Protein AF-A0A953Q6U3-F1 (afdb_monomer_lite)

pLDDT: mean 92.97, std 14.76, range [31.39, 98.94]

Foldseek 3Di:
DPPPVPVPPPDDDDDDDDDDDDDPPPPPPPPPPPPDDFWDKFKFFPPPQQFDFLFGDPAQQSLVPDGDTFQAAEQQQQGKIKIKTADQDWFFKKKKAKAFLVRHGDPACQARWAKDAGVDPDGGHRMDMDTWDQYPNHTMGIIMTGHHNFHFDPPLPCLQALKGKMKIKMARPVPRHIDIGIHIYGHFAEEEEEAQLDALCQQVFLPPQVVRLSHLYDYFGQFAQCLVFFPDFPDDADPVLNVLSNRAGRSQFALVSCLVSRLVVLVVSQVVVCCQSHSRSTHYTYQAYEYEYAECRVLSVLCLLVDPCQLGSSSSRQGHHRAYEYEQYQLQAFLVLVQLRDPLCNLVQSVCSNVRRHRGQWTAGPVRDIGGTHSNQRDGLLQNPPHHPSSVVSQDDGPHFHQYFFEFEFADLQQQQQQAVDPLLVVLCVRSVRHQVSVQSHSVRQCVSRVATHLSTHHRCSSVVVDDQHHYQYNEHRGPVVVVNGGDDDHCSHPVSCNSVVVSVVSSDDSPDPSRDGHRD

Structure (mmCIF, N/CA/C/O backbone):
data_AF-A0A953Q6U3-F1
#
_entry.id   AF-A0A953Q6U3-F1
#
loop_
_atom_site.group_PDB
_atom_site.id
_atom_site.type_symbol
_atom_site.label_atom_id
_atom_site.label_alt_id
_atom_site.label_comp_id
_atom_site.label_asym_id
_atom_site.label_entity_id
_atom_site.label_seq_id
_atom_site.pdbx_PDB_ins_code
_atom_site.Cartn_x
_atom_site.Cartn_y
_atom_site.Cartn_z
_atom_site.occupancy
_atom_site.B_iso_or_equiv
_atom_site.auth_seq_id
_atom_site.auth_comp_id
_atom_site.auth_asym_id
_atom_site.auth_atom_id
_atom_site.pdbx_PDB_model_num
ATOM 1 N N . MET A 1 1 ? -24.769 -8.589 65.021 1.00 48.31 1 MET A N 1
ATOM 2 C CA . MET A 1 1 ? -25.881 -8.459 65.992 1.00 48.31 1 MET A CA 1
ATOM 3 C C . MET A 1 1 ? -25.812 -9.532 67.092 1.00 48.31 1 MET A C 1
ATOM 5 O O . MET A 1 1 ? -26.809 -10.159 67.401 1.00 48.31 1 MET A O 1
ATOM 9 N N . SER A 1 2 ? -24.632 -9.737 67.701 1.00 42.38 2 SER A N 1
ATOM 10 C CA . SER A 1 2 ? -24.431 -10.679 68.827 1.00 42.38 2 SER A CA 1
ATOM 11 C C . SER A 1 2 ? -23.456 -10.149 69.897 1.00 42.38 2 SER A C 1
ATOM 13 O O . SER A 1 2 ? -23.111 -10.864 70.829 1.00 42.38 2 SER A O 1
ATOM 15 N N . TYR A 1 3 ? -23.036 -8.882 69.792 1.00 36.53 3 TYR A N 1
ATOM 16 C CA . TYR A 1 3 ? -22.145 -8.219 70.759 1.00 36.53 3 TYR A CA 1
ATOM 17 C C . TYR A 1 3 ? -22.839 -7.115 71.576 1.00 36.53 3 TYR A C 1
ATOM 19 O O . TYR A 1 3 ? -22.278 -6.628 72.548 1.00 36.53 3 TYR A O 1
ATOM 27 N N . PHE A 1 4 ? -24.085 -6.759 71.241 1.00 34.22 4 PHE A N 1
ATOM 28 C CA . PHE A 1 4 ? -24.841 -5.698 71.926 1.00 34.22 4 PHE A CA 1
ATOM 29 C C . PHE A 1 4 ? -25.703 -6.217 73.097 1.00 34.22 4 PHE A C 1
ATOM 31 O O . PHE A 1 4 ? -26.167 -5.444 73.926 1.00 34.22 4 PHE A O 1
ATOM 38 N N . LEU A 1 5 ? -25.891 -7.539 73.201 1.00 39.75 5 LEU A N 1
ATOM 39 C CA . LEU A 1 5 ? -26.753 -8.177 74.208 1.00 39.75 5 LEU A CA 1
ATOM 40 C C . LEU A 1 5 ? -26.040 -8.509 75.533 1.00 39.75 5 LEU A C 1
ATOM 42 O O . LEU A 1 5 ? -26.712 -8.818 76.512 1.00 39.75 5 LEU A O 1
ATOM 46 N N . ASN A 1 6 ? -24.707 -8.396 75.602 1.00 36.75 6 ASN A N 1
ATOM 47 C CA . ASN A 1 6 ? -23.937 -8.703 76.819 1.00 36.75 6 ASN A CA 1
ATOM 48 C C . ASN A 1 6 ? -23.639 -7.490 77.714 1.00 36.75 6 ASN A C 1
ATOM 50 O O . ASN A 1 6 ? -23.183 -7.672 78.837 1.00 36.75 6 ASN A O 1
ATOM 54 N N . PHE A 1 7 ? -23.928 -6.264 77.269 1.00 35.59 7 PHE A N 1
ATOM 55 C CA . PHE A 1 7 ? -23.654 -5.058 78.062 1.00 35.59 7 PHE A CA 1
ATOM 56 C C . PHE A 1 7 ? -24.792 -4.687 79.035 1.00 35.59 7 PHE A C 1
ATOM 58 O O . PHE A 1 7 ? -24.593 -3.912 79.962 1.00 35.59 7 PHE A O 1
ATOM 65 N N . LEU A 1 8 ? -25.985 -5.278 78.883 1.00 32.41 8 LEU A N 1
ATOM 66 C CA . LEU A 1 8 ? -27.170 -4.947 79.692 1.00 32.41 8 LEU A CA 1
ATOM 67 C C . LEU A 1 8 ? -27.430 -5.895 80.878 1.00 32.41 8 LEU A C 1
ATOM 69 O O . LEU A 1 8 ? -28.491 -5.822 81.495 1.00 32.41 8 LEU A O 1
ATOM 73 N N . ARG A 1 9 ? -26.488 -6.781 81.231 1.00 37.00 9 ARG A N 1
ATOM 74 C CA . ARG A 1 9 ? -26.669 -7.755 82.328 1.00 37.00 9 ARG A CA 1
ATOM 75 C C . ARG A 1 9 ? -25.954 -7.425 83.641 1.00 37.00 9 ARG A C 1
ATOM 77 O O . ARG A 1 9 ? -26.026 -8.232 84.562 1.00 37.00 9 ARG A O 1
ATOM 84 N N . THR A 1 10 ? -25.352 -6.243 83.775 1.00 38.47 10 THR A N 1
ATOM 85 C CA . THR A 1 10 ? -24.485 -5.927 84.929 1.00 38.47 10 THR A CA 1
ATOM 86 C C . THR A 1 10 ? -24.860 -4.643 85.668 1.00 38.47 10 THR A C 1
ATOM 88 O O . THR A 1 10 ? -23.980 -3.911 86.098 1.00 38.47 10 THR A O 1
ATOM 91 N N . LEU A 1 11 ? -26.151 -4.349 85.847 1.00 34.88 11 LEU A N 1
ATOM 92 C CA . LEU A 1 11 ? -26.602 -3.296 86.770 1.00 34.88 11 LEU A CA 1
ATOM 93 C C . LEU A 1 11 ? -27.911 -3.715 87.453 1.00 34.88 11 LEU A C 1
ATOM 95 O O . LEU A 1 11 ? -29.008 -3.369 87.019 1.00 34.88 11 LEU A O 1
ATOM 99 N N . LYS A 1 12 ? -27.794 -4.506 88.524 1.00 35.28 12 LYS A N 1
ATOM 100 C CA . LYS A 1 12 ? -28.875 -4.739 89.489 1.00 35.28 12 LYS A CA 1
ATOM 101 C C . LYS A 1 12 ? -28.282 -4.970 90.883 1.00 35.28 12 LYS A C 1
ATOM 103 O O . LYS A 1 12 ? -28.131 -6.106 91.313 1.00 35.28 12 LYS A O 1
ATOM 108 N N . SER A 1 13 ? -27.947 -3.889 91.580 1.00 36.19 13 SER A N 1
ATOM 109 C CA . SER A 1 13 ? -28.055 -3.827 93.041 1.00 36.19 13 SER A CA 1
ATOM 110 C C . SER A 1 13 ? -28.092 -2.361 93.492 1.00 36.19 13 SER A C 1
ATOM 112 O O . SER A 1 13 ? -27.316 -1.530 93.034 1.00 36.19 13 SER A O 1
ATOM 114 N N . ASP A 1 14 ? -29.076 -2.114 94.351 1.00 36.72 14 ASP A N 1
ATOM 115 C CA . ASP A 1 14 ? -29.170 -1.091 95.390 1.00 36.72 14 ASP A CA 1
ATOM 116 C C . ASP A 1 14 ? -29.547 0.377 95.093 1.00 36.72 14 ASP A C 1
ATOM 118 O O . ASP A 1 14 ? -28.837 1.166 94.486 1.00 36.72 14 ASP A O 1
ATOM 122 N N . HIS A 1 15 ? -30.705 0.696 95.689 1.00 35.44 15 HIS A N 1
ATOM 123 C CA . HIS A 1 15 ? -31.163 1.944 96.302 1.00 35.44 15 HIS A CA 1
ATOM 124 C C . HIS A 1 15 ? -31.382 3.215 95.456 1.00 35.44 15 HIS A C 1
ATOM 126 O O . HIS A 1 15 ? -30.467 3.953 95.132 1.00 35.44 15 HIS A O 1
ATOM 132 N N . GLY A 1 16 ? -32.678 3.520 95.270 1.00 42.25 16 GLY A N 1
ATOM 133 C CA . GLY A 1 16 ? -33.319 4.811 95.572 1.00 42.25 16 GLY A CA 1
ATOM 134 C C . GLY A 1 16 ? -32.807 6.083 94.888 1.00 42.25 16 GLY A C 1
ATOM 135 O O . GLY A 1 16 ? -31.746 6.563 95.237 1.00 42.25 16 GLY A O 1
ATOM 136 N N . PHE A 1 17 ? -33.633 6.687 94.022 1.00 32.84 17 PHE A N 1
ATOM 137 C CA . PHE A 1 17 ? -34.033 8.115 93.996 1.00 32.84 17 PHE A CA 1
ATOM 138 C C . PHE A 1 17 ? -34.625 8.505 92.618 1.00 32.84 17 PHE A C 1
ATOM 140 O O . PHE A 1 17 ? -34.117 8.126 91.574 1.00 32.84 17 PHE A O 1
ATOM 147 N N . SER A 1 18 ? -35.715 9.281 92.672 1.00 35.78 18 SER A N 1
ATOM 148 C CA . SER A 1 18 ? -36.204 10.342 91.763 1.00 35.78 18 SER A CA 1
ATOM 149 C C . SER A 1 18 ? -36.066 10.265 90.219 1.00 35.78 18 SER A C 1
ATOM 151 O O . SER A 1 18 ? -34.980 10.224 89.659 1.00 35.78 18 SER A O 1
ATOM 153 N N . LYS A 1 19 ? -37.229 10.417 89.556 1.00 45.12 19 LYS A N 1
ATOM 154 C CA . LYS A 1 19 ? -37.531 10.951 88.202 1.00 45.12 19 LYS A CA 1
ATOM 155 C C . LYS A 1 19 ? -36.418 10.973 87.131 1.00 45.12 19 LYS A C 1
ATOM 157 O O . LYS A 1 19 ? -35.578 11.865 87.130 1.00 45.12 19 LYS A O 1
ATOM 162 N N . LEU A 1 20 ? -36.616 10.197 86.056 1.00 31.39 20 LEU A N 1
ATOM 163 C CA . LEU A 1 20 ? -36.199 10.588 84.701 1.00 31.39 20 LEU A CA 1
ATOM 164 C C . LEU A 1 20 ? -37.100 9.924 83.642 1.00 31.39 20 LEU A C 1
ATOM 166 O O . LEU A 1 20 ? -37.043 8.717 83.425 1.00 31.39 20 LEU A O 1
ATOM 170 N N . VAL A 1 21 ? -37.956 10.710 82.984 1.00 36.09 21 VAL A N 1
ATOM 171 C CA . VAL A 1 21 ? -38.692 10.265 81.790 1.00 36.09 21 VAL A CA 1
ATOM 172 C C . VAL A 1 21 ? -37.724 10.332 80.612 1.00 36.09 21 VAL A C 1
ATOM 174 O O . VAL A 1 21 ? -37.468 11.405 80.071 1.00 36.09 21 VAL A O 1
ATOM 177 N N . ILE A 1 22 ? -37.165 9.187 80.224 1.00 33.16 22 ILE A N 1
ATOM 178 C CA . ILE A 1 22 ? -36.354 9.056 79.011 1.00 33.16 22 ILE A CA 1
ATOM 179 C C . ILE A 1 22 ? -37.318 8.904 77.830 1.00 33.16 22 ILE A C 1
ATOM 181 O O . ILE A 1 22 ? -37.904 7.843 77.618 1.00 33.16 22 ILE A O 1
ATOM 185 N N . ARG A 1 23 ? -37.503 9.977 77.051 1.00 36.50 23 ARG A N 1
ATOM 186 C CA . ARG A 1 23 ? -38.059 9.868 75.696 1.00 36.50 23 ARG A CA 1
ATOM 187 C C . ARG A 1 23 ? -37.031 9.136 74.836 1.00 36.50 23 ARG A C 1
ATOM 189 O O . ARG A 1 23 ? -35.988 9.698 74.516 1.00 36.50 23 ARG A O 1
ATOM 196 N N . ILE A 1 24 ? -37.330 7.897 74.457 1.00 35.91 24 ILE A N 1
ATOM 197 C CA . ILE A 1 24 ? -36.584 7.189 73.415 1.00 35.91 24 ILE A CA 1
ATOM 198 C C . ILE A 1 24 ? -36.925 7.873 72.089 1.00 35.91 24 ILE A C 1
ATOM 200 O O . ILE A 1 24 ? -37.963 7.614 71.484 1.00 35.91 24 ILE A O 1
ATOM 204 N N . VAL A 1 25 ? -36.066 8.795 71.661 1.00 37.56 25 VAL A N 1
ATOM 205 C CA . VAL A 1 25 ? -36.024 9.236 70.268 1.00 37.56 25 VAL A CA 1
ATOM 206 C C . VAL A 1 25 ? -35.369 8.098 69.497 1.00 37.56 25 VAL A C 1
ATOM 208 O O . VAL A 1 25 ? -34.166 7.872 69.612 1.00 37.56 25 VAL A O 1
ATOM 211 N N . VAL A 1 26 ? -36.170 7.344 68.744 1.00 38.34 26 VAL A N 1
ATOM 212 C CA . VAL A 1 26 ? -35.651 6.434 67.721 1.00 38.34 26 VAL A CA 1
ATOM 213 C C . VAL A 1 26 ? -35.019 7.317 66.649 1.00 38.34 26 VAL A C 1
ATOM 215 O O . VAL A 1 26 ? -35.703 7.847 65.776 1.00 38.34 26 VAL A O 1
ATOM 218 N N . LEU A 1 27 ? -33.709 7.536 66.759 1.00 37.12 27 LEU A N 1
ATOM 219 C CA . LEU A 1 27 ? -32.895 8.081 65.681 1.00 37.12 27 LEU A CA 1
ATOM 220 C C . LEU A 1 27 ? -32.891 7.041 64.561 1.00 37.12 27 LEU A C 1
ATOM 222 O O . LEU A 1 27 ? -32.090 6.109 64.549 1.00 37.12 27 LEU A O 1
ATOM 226 N N . CYS A 1 28 ? -33.840 7.186 63.640 1.00 37.50 28 CYS A N 1
ATOM 227 C CA . CYS A 1 28 ? -33.786 6.551 62.339 1.00 37.50 28 CYS A CA 1
ATOM 228 C C . CYS A 1 28 ? -32.566 7.148 61.632 1.00 37.50 28 CYS A C 1
ATOM 230 O O . CYS A 1 28 ? -32.626 8.258 61.107 1.00 37.50 28 CYS A O 1
ATOM 232 N N . VAL A 1 29 ? -31.424 6.461 61.707 1.00 41.06 29 VAL A N 1
ATOM 233 C CA . VAL A 1 29 ? -30.265 6.793 60.879 1.00 41.06 29 VAL A CA 1
ATOM 234 C C . VAL A 1 29 ? -30.757 6.649 59.439 1.00 41.06 29 VAL A C 1
ATOM 236 O O . VAL A 1 29 ? -31.219 5.557 59.092 1.00 41.06 29 VAL A O 1
ATOM 239 N N . PRO A 1 30 ? -30.747 7.707 58.610 1.00 43.56 30 PRO A N 1
ATOM 240 C CA . PRO A 1 30 ? -31.075 7.537 57.209 1.00 43.56 30 PRO A CA 1
ATOM 241 C C . PRO A 1 30 ? -30.092 6.504 56.669 1.00 43.56 30 PRO A C 1
ATOM 243 O O . PRO A 1 30 ? -28.881 6.643 56.868 1.00 43.56 30 PRO A O 1
ATOM 246 N N . ALA A 1 31 ? -30.599 5.451 56.026 1.00 47.38 31 ALA A N 1
ATOM 247 C CA . ALA A 1 31 ? -29.772 4.688 55.113 1.00 47.38 31 ALA A CA 1
ATOM 248 C C . ALA A 1 31 ? -29.197 5.727 54.152 1.00 47.38 31 ALA A C 1
ATOM 250 O O . ALA A 1 31 ? -29.945 6.364 53.410 1.00 47.38 31 ALA A O 1
ATOM 251 N N . TRP A 1 32 ? -27.898 5.996 54.270 1.00 43.59 32 TRP A N 1
ATOM 252 C CA . TRP A 1 32 ? -27.205 6.850 53.330 1.00 43.59 32 TRP A CA 1
ATOM 253 C C . TRP A 1 32 ? -27.393 6.168 51.980 1.00 43.59 32 TRP A C 1
ATOM 255 O O . TRP A 1 32 ? -26.776 5.138 51.713 1.00 43.59 32 TRP A O 1
ATOM 265 N N . LEU A 1 33 ? -28.306 6.698 51.163 1.00 44.56 33 LEU A N 1
ATOM 266 C CA . LEU A 1 33 ? -28.288 6.482 49.730 1.00 44.56 33 LEU A CA 1
ATOM 267 C C . LEU A 1 33 ? -26.923 6.997 49.292 1.00 44.56 33 LEU A C 1
ATOM 269 O O . LEU A 1 33 ? -26.723 8.199 49.124 1.00 44.56 33 LEU A O 1
ATOM 273 N N . VAL A 1 34 ? -25.949 6.093 49.211 1.00 52.31 34 VAL A N 1
ATOM 274 C CA . VAL A 1 34 ? -24.715 6.368 48.493 1.00 52.31 34 VAL A CA 1
ATOM 275 C C . VAL A 1 34 ? -25.185 6.636 47.074 1.00 52.31 34 VAL A C 1
ATOM 277 O O . VAL A 1 34 ? -25.674 5.724 46.411 1.00 52.31 34 VAL A O 1
ATOM 280 N N . ALA A 1 35 ? -25.160 7.901 46.658 1.00 58.81 35 ALA A N 1
ATOM 281 C CA . ALA A 1 35 ? -25.527 8.275 45.305 1.00 58.81 35 ALA A CA 1
ATOM 282 C C . ALA A 1 35 ? -24.657 7.446 44.352 1.00 58.81 35 ALA A C 1
ATOM 284 O O . ALA A 1 35 ? -23.435 7.605 44.332 1.00 58.81 35 ALA A O 1
ATOM 285 N N . GLN A 1 36 ? -25.270 6.506 43.631 1.00 72.00 36 GLN A N 1
ATOM 286 C CA . GLN A 1 36 ? -24.552 5.721 42.638 1.00 72.00 36 GLN A CA 1
ATOM 287 C C . GLN A 1 36 ? -24.116 6.670 41.525 1.00 72.00 36 GLN A C 1
ATOM 289 O O . GLN A 1 36 ? -24.920 7.423 40.978 1.00 72.00 36 GLN A O 1
ATOM 294 N N . ALA A 1 37 ? -22.819 6.673 41.231 1.00 83.44 37 ALA A N 1
ATOM 295 C CA . ALA A 1 37 ? -22.290 7.436 40.115 1.00 83.44 37 ALA A CA 1
ATOM 296 C C . ALA A 1 37 ? -22.698 6.763 38.792 1.00 83.44 37 ALA A C 1
ATOM 298 O O . ALA A 1 37 ? -22.787 5.532 38.738 1.00 83.44 37 ALA A O 1
ATOM 299 N N . PRO A 1 38 ? -22.909 7.532 37.709 1.00 90.81 38 PRO A N 1
ATOM 300 C CA . PRO A 1 38 ? -23.088 6.959 36.383 1.00 90.81 38 PRO A CA 1
ATOM 301 C C . PRO A 1 38 ? -21.903 6.062 35.989 1.00 90.81 38 PRO A C 1
ATOM 303 O O . PRO A 1 38 ? -20.760 6.383 36.349 1.00 90.81 38 PRO A O 1
ATOM 306 N N . PRO A 1 39 ? -22.140 4.979 35.222 1.00 94.25 39 PRO A N 1
ATOM 307 C CA . PRO A 1 39 ? -21.077 4.079 34.774 1.00 94.25 39 PRO A CA 1
ATOM 308 C C . PRO A 1 39 ? -19.949 4.846 34.074 1.00 94.25 39 PRO A C 1
ATOM 310 O O . PRO A 1 39 ? -20.206 5.795 33.341 1.00 94.25 39 PRO A O 1
ATOM 313 N N . GLN A 1 40 ? -18.693 4.447 34.279 1.00 94.38 40 GLN A N 1
ATOM 314 C CA . GLN A 1 40 ? -17.533 5.080 33.640 1.00 94.38 40 GLN A CA 1
ATOM 315 C C . GLN A 1 40 ? -16.890 4.107 32.658 1.00 94.38 40 GLN A C 1
ATOM 317 O O . GLN A 1 40 ? -16.278 3.120 33.067 1.00 94.38 40 GLN A O 1
ATOM 322 N N . MET A 1 41 ? -17.021 4.382 31.363 1.00 97.44 41 MET A N 1
ATOM 323 C CA . MET A 1 41 ? -16.443 3.543 30.319 1.00 97.44 41 MET A CA 1
ATOM 324 C C . MET A 1 41 ? -15.033 4.008 29.947 1.00 97.44 41 MET A C 1
ATOM 326 O O . MET A 1 41 ? -14.725 5.195 29.923 1.00 97.44 41 MET A O 1
ATOM 330 N N . THR A 1 42 ? -14.151 3.055 29.662 1.00 98.38 42 THR A N 1
ATOM 331 C CA . THR A 1 42 ? -12.833 3.301 29.068 1.00 98.38 42 THR A CA 1
ATOM 332 C C . THR A 1 42 ? -12.716 2.538 27.754 1.00 98.38 42 THR A C 1
ATOM 334 O O . THR A 1 42 ? -13.020 1.346 27.727 1.00 98.38 42 THR A O 1
ATOM 337 N N . LEU A 1 43 ? -12.216 3.205 26.711 1.00 98.81 43 LEU A N 1
ATOM 338 C CA . LEU A 1 43 ? -11.871 2.590 25.428 1.00 98.81 43 LEU A CA 1
ATOM 339 C C . LEU A 1 43 ? -10.417 2.113 25.455 1.00 98.81 43 LEU A C 1
ATOM 341 O O . LEU A 1 43 ? -9.522 2.848 25.893 1.00 98.81 43 LEU A O 1
ATOM 345 N N . LEU A 1 44 ? -10.180 0.883 25.010 1.00 98.81 44 LEU A N 1
ATOM 346 C CA . LEU A 1 44 ? -8.859 0.269 25.001 1.00 98.81 44 LEU A CA 1
ATOM 347 C C . LEU A 1 44 ? -8.546 -0.317 23.628 1.00 98.81 44 LEU A C 1
ATOM 349 O O . LEU A 1 44 ? -9.332 -1.092 23.096 1.00 98.81 44 LEU A O 1
ATOM 353 N N . ASP A 1 45 ? -7.360 -0.017 23.114 1.00 98.62 45 ASP A N 1
ATOM 354 C CA . ASP A 1 45 ? -6.759 -0.751 22.007 1.00 98.62 45 ASP A CA 1
ATOM 355 C C . ASP A 1 45 ? -6.303 -2.130 22.514 1.00 98.62 45 ASP A C 1
ATOM 357 O O . ASP A 1 45 ? -5.464 -2.199 23.434 1.00 98.62 45 ASP A O 1
ATOM 361 N N . PRO A 1 46 ? -6.858 -3.226 21.964 1.00 98.00 46 PRO A N 1
ATOM 362 C CA . PRO A 1 46 ? -6.515 -4.568 22.387 1.00 98.00 46 PRO A CA 1
ATOM 363 C C . PRO A 1 46 ? -5.147 -5.021 21.885 1.00 98.00 46 PRO A C 1
ATOM 365 O O . PRO A 1 46 ? -4.561 -5.933 22.467 1.00 98.00 46 PRO A O 1
ATOM 368 N N . VAL A 1 47 ? -4.594 -4.399 20.844 1.00 97.44 47 VAL A N 1
ATOM 369 C CA . VAL A 1 47 ? -3.366 -4.877 20.216 1.00 97.44 47 VAL A CA 1
ATOM 370 C C . VAL A 1 47 ? -2.133 -4.236 20.866 1.00 97.44 47 VAL A C 1
ATOM 372 O O . VAL A 1 47 ? -2.023 -3.008 20.895 1.00 97.44 47 VAL A O 1
ATOM 375 N N . PRO A 1 48 ? -1.144 -5.022 21.342 1.00 96.69 48 PRO A N 1
ATOM 376 C CA . PRO A 1 48 ? -1.085 -6.493 21.336 1.00 96.69 48 PRO A CA 1
ATOM 377 C C . PRO A 1 48 ? -1.567 -7.149 22.646 1.00 96.69 48 PRO A C 1
ATOM 379 O O . PRO A 1 48 ? -1.580 -8.370 22.759 1.00 96.69 48 PRO A O 1
ATOM 382 N N . ALA A 1 49 ? -1.867 -6.356 23.678 1.00 97.38 49 ALA A N 1
ATOM 383 C CA . ALA A 1 49 ? -1.875 -6.816 25.068 1.00 97.38 49 ALA A CA 1
ATOM 384 C C . ALA A 1 49 ? -3.148 -7.553 25.527 1.00 97.38 49 ALA A C 1
ATOM 386 O O . ALA A 1 49 ? -3.134 -8.138 26.610 1.00 97.38 49 ALA A O 1
ATOM 387 N N . LEU A 1 50 ? -4.235 -7.492 24.756 1.00 97.88 50 LEU A N 1
ATOM 388 C CA . LEU A 1 50 ? -5.534 -8.103 25.057 1.00 97.88 50 LEU A CA 1
ATOM 389 C C . LEU A 1 50 ? -5.914 -9.184 24.041 1.00 97.88 50 LEU A C 1
ATOM 391 O O . LEU A 1 50 ? -7.097 -9.432 23.842 1.00 97.88 50 LEU A O 1
ATOM 395 N N . LEU A 1 51 ? -4.941 -9.826 23.395 1.00 97.31 51 LEU A N 1
ATOM 396 C CA . LEU A 1 51 ? -5.197 -10.846 22.378 1.00 97.31 51 LEU A CA 1
ATOM 397 C C . LEU A 1 51 ? -4.950 -12.269 22.897 1.00 97.31 51 LEU A C 1
ATOM 399 O O . LEU A 1 51 ? -4.066 -12.505 23.721 1.00 97.31 51 LEU A O 1
ATOM 403 N N . SER A 1 52 ? -5.712 -13.224 22.368 1.00 96.12 52 SER A N 1
ATOM 404 C CA . SER A 1 52 ? -5.473 -14.665 22.445 1.00 96.12 52 SER A CA 1
ATOM 405 C C . SER A 1 52 ? -5.573 -15.231 21.029 1.00 96.12 52 SER A C 1
ATOM 407 O O . SER A 1 52 ? -6.663 -15.385 20.481 1.00 96.12 52 SER A O 1
ATOM 409 N N . GLY A 1 53 ? -4.423 -15.468 20.391 1.00 94.75 53 GLY A N 1
ATOM 410 C CA . GLY A 1 53 ? -4.398 -15.680 18.943 1.00 94.75 53 GLY A CA 1
ATOM 411 C C . GLY A 1 53 ? -4.924 -14.439 18.196 1.00 94.75 53 GLY A C 1
ATOM 412 O O . GLY A 1 53 ? -4.658 -13.323 18.646 1.00 94.75 53 GLY A O 1
ATOM 413 N N . PRO A 1 54 ? -5.639 -14.600 17.069 1.00 94.69 54 PRO A N 1
ATOM 414 C CA . PRO A 1 54 ? -6.158 -13.495 16.260 1.00 94.69 54 PRO A CA 1
ATOM 415 C C . PRO A 1 54 ? -7.479 -12.913 16.793 1.00 94.69 54 PRO A C 1
ATOM 417 O O . PRO A 1 54 ? -8.265 -12.398 16.013 1.00 94.69 54 PRO A O 1
ATOM 420 N N . MET A 1 55 ? -7.765 -13.036 18.091 1.00 96.50 55 MET A N 1
ATOM 421 C CA . MET A 1 55 ? -9.007 -12.556 18.707 1.00 96.50 55 MET A CA 1
ATOM 422 C C . MET A 1 55 ? -8.714 -11.860 20.032 1.00 96.50 55 MET A C 1
ATOM 424 O O . MET A 1 55 ? -7.726 -12.178 20.701 1.00 96.50 55 MET A O 1
ATOM 428 N N . VAL A 1 56 ? -9.601 -10.961 20.462 1.00 97.81 56 VAL A N 1
ATOM 429 C CA . VAL A 1 56 ? -9.577 -10.433 21.833 1.00 97.81 56 VAL A CA 1
ATOM 430 C C . VAL A 1 56 ? -9.736 -11.578 22.838 1.00 97.81 56 VAL A C 1
ATOM 432 O O . VAL A 1 56 ? -10.600 -12.444 22.703 1.00 97.81 56 VAL A O 1
ATOM 435 N N . THR A 1 57 ? -8.884 -11.587 23.863 1.00 97.50 57 THR A N 1
ATOM 436 C CA . THR A 1 57 ? -8.890 -12.600 24.920 1.00 97.50 57 THR A CA 1
ATOM 437 C C . THR A 1 57 ? -10.193 -12.585 25.713 1.00 97.50 57 THR A C 1
ATOM 439 O O . THR A 1 57 ? -10.744 -11.529 26.014 1.00 97.50 57 THR A O 1
ATOM 442 N N . THR A 1 58 ? -10.649 -13.766 26.126 1.00 97.75 58 THR A N 1
ATOM 443 C CA . THR A 1 58 ? -11.798 -13.926 27.023 1.00 97.75 58 THR A CA 1
ATOM 444 C C . THR A 1 58 ? -11.399 -13.955 28.501 1.00 97.75 58 THR A C 1
ATOM 446 O O . THR A 1 58 ? -12.266 -14.131 29.353 1.00 97.75 58 THR A O 1
ATOM 449 N N . ASP A 1 59 ? -10.107 -13.811 28.835 1.00 98.25 59 ASP A N 1
ATOM 450 C CA . ASP A 1 59 ? -9.640 -13.794 30.226 1.00 98.25 59 ASP A CA 1
ATOM 451 C C . ASP A 1 59 ? -10.000 -12.456 30.911 1.00 98.25 59 ASP A C 1
ATOM 453 O O . ASP A 1 59 ? -9.393 -11.417 30.607 1.00 98.25 59 ASP A O 1
ATOM 457 N N . PRO A 1 60 ? -10.930 -12.458 31.886 1.00 97.88 60 PRO A N 1
ATOM 458 C CA . PRO A 1 60 ? -11.388 -11.237 32.540 1.00 97.88 60 PRO A CA 1
ATOM 459 C C . PRO A 1 60 ? -10.285 -10.527 33.337 1.00 97.88 60 PRO A C 1
ATOM 461 O O . PRO A 1 60 ? -10.336 -9.311 33.510 1.00 97.88 60 PRO A O 1
ATOM 464 N N . ASN A 1 61 ? -9.257 -11.239 33.809 1.00 98.31 61 ASN A N 1
ATOM 465 C CA . ASN A 1 61 ? -8.152 -10.629 34.548 1.00 98.31 61 ASN A CA 1
ATOM 466 C C . ASN A 1 61 ? -7.194 -9.874 33.626 1.00 98.31 61 ASN A C 1
ATOM 468 O O . ASN A 1 61 ? -6.664 -8.823 34.007 1.00 98.31 61 ASN A O 1
ATOM 472 N N . VAL A 1 62 ? -6.990 -10.380 32.409 1.00 98.12 62 VAL A N 1
ATOM 473 C CA . VAL A 1 62 ? -6.200 -9.690 31.385 1.00 98.12 62 VAL A CA 1
ATOM 474 C C . VAL A 1 62 ? -6.950 -8.442 30.913 1.00 98.12 62 VAL A C 1
ATOM 476 O O . VAL A 1 62 ? -6.388 -7.346 30.968 1.00 98.12 62 VAL A O 1
ATOM 479 N N . LEU A 1 63 ? -8.240 -8.572 30.580 1.00 98.31 63 LEU A N 1
ATOM 480 C CA . LEU A 1 63 ? -9.113 -7.451 30.190 1.00 98.31 63 LEU A CA 1
ATOM 481 C C . LEU A 1 63 ? -9.192 -6.353 31.266 1.00 98.31 63 LEU A C 1
ATOM 483 O O . LEU A 1 63 ? -9.179 -5.155 30.966 1.00 98.31 63 LEU A O 1
ATOM 487 N N . ALA A 1 64 ? -9.203 -6.737 32.544 1.00 98.19 64 ALA A N 1
ATOM 488 C CA . ALA A 1 64 ? -9.238 -5.789 33.652 1.00 98.19 64 ALA A CA 1
ATOM 489 C C . ALA A 1 64 ? -7.944 -4.977 33.827 1.00 98.19 64 ALA A C 1
ATOM 491 O O . ALA A 1 64 ? -7.985 -3.877 34.379 1.00 98.19 64 ALA A O 1
ATOM 492 N N . SER A 1 65 ? -6.790 -5.495 33.391 1.00 97.38 65 SER A N 1
ATOM 493 C CA . SER A 1 65 ? -5.476 -4.965 33.792 1.00 97.38 65 SER A CA 1
ATOM 494 C C . SER A 1 65 ? -4.579 -4.478 32.652 1.00 97.38 65 SER A C 1
ATOM 496 O O . SER A 1 65 ? -3.613 -3.758 32.917 1.00 97.38 65 SER A O 1
ATOM 498 N N . LYS A 1 66 ? -4.872 -4.846 31.403 1.00 98.06 66 LYS A N 1
ATOM 499 C CA . LYS A 1 66 ? -4.062 -4.525 30.218 1.00 98.06 66 LYS A CA 1
ATOM 500 C C . LYS A 1 66 ? -4.844 -3.639 29.231 1.00 98.06 66 LYS A C 1
ATOM 502 O O . LYS A 1 66 ? -5.888 -3.086 29.577 1.00 98.06 66 LYS A O 1
ATOM 507 N N . GLY A 1 67 ? -4.298 -3.471 28.025 1.00 96.88 67 GLY A N 1
ATOM 508 C CA . GLY A 1 67 ? -4.833 -2.596 26.978 1.00 96.88 67 GLY A CA 1
ATOM 509 C C . GLY A 1 67 ? -4.343 -1.154 27.097 1.00 96.88 67 GLY A C 1
ATOM 510 O O . GLY A 1 67 ? -4.129 -0.635 28.197 1.00 96.88 67 GLY A O 1
ATOM 511 N N . ARG A 1 68 ? -4.149 -0.500 25.951 1.00 97.81 68 ARG A N 1
ATOM 512 C CA . ARG A 1 68 ? -3.747 0.909 25.890 1.00 97.81 68 ARG A CA 1
ATOM 513 C C . ARG A 1 68 ? -4.993 1.777 25.778 1.00 97.81 68 ARG A C 1
ATOM 515 O O . ARG A 1 68 ? -5.824 1.528 24.917 1.00 97.81 68 ARG A O 1
ATOM 522 N N . ARG A 1 69 ? -5.125 2.796 26.631 1.00 98.38 69 ARG A N 1
ATOM 523 C CA . ARG A 1 69 ? -6.239 3.754 26.537 1.00 98.38 69 ARG A CA 1
ATOM 524 C C . ARG A 1 69 ? -6.156 4.531 25.227 1.00 98.38 69 ARG A C 1
ATOM 526 O O . ARG A 1 69 ? -5.080 5.011 24.874 1.00 98.38 69 ARG A O 1
ATOM 533 N N . VAL A 1 70 ? -7.292 4.658 24.556 1.00 98.75 70 VAL A N 1
ATOM 534 C CA . VAL A 1 70 ? -7.442 5.381 23.289 1.00 98.75 70 VAL A CA 1
ATOM 535 C C . VAL A 1 70 ? -8.699 6.243 23.317 1.00 98.75 70 VAL A C 1
ATOM 537 O O . VAL A 1 70 ? -9.522 6.117 24.222 1.00 98.75 70 VAL A O 1
ATOM 540 N N . GLN A 1 71 ? -8.814 7.140 22.345 1.00 98.62 71 GLN A N 1
ATOM 541 C CA . GLN A 1 71 ? -9.935 8.067 22.173 1.00 98.62 71 GLN A CA 1
ATOM 542 C C . GLN A 1 71 ? -10.756 7.756 20.914 1.00 98.62 71 GLN A C 1
ATOM 544 O O . GLN A 1 71 ? -11.730 8.441 20.632 1.00 98.62 71 GLN A O 1
ATOM 549 N N . GLY A 1 72 ? -10.374 6.727 20.157 1.00 98.31 72 GLY A N 1
ATOM 550 C CA . GLY A 1 72 ? -10.952 6.466 18.849 1.00 98.31 72 GLY A CA 1
ATOM 551 C C . GLY A 1 72 ? -10.356 5.257 18.140 1.00 98.31 72 GLY A C 1
ATOM 552 O O . GLY A 1 72 ? -9.535 4.527 18.711 1.00 98.31 72 GLY A O 1
ATOM 553 N N . ALA A 1 73 ? -10.765 5.079 16.890 1.00 98.62 73 ALA A N 1
ATOM 554 C CA . ALA A 1 73 ? -10.354 3.998 16.004 1.00 98.62 73 ALA A CA 1
ATOM 555 C C . ALA A 1 73 ? -10.167 4.500 14.561 1.00 98.62 73 ALA A C 1
ATOM 557 O O . ALA A 1 73 ? -10.840 5.439 14.141 1.00 98.62 73 ALA A O 1
ATOM 558 N N . GLY A 1 74 ? -9.282 3.862 13.795 1.00 98.31 74 GLY A N 1
ATOM 559 C CA . GLY A 1 74 ? -9.276 3.964 12.335 1.00 98.31 74 GLY A CA 1
ATOM 560 C C . GLY A 1 74 ? -10.427 3.153 11.735 1.00 98.31 74 GLY A C 1
ATOM 561 O O . GLY A 1 74 ? -10.686 2.036 12.182 1.00 98.31 74 GLY A O 1
ATOM 562 N N . ALA A 1 75 ? -11.125 3.710 10.747 1.00 97.88 75 ALA A N 1
ATOM 563 C CA . ALA A 1 75 ? -12.189 3.025 10.011 1.00 97.88 75 ALA A CA 1
ATOM 564 C C . ALA A 1 75 ? -11.609 2.167 8.881 1.00 97.88 75 ALA A C 1
ATOM 566 O O . ALA A 1 75 ? -11.632 2.556 7.718 1.00 97.88 75 ALA A O 1
ATOM 567 N N . ASP A 1 76 ? -11.035 1.031 9.265 1.00 97.31 76 ASP A N 1
ATOM 568 C CA . ASP A 1 76 ? -10.337 0.101 8.377 1.00 97.31 76 ASP A CA 1
ATOM 569 C C . ASP A 1 76 ? -10.954 -1.311 8.367 1.00 97.31 76 ASP A C 1
ATOM 571 O O . ASP A 1 76 ? -10.321 -2.270 7.931 1.00 97.31 76 ASP A O 1
ATOM 575 N N . GLY A 1 77 ? -12.156 -1.471 8.933 1.00 95.56 77 GLY A N 1
ATOM 576 C CA . GLY A 1 77 ? -12.897 -2.735 9.014 1.00 95.56 77 GLY A CA 1
ATOM 577 C C . GLY A 1 77 ? -12.284 -3.841 9.879 1.00 95.56 77 GLY A C 1
ATOM 578 O O . GLY A 1 77 ? -12.951 -4.843 10.138 1.00 95.56 77 GLY A O 1
ATOM 579 N N . ALA A 1 78 ? -11.049 -3.675 10.355 1.00 97.31 78 ALA A N 1
ATOM 580 C CA . ALA A 1 78 ? -10.321 -4.653 11.163 1.00 97.31 78 ALA A CA 1
ATOM 581 C C . ALA A 1 78 ? -10.087 -4.179 12.603 1.00 97.31 78 ALA A C 1
ATOM 583 O O . ALA A 1 78 ? -9.806 -4.982 13.493 1.00 97.31 78 ALA A O 1
ATOM 584 N N . THR A 1 79 ? -10.146 -2.871 12.843 1.00 98.31 79 THR A N 1
ATOM 585 C CA . THR A 1 79 ? -9.866 -2.289 14.151 1.00 98.31 79 THR A CA 1
ATOM 586 C C . THR A 1 79 ? -10.952 -2.619 15.168 1.00 98.31 79 THR A C 1
ATOM 588 O O . THR A 1 79 ? -12.138 -2.386 14.951 1.00 98.31 79 THR A O 1
ATOM 591 N N . GLU A 1 80 ? -10.525 -3.082 16.341 1.00 98.44 80 GLU A N 1
ATOM 592 C CA . GLU A 1 80 ? -11.394 -3.364 17.481 1.00 98.44 80 GLU A CA 1
ATOM 593 C C . GLU A 1 80 ? -11.020 -2.488 18.685 1.00 98.44 80 GLU A C 1
ATOM 595 O O . GLU A 1 80 ? -9.845 -2.199 18.927 1.00 98.44 80 GLU A O 1
ATOM 600 N N . LEU A 1 81 ? -12.018 -2.112 19.486 1.00 98.75 81 LEU A N 1
ATOM 601 C CA . LEU A 1 81 ? -11.867 -1.469 20.790 1.00 98.75 81 LEU A CA 1
ATOM 602 C C . LEU A 1 81 ? -12.497 -2.335 21.879 1.00 98.75 81 LEU A C 1
ATOM 604 O O . LEU A 1 81 ? -13.659 -2.721 21.782 1.00 98.75 81 LEU A O 1
ATOM 608 N N . VAL A 1 82 ? -11.774 -2.563 22.975 1.00 98.75 82 VAL A N 1
ATOM 609 C CA . VAL A 1 82 ? -12.360 -3.149 24.187 1.00 98.75 82 VAL A CA 1
ATOM 610 C C . VAL A 1 82 ? -12.986 -2.041 25.027 1.00 98.75 82 VAL A C 1
ATOM 612 O O . VAL A 1 82 ? -12.306 -1.113 25.475 1.00 98.75 82 VAL A O 1
ATOM 615 N N . LEU A 1 83 ? -14.287 -2.168 25.269 1.00 98.81 83 LEU A N 1
ATOM 616 C CA . LEU A 1 83 ? -15.076 -1.301 26.135 1.00 98.81 83 LEU A CA 1
ATOM 617 C C . LEU A 1 83 ? -15.038 -1.874 27.551 1.00 98.81 83 LEU A C 1
ATOM 619 O O . LEU A 1 83 ? -15.519 -2.982 27.778 1.00 98.81 83 LEU A O 1
ATOM 623 N N . ARG A 1 84 ? -14.464 -1.141 28.509 1.00 98.69 84 ARG A N 1
ATOM 624 C CA . ARG A 1 84 ? -14.347 -1.578 29.911 1.00 98.69 84 ARG A CA 1
ATOM 625 C C . ARG A 1 84 ? -15.144 -0.675 30.839 1.00 98.69 84 ARG A C 1
ATOM 627 O O . ARG A 1 84 ? -14.896 0.531 30.863 1.00 98.69 84 ARG A O 1
ATOM 634 N N . VAL A 1 85 ? -16.014 -1.268 31.656 1.00 98.38 85 VAL A N 1
ATOM 635 C CA . VAL A 1 85 ? -16.858 -0.558 32.629 1.00 98.38 85 VAL A CA 1
ATOM 636 C C . VAL A 1 85 ? -16.717 -1.206 34.012 1.00 98.38 85 VAL A C 1
ATOM 638 O O . VAL A 1 85 ? -17.057 -2.380 34.160 1.00 98.38 85 VAL A O 1
ATOM 641 N N . PRO A 1 86 ? -16.209 -0.495 35.036 1.00 97.50 86 PRO A N 1
ATOM 642 C CA . PRO A 1 86 ? -16.252 -0.970 36.417 1.00 97.50 86 PRO A CA 1
ATOM 643 C C . PRO A 1 86 ? -17.691 -1.136 36.919 1.00 97.50 86 PRO A C 1
ATOM 645 O O . PRO A 1 86 ? -18.547 -0.306 36.618 1.00 97.50 86 PRO A O 1
ATOM 648 N N . ALA A 1 87 ? -17.929 -2.176 37.714 1.00 96.25 87 ALA A N 1
ATOM 649 C CA . ALA A 1 87 ? -19.214 -2.498 38.334 1.00 96.25 87 ALA A CA 1
ATOM 650 C C . ALA A 1 87 ? -19.052 -2.656 39.855 1.00 96.25 87 ALA A C 1
ATOM 652 O O . ALA A 1 87 ? -17.938 -2.870 40.342 1.00 96.25 87 ALA A O 1
ATOM 653 N N . ASN A 1 88 ? -20.145 -2.570 40.621 1.00 93.69 88 ASN A N 1
ATOM 654 C CA . ASN A 1 88 ? -20.055 -2.752 42.080 1.00 93.69 88 ASN A CA 1
ATOM 655 C C . ASN A 1 88 ? -20.071 -4.238 42.466 1.00 93.69 88 ASN A C 1
ATOM 657 O O . ASN A 1 88 ? -19.449 -4.640 43.450 1.00 93.69 88 ASN A O 1
ATOM 661 N N . SER A 1 89 ? -20.758 -5.058 41.676 1.00 94.94 89 SER A N 1
ATOM 662 C CA . SER A 1 89 ? -20.927 -6.491 41.880 1.00 94.94 89 SER A CA 1
ATOM 663 C C . SER A 1 89 ? -20.954 -7.247 40.551 1.00 94.94 89 SER A C 1
ATOM 665 O O . SER A 1 89 ? -21.321 -6.711 39.505 1.00 94.94 89 SER A O 1
ATOM 667 N N . ALA A 1 90 ? -20.521 -8.508 40.576 1.00 96.88 90 ALA A N 1
ATOM 668 C CA . ALA A 1 90 ? -20.689 -9.389 39.427 1.00 96.88 90 ALA A CA 1
ATOM 669 C C . ALA A 1 90 ? -22.179 -9.716 39.238 1.00 96.88 90 ALA A C 1
ATOM 671 O O . ALA A 1 90 ? -22.895 -9.932 40.214 1.00 96.88 90 ALA A O 1
ATOM 672 N N . GLY A 1 91 ? -22.624 -9.775 37.985 1.00 96.94 91 GLY A N 1
ATOM 673 C CA . GLY A 1 91 ? -24.026 -9.951 37.608 1.00 96.94 91 GLY A CA 1
ATOM 674 C C . GLY A 1 91 ? -24.761 -8.653 37.263 1.00 96.94 91 GLY A C 1
ATOM 675 O O . GLY A 1 91 ? -25.784 -8.739 36.591 1.00 96.94 91 GLY A O 1
ATOM 676 N N . GLU A 1 92 ? -24.235 -7.478 37.640 1.00 96.69 92 GLU A N 1
ATOM 677 C CA . GLU A 1 92 ? -24.783 -6.183 37.196 1.00 96.69 92 GLU A CA 1
ATOM 678 C C . GLU A 1 92 ? -24.837 -6.113 35.671 1.00 96.69 92 GLU A C 1
ATOM 680 O O . GLU A 1 92 ? -23.878 -6.496 34.993 1.00 96.69 92 GLU A O 1
ATOM 685 N N . GLN A 1 93 ? -25.949 -5.623 35.127 1.00 97.94 93 GLN A N 1
ATOM 686 C CA . GLN A 1 93 ? -26.164 -5.591 33.682 1.00 97.94 93 GLN A CA 1
ATOM 687 C C . GLN A 1 93 ? -25.911 -4.205 33.095 1.00 97.94 93 GLN A C 1
ATOM 689 O O . GLN A 1 93 ? -26.422 -3.191 33.576 1.00 97.94 93 GLN A O 1
ATOM 694 N N . PHE A 1 94 ? -25.165 -4.172 31.993 1.00 98.44 94 PHE A N 1
ATOM 695 C CA . PHE A 1 94 ? -24.825 -2.955 31.265 1.00 98.44 94 PHE A CA 1
ATOM 696 C C . PHE A 1 94 ? -25.247 -3.085 29.810 1.00 98.44 94 PHE A C 1
ATOM 698 O O . PHE A 1 94 ? -24.863 -4.036 29.134 1.00 98.44 94 PHE A O 1
ATOM 705 N N . THR A 1 95 ? -26.018 -2.113 29.328 1.00 98.69 95 THR A N 1
ATOM 706 C CA . THR A 1 95 ? -26.416 -2.017 27.921 1.00 98.69 95 THR A CA 1
ATOM 707 C C . THR A 1 95 ? -25.570 -0.966 27.219 1.00 98.69 95 THR A C 1
ATOM 709 O O . THR A 1 95 ? -25.641 0.216 27.551 1.00 98.69 95 THR A O 1
ATOM 712 N N . PHE A 1 96 ? -24.772 -1.407 26.253 1.00 98.75 96 PHE A N 1
ATOM 713 C CA . PHE A 1 96 ? -23.976 -0.580 25.355 1.00 98.75 96 PHE A CA 1
ATOM 714 C C . PHE A 1 96 ? -24.801 -0.224 24.123 1.00 98.75 96 PHE A C 1
ATOM 716 O O . PHE A 1 96 ? -25.576 -1.048 23.644 1.00 98.75 96 PHE A O 1
ATOM 723 N N . THR A 1 97 ? -24.673 0.992 23.601 1.00 98.81 97 THR A N 1
ATOM 724 C CA . THR A 1 97 ? -25.362 1.431 22.378 1.00 98.81 97 THR A CA 1
ATOM 725 C C . THR A 1 97 ? -24.446 2.327 21.555 1.00 98.81 97 THR A C 1
ATOM 727 O O . THR A 1 97 ? -23.837 3.244 22.107 1.00 98.81 97 THR A O 1
ATOM 730 N N . VAL A 1 98 ? -24.365 2.065 20.251 1.00 98.75 98 VAL A N 1
ATOM 731 C CA . VAL A 1 98 ? -23.686 2.927 19.277 1.00 98.75 98 VAL A CA 1
ATOM 732 C C . VAL A 1 98 ? -24.670 3.996 18.823 1.00 98.75 98 VAL A C 1
ATOM 734 O O . VAL A 1 98 ? -25.747 3.683 18.311 1.00 98.75 98 VAL A O 1
ATOM 737 N N . ILE A 1 99 ? -24.309 5.253 19.045 1.00 98.50 99 ILE A N 1
ATOM 738 C CA . ILE A 1 99 ? -25.042 6.427 18.586 1.00 98.50 99 ILE A CA 1
ATOM 739 C C . ILE A 1 99 ? -24.209 7.080 17.479 1.00 98.50 99 ILE A C 1
ATOM 741 O O . ILE A 1 99 ? -23.030 7.367 17.694 1.00 98.50 99 ILE A O 1
ATOM 745 N N . ASN A 1 100 ? -24.809 7.291 16.313 1.00 96.69 100 ASN A N 1
ATOM 746 C CA . ASN A 1 100 ? -24.160 7.891 15.152 1.00 96.69 100 ASN A CA 1
ATOM 747 C C . ASN A 1 100 ? -23.951 9.409 15.316 1.00 96.69 100 ASN A C 1
ATOM 749 O O . ASN A 1 100 ? -24.330 10.011 16.328 1.00 96.69 100 ASN A O 1
ATOM 753 N N . ASP A 1 101 ? -23.355 10.040 14.308 1.00 93.06 101 ASP A N 1
ATOM 754 C CA . ASP A 1 101 ? -23.051 11.473 14.281 1.00 93.06 101 ASP A CA 1
ATOM 755 C C . ASP A 1 101 ? -24.297 12.373 14.165 1.00 93.06 101 ASP A C 1
ATOM 757 O O . ASP A 1 101 ? -24.219 13.566 14.454 1.00 93.06 101 ASP A O 1
ATOM 761 N N . GLN A 1 102 ? -25.474 11.815 13.852 1.00 93.88 102 GLN A N 1
ATOM 762 C CA . GLN A 1 102 ? -26.770 12.511 13.936 1.00 93.88 102 GLN A CA 1
ATOM 763 C C . GLN A 1 102 ? -27.476 12.326 15.294 1.00 93.88 102 GLN A C 1
ATOM 765 O O . GLN A 1 102 ? -28.633 12.725 15.467 1.00 93.88 102 GLN A O 1
ATOM 770 N N . GLY A 1 103 ? -26.809 11.714 16.277 1.00 95.94 103 GLY A N 1
ATOM 771 C CA . GLY A 1 103 ? -27.357 11.504 17.617 1.00 95.94 103 GLY A CA 1
ATOM 772 C C . GLY A 1 103 ? -28.440 10.422 17.691 1.00 95.94 103 GLY A C 1
ATOM 773 O O . GLY A 1 103 ? -29.171 10.362 18.682 1.00 95.94 103 GLY A O 1
ATOM 774 N N . GLN A 1 104 ? -28.562 9.574 16.667 1.00 97.38 104 GLN A N 1
ATOM 775 C CA . GLN A 1 104 ? -29.494 8.448 16.621 1.00 97.38 104 GLN A CA 1
ATOM 776 C C . GLN A 1 104 ? -28.774 7.139 16.924 1.00 97.38 104 GLN A C 1
ATOM 778 O O . GLN A 1 104 ? -27.575 7.011 16.696 1.00 97.38 104 GLN A O 1
ATOM 783 N N . GLN A 1 105 ? -29.497 6.137 17.426 1.00 98.12 105 GLN A N 1
ATOM 784 C CA . GLN A 1 105 ? -28.940 4.786 17.476 1.00 98.12 105 GLN A CA 1
ATOM 785 C C . GLN A 1 105 ? -28.579 4.343 16.057 1.00 98.12 105 GLN A C 1
ATOM 787 O O . GLN A 1 105 ? -29.416 4.441 15.160 1.00 98.12 105 GLN A O 1
ATOM 792 N N . SER A 1 106 ? -27.349 3.858 15.876 1.00 97.94 106 SER A N 1
ATOM 793 C CA . SER A 1 106 ? -26.880 3.432 14.561 1.00 97.94 106 SER A CA 1
ATOM 794 C C . SER A 1 106 ? -27.782 2.343 13.979 1.00 97.94 106 SER A C 1
ATOM 796 O O . SER A 1 106 ? -28.246 1.442 14.684 1.00 97.94 106 SER A O 1
ATOM 798 N N . ASN A 1 107 ? -28.013 2.431 12.675 1.00 96.38 107 ASN A N 1
ATOM 799 C CA . ASN A 1 107 ? -28.704 1.438 11.862 1.00 96.38 107 ASN A CA 1
ATOM 800 C C . ASN A 1 107 ? -27.753 0.725 10.880 1.00 96.38 107 ASN A C 1
ATOM 802 O O . ASN A 1 107 ? -28.209 -0.134 10.126 1.00 96.38 107 ASN A O 1
ATOM 806 N N . SER A 1 108 ? -26.456 1.054 10.893 1.00 96.50 108 SER A N 1
ATOM 807 C CA . SER A 1 108 ? -25.464 0.542 9.950 1.00 96.50 108 SER A CA 1
ATOM 808 C C . SER A 1 108 ? -24.120 0.325 10.640 1.00 96.50 108 SER A C 1
ATOM 810 O O . SER A 1 108 ? -23.341 1.253 10.838 1.00 96.50 108 SER A O 1
ATOM 812 N N . ALA A 1 109 ? -23.809 -0.932 10.964 1.00 96.62 109 ALA A N 1
ATOM 813 C CA . ALA A 1 109 ? -22.499 -1.282 11.515 1.00 96.62 109 ALA A CA 1
ATOM 814 C C . ALA A 1 109 ? -21.357 -1.065 10.507 1.00 96.62 109 ALA A C 1
ATOM 816 O O . ALA A 1 109 ? -20.219 -0.830 10.904 1.00 96.62 109 ALA A O 1
ATOM 817 N N . ALA A 1 110 ? -21.661 -1.122 9.206 1.00 95.88 110 ALA A N 1
ATOM 818 C CA . ALA A 1 110 ? -20.694 -0.814 8.162 1.00 95.88 110 ALA A CA 1
ATOM 819 C C . ALA A 1 110 ? -20.247 0.652 8.232 1.00 95.88 110 ALA A C 1
ATOM 821 O O . ALA A 1 110 ? -19.069 0.938 8.050 1.00 95.88 110 ALA A O 1
ATOM 822 N N . GLU A 1 111 ? -21.171 1.559 8.545 1.00 96.06 111 GLU A N 1
ATOM 823 C CA . GLU A 1 111 ? -20.904 2.992 8.583 1.00 96.06 111 GLU A CA 1
ATOM 824 C C . GLU A 1 111 ? -20.475 3.466 9.970 1.00 96.06 111 GLU A C 1
ATOM 826 O O . GLU A 1 111 ? -19.519 4.216 10.067 1.00 96.06 111 GLU A O 1
ATOM 831 N N . ASP A 1 112 ? -21.100 3.030 11.060 1.00 97.25 112 ASP A N 1
ATOM 832 C CA . ASP A 1 112 ? -20.827 3.578 12.402 1.00 97.25 112 ASP A CA 1
ATOM 833 C C . ASP A 1 112 ? -20.086 2.609 13.325 1.00 97.25 112 ASP A C 1
ATOM 835 O O . ASP A 1 112 ? -19.887 2.909 14.501 1.00 97.25 112 ASP A O 1
ATOM 839 N N . GLY A 1 113 ? -19.704 1.438 12.817 1.00 97.94 113 GLY A N 1
ATOM 840 C CA . GLY A 1 113 ? -19.182 0.350 13.628 1.00 97.94 113 GLY A CA 1
ATOM 841 C C . GLY A 1 113 ? -20.281 -0.379 14.401 1.00 97.94 113 GLY A C 1
ATOM 842 O O . GLY A 1 113 ? -21.441 0.036 14.476 1.00 97.94 113 GLY A O 1
ATOM 843 N N . GLY A 1 114 ? -19.922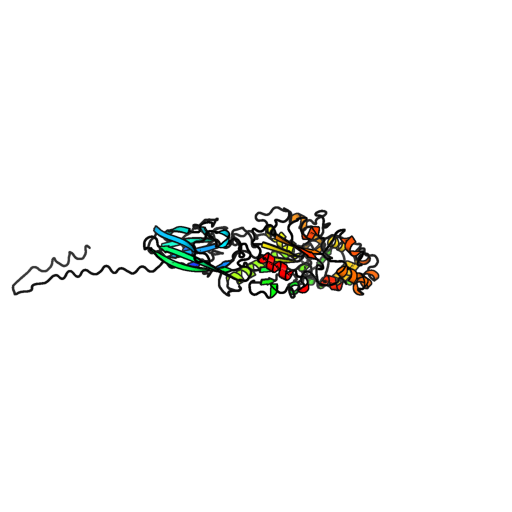 -1.516 14.984 1.00 98.25 114 GLY A N 1
ATOM 844 C CA . GLY A 1 114 ? -20.872 -2.389 15.666 1.00 98.25 114 GLY A CA 1
ATOM 845 C C . GLY A 1 114 ? -20.331 -2.961 16.964 1.00 98.25 114 GLY A C 1
ATOM 846 O O . GLY A 1 114 ? -19.143 -2.890 17.265 1.00 98.25 114 GLY A O 1
ATOM 847 N N . LEU A 1 115 ? -21.222 -3.545 17.756 1.00 98.75 115 LEU A N 1
ATOM 848 C CA . LEU A 1 115 ? -20.909 -4.153 19.043 1.00 98.75 115 LEU A CA 1
ATOM 849 C C . LEU A 1 115 ? -20.872 -5.676 18.940 1.00 98.75 115 LEU A C 1
ATOM 851 O O . LEU A 1 115 ? -21.626 -6.297 18.186 1.00 98.75 115 LEU A O 1
ATOM 855 N N . GLY A 1 116 ? -20.030 -6.277 19.773 1.00 98.12 116 GLY A N 1
ATOM 856 C CA . GLY A 1 116 ? -19.970 -7.712 20.008 1.00 98.12 116 GLY A CA 1
ATOM 857 C C . GLY A 1 116 ? -19.604 -8.018 21.456 1.00 98.12 116 GLY A C 1
ATOM 858 O O . GLY A 1 116 ? -18.999 -7.206 22.159 1.00 98.12 116 GLY A O 1
ATOM 859 N N . ALA A 1 117 ? -19.991 -9.202 21.924 1.00 97.00 117 ALA A N 1
ATOM 860 C CA . ALA A 1 117 ? -19.514 -9.702 23.207 1.00 97.00 117 ALA A CA 1
ATOM 861 C C . ALA A 1 117 ? -18.007 -10.007 23.130 1.00 97.00 117 ALA A C 1
ATOM 863 O O . ALA A 1 117 ? -17.460 -10.226 22.048 1.00 97.00 117 ALA A O 1
ATOM 864 N N . ILE A 1 118 ? -17.336 -10.057 24.282 1.00 96.12 118 ILE A N 1
ATOM 865 C CA . ILE A 1 118 ? -15.952 -10.541 24.349 1.00 96.12 118 ILE A CA 1
ATOM 866 C C . ILE A 1 118 ? -15.861 -11.943 23.726 1.00 96.12 118 ILE A C 1
ATOM 868 O O . ILE A 1 118 ? -16.656 -12.823 24.055 1.00 96.12 118 ILE A O 1
ATOM 872 N N . GLY A 1 119 ? -14.884 -12.142 22.838 1.00 89.62 119 GLY A N 1
ATOM 873 C CA . GLY A 1 119 ? -14.718 -13.380 22.071 1.00 89.62 119 GLY A CA 1
ATOM 874 C C . GLY A 1 119 ? -15.557 -13.455 20.790 1.00 89.62 119 GLY A C 1
ATOM 875 O O . GLY A 1 119 ? -15.533 -14.487 20.127 1.00 89.62 119 GLY A O 1
ATOM 876 N N . SER A 1 120 ? -16.287 -12.396 20.422 1.00 93.44 120 SER A N 1
ATOM 877 C CA . SER A 1 120 ? -16.896 -12.285 19.091 1.00 93.44 120 SER A CA 1
ATOM 878 C C . SER A 1 120 ? -15.839 -11.969 18.029 1.00 93.44 120 SER A C 1
ATOM 880 O O . SER A 1 120 ? -14.875 -11.266 18.314 1.00 93.44 120 SER A O 1
ATOM 882 N N . ALA A 1 121 ? -16.059 -12.455 16.806 1.00 89.94 121 ALA A N 1
ATOM 883 C CA . ALA A 1 121 ? -15.317 -12.061 15.601 1.00 89.94 121 ALA A CA 1
ATOM 884 C C . ALA A 1 121 ? -16.180 -11.232 14.626 1.00 89.94 121 ALA A C 1
ATOM 886 O O . ALA A 1 121 ? -15.739 -10.876 13.540 1.00 89.94 121 ALA A O 1
ATOM 887 N N . THR A 1 122 ? -17.442 -10.973 14.982 1.00 92.25 122 THR A N 1
ATOM 888 C CA . THR A 1 122 ? -18.405 -10.231 14.159 1.00 92.25 122 THR A CA 1
ATOM 889 C C . THR A 1 122 ? -19.080 -9.151 14.991 1.00 92.25 122 THR A C 1
ATOM 891 O O . THR A 1 122 ? -19.539 -9.424 16.107 1.00 92.25 122 THR A O 1
ATOM 894 N N . PHE A 1 123 ? -19.183 -7.945 14.437 1.00 96.19 123 PHE A N 1
ATOM 895 C CA . PHE A 1 123 ? -19.631 -6.752 15.155 1.00 96.19 123 PHE A CA 1
ATOM 896 C C . PHE A 1 123 ? -20.753 -6.060 14.379 1.00 96.19 123 PHE A C 1
ATOM 898 O O . PHE A 1 123 ? -20.520 -5.130 13.619 1.00 96.19 123 PHE A O 1
ATOM 905 N N . THR A 1 124 ? -21.982 -6.551 14.525 1.00 95.75 124 THR A N 1
ATOM 906 C CA . THR A 1 124 ? -23.139 -6.088 13.732 1.00 95.75 124 THR A CA 1
ATOM 907 C C . THR A 1 124 ? -24.229 -5.435 14.578 1.00 95.75 124 THR A C 1
ATOM 909 O O . THR A 1 124 ? -25.216 -4.943 14.037 1.00 95.75 124 THR A O 1
ATOM 912 N N . LEU A 1 125 ? -24.100 -5.460 15.907 1.00 98.06 125 LEU A N 1
ATOM 913 C CA . LEU A 1 125 ? -25.142 -4.987 16.814 1.00 98.06 125 LEU A CA 1
ATOM 914 C C . LEU A 1 125 ? -24.993 -3.489 17.088 1.00 98.06 125 LEU A C 1
ATOM 916 O O . LEU A 1 125 ? -23.936 -3.039 17.514 1.00 98.06 125 LEU A O 1
ATOM 920 N N . SER A 1 126 ? -26.073 -2.723 16.961 1.00 97.94 126 SER A N 1
ATOM 921 C CA . SER A 1 126 ? -26.111 -1.324 17.414 1.00 97.94 126 SER A CA 1
ATOM 922 C C . SER A 1 126 ? -26.294 -1.197 18.933 1.00 97.94 126 SER A C 1
ATOM 924 O O . SER A 1 126 ? -26.063 -0.133 19.504 1.00 97.94 126 SER A O 1
ATOM 926 N N . GLN A 1 127 ? -26.750 -2.264 19.599 1.00 98.44 127 GLN A N 1
ATOM 927 C CA . GLN A 1 127 ? -26.971 -2.329 21.042 1.00 98.44 127 GLN A CA 1
ATOM 928 C C . GLN A 1 127 ? -26.660 -3.732 21.576 1.00 98.44 127 GLN A C 1
ATOM 930 O O . GLN A 1 127 ? -27.003 -4.730 20.945 1.00 98.44 127 GLN A O 1
ATOM 935 N N . LEU A 1 128 ? -26.026 -3.811 22.747 1.00 98.50 128 LEU A N 1
ATOM 936 C CA . LEU A 1 128 ? -25.632 -5.069 23.380 1.00 98.50 128 LEU A CA 1
ATOM 937 C C . LEU A 1 128 ? -25.722 -4.966 24.905 1.00 98.50 128 LEU A C 1
ATOM 939 O O . LEU A 1 128 ? -25.138 -4.058 25.494 1.00 98.50 128 LEU A O 1
ATOM 943 N N . THR A 1 129 ? -26.380 -5.929 25.551 1.00 98.44 129 THR A N 1
ATOM 944 C CA . THR A 1 129 ? -26.396 -6.057 27.016 1.00 98.44 129 THR A CA 1
ATOM 945 C C . THR A 1 129 ? -25.445 -7.161 27.468 1.00 98.44 129 THR A C 1
ATOM 947 O O . THR A 1 129 ? -25.494 -8.276 26.953 1.00 98.44 129 THR A O 1
ATOM 950 N N . VAL A 1 130 ? -24.588 -6.863 28.446 1.00 98.25 130 VAL A N 1
ATOM 951 C CA . VAL A 1 130 ? -23.649 -7.820 29.054 1.00 98.25 130 VAL A CA 1
ATOM 952 C C . VAL A 1 130 ? -23.701 -7.737 30.578 1.00 98.25 130 VAL A C 1
ATOM 954 O O . VAL A 1 130 ? -24.040 -6.697 31.143 1.00 98.25 130 VAL A O 1
ATOM 957 N N . ALA A 1 131 ? -23.332 -8.830 31.243 1.00 98.00 131 ALA A N 1
ATOM 958 C CA . ALA A 1 131 ? -23.217 -8.887 32.695 1.00 98.00 131 ALA A CA 1
ATOM 959 C C . ALA A 1 131 ? -21.772 -8.636 33.152 1.00 98.00 131 ALA A C 1
ATOM 961 O O . ALA A 1 131 ? -20.816 -9.097 32.523 1.00 98.00 131 ALA A O 1
ATOM 962 N N . ALA A 1 132 ? -21.609 -7.943 34.276 1.00 98.12 132 ALA A N 1
ATOM 963 C CA . ALA A 1 132 ? -20.323 -7.794 34.933 1.00 98.12 132 ALA A CA 1
ATOM 964 C C . ALA A 1 132 ? -19.825 -9.132 35.494 1.00 98.12 132 ALA A C 1
ATOM 966 O O . ALA A 1 132 ? -20.586 -9.926 36.046 1.00 98.12 132 ALA A O 1
ATOM 967 N N . VAL A 1 133 ? -18.518 -9.356 35.413 1.00 98.44 133 VAL A N 1
ATOM 968 C CA . VAL A 1 133 ? -17.833 -10.542 35.932 1.00 98.44 133 VAL A CA 1
ATOM 969 C C . VAL A 1 133 ? -16.798 -10.142 36.977 1.00 98.44 133 VAL A C 1
ATOM 971 O O . VAL A 1 133 ? -16.306 -9.013 36.989 1.00 98.44 133 VAL A O 1
ATOM 974 N N . ASN A 1 134 ? -16.446 -11.070 37.867 1.00 98.31 134 ASN A N 1
ATOM 975 C CA . ASN A 1 134 ? -15.367 -10.842 38.825 1.00 98.31 134 ASN A CA 1
ATOM 976 C C . ASN A 1 134 ? -14.013 -10.781 38.112 1.00 98.31 134 ASN A C 1
ATOM 978 O O . ASN A 1 134 ? -13.697 -11.632 37.281 1.00 98.31 134 ASN A O 1
ATOM 982 N N . THR A 1 135 ? -13.190 -9.805 38.493 1.00 98.38 135 THR A N 1
ATOM 983 C CA . THR A 1 135 ? -11.818 -9.658 37.997 1.00 98.38 135 THR A CA 1
ATOM 984 C C . THR A 1 135 ? -10.858 -9.368 39.149 1.00 98.38 135 THR A C 1
ATOM 986 O O . THR A 1 135 ? -11.262 -8.947 40.235 1.00 98.38 135 THR A O 1
ATOM 989 N N . SER A 1 136 ? -9.560 -9.502 38.890 1.00 97.25 136 SER A N 1
ATOM 990 C CA . SER A 1 136 ? -8.481 -9.111 39.807 1.00 97.25 136 SER A CA 1
ATOM 991 C C . SER A 1 136 ? -8.466 -7.624 40.203 1.00 97.25 136 SER A C 1
ATOM 993 O O . SER A 1 136 ? -7.735 -7.246 41.119 1.00 97.25 136 SER A O 1
ATOM 995 N N . LYS A 1 137 ? -9.243 -6.764 39.530 1.00 97.50 137 LYS A N 1
ATOM 996 C CA . LYS A 1 137 ? -9.359 -5.322 39.806 1.00 97.50 137 LYS A CA 1
ATOM 997 C C . LYS A 1 137 ? -10.762 -4.908 40.271 1.00 97.50 137 LYS A C 1
ATOM 999 O O . LYS A 1 137 ? -11.076 -3.723 40.251 1.00 97.50 137 LYS A O 1
ATOM 1004 N N . GLY A 1 138 ? -11.573 -5.872 40.709 1.00 97.69 138 GLY A N 1
ATOM 1005 C CA . GLY A 1 138 ? -12.981 -5.680 41.065 1.00 97.69 138 GLY A CA 1
ATOM 1006 C C . GLY A 1 138 ? -13.931 -6.094 39.934 1.00 97.69 138 GLY A C 1
ATOM 1007 O O . GLY A 1 138 ? -13.466 -6.413 38.837 1.00 97.69 138 GLY A O 1
ATOM 1008 N N . PRO A 1 139 ? -15.249 -6.153 40.180 1.00 98.12 139 PRO A N 1
ATOM 1009 C CA . PRO A 1 139 ? -16.222 -6.511 39.153 1.00 98.12 139 PRO A CA 1
ATOM 1010 C C . PRO A 1 139 ? -16.195 -5.538 37.968 1.00 98.12 139 PRO A C 1
ATOM 1012 O O . PRO A 1 139 ? -16.092 -4.325 38.152 1.00 98.12 139 PRO A O 1
ATOM 1015 N N . MET A 1 140 ? -16.254 -6.062 36.744 1.00 98.56 140 MET A N 1
ATOM 1016 C CA . MET A 1 140 ? -16.243 -5.260 35.515 1.00 98.56 140 MET A CA 1
ATOM 1017 C C . MET A 1 140 ? -17.094 -5.909 34.428 1.00 98.56 140 MET A C 1
ATOM 1019 O O . MET A 1 140 ? -17.155 -7.133 34.335 1.00 98.56 140 MET A O 1
ATOM 1023 N N . ALA A 1 141 ? -17.699 -5.088 33.577 1.00 98.38 141 ALA A N 1
ATOM 1024 C CA . ALA A 1 141 ? -18.337 -5.504 32.337 1.00 98.38 141 ALA A CA 1
ATOM 1025 C C . ALA A 1 141 ? -17.458 -5.138 31.134 1.00 98.38 141 ALA A C 1
ATOM 1027 O O . ALA A 1 141 ? -16.754 -4.119 31.147 1.00 98.38 141 ALA A O 1
ATOM 1028 N N . PHE A 1 142 ? -17.518 -5.975 30.097 1.00 98.69 142 PHE A N 1
ATOM 1029 C CA . PHE A 1 142 ? -16.715 -5.824 28.892 1.00 98.69 142 PHE A CA 1
ATOM 1030 C C . PHE A 1 142 ? -17.540 -6.066 27.629 1.00 98.69 142 PHE A C 1
ATOM 1032 O O . PHE A 1 142 ? -18.353 -6.988 27.580 1.00 98.69 142 PHE A O 1
ATOM 1039 N N . ALA A 1 143 ? -17.272 -5.275 26.597 1.00 98.62 143 ALA A N 1
ATOM 1040 C CA . ALA A 1 143 ? -17.780 -5.467 25.244 1.00 98.62 143 ALA A CA 1
ATOM 1041 C C . ALA A 1 143 ? -16.686 -5.108 24.230 1.00 98.62 143 ALA A C 1
ATOM 1043 O O . ALA A 1 143 ? -15.663 -4.524 24.596 1.00 98.62 143 ALA A O 1
ATOM 1044 N N . ILE A 1 144 ? -16.900 -5.458 22.967 1.00 98.69 144 ILE A N 1
ATOM 1045 C CA . ILE A 1 144 ? -16.045 -5.060 21.849 1.00 98.69 144 ILE A CA 1
ATOM 1046 C C . ILE A 1 144 ? -16.846 -4.125 20.951 1.00 98.69 144 ILE A C 1
ATOM 1048 O O . ILE A 1 144 ? -18.009 -4.399 20.654 1.00 98.69 144 ILE A O 1
ATOM 1052 N N . TYR A 1 145 ? -16.219 -3.034 20.531 1.00 98.75 145 TYR A N 1
ATOM 1053 C CA . TYR A 1 145 ? -16.666 -2.214 19.415 1.00 98.75 145 TYR A CA 1
ATOM 1054 C C . TYR A 1 145 ? -15.753 -2.490 18.217 1.00 98.75 145 TYR A C 1
ATOM 1056 O O . TYR A 1 145 ? -14.545 -2.274 18.314 1.00 98.75 145 TYR A O 1
ATOM 1064 N N . GLY A 1 146 ? -16.315 -2.994 17.122 1.00 98.44 146 GLY A N 1
ATOM 1065 C CA . GLY A 1 146 ? -15.634 -3.108 15.834 1.00 98.44 146 GLY A CA 1
ATOM 1066 C C . GLY A 1 146 ? -15.813 -1.817 15.044 1.00 98.44 146 GLY A C 1
ATOM 1067 O O . GLY A 1 146 ? -16.933 -1.312 14.951 1.00 98.44 146 GLY A O 1
ATOM 1068 N N . ALA A 1 147 ? -14.718 -1.276 14.516 1.00 98.06 147 ALA A N 1
ATOM 1069 C CA . ALA A 1 147 ? -14.724 -0.051 13.728 1.00 98.06 147 ALA A CA 1
ATOM 1070 C C . ALA A 1 147 ? -15.520 -0.214 12.412 1.00 98.06 147 ALA A C 1
ATOM 1072 O O . ALA A 1 147 ? -15.713 -1.343 11.953 1.00 98.06 147 ALA A O 1
ATOM 1073 N N . PRO A 1 148 ? -15.974 0.898 11.798 1.00 97.75 148 PRO A N 1
ATOM 1074 C CA . PRO A 1 148 ? -16.611 0.881 10.481 1.00 97.75 148 PRO A CA 1
ATOM 1075 C C . PRO A 1 148 ? -15.757 0.174 9.425 1.00 97.75 148 PRO A C 1
ATOM 1077 O O . PRO A 1 148 ? -14.527 0.164 9.528 1.00 97.75 148 PRO A O 1
ATOM 1080 N N . VAL A 1 149 ? -16.408 -0.371 8.391 1.00 96.44 149 VAL A N 1
ATOM 1081 C CA . VAL A 1 149 ? -15.715 -1.113 7.319 1.00 96.44 149 VAL A CA 1
ATOM 1082 C C . VAL A 1 149 ? -14.841 -0.227 6.443 1.00 96.44 149 VAL A C 1
ATOM 1084 O O . VAL A 1 149 ? -13.924 -0.746 5.833 1.00 96.44 149 VAL A O 1
ATOM 1087 N N . ASP A 1 150 ? -15.146 1.067 6.362 1.00 97.00 150 ASP A N 1
ATOM 1088 C CA . ASP A 1 150 ? -14.373 2.094 5.665 1.00 97.00 150 ASP A CA 1
ATOM 1089 C C . ASP A 1 150 ? -14.725 3.463 6.277 1.00 97.00 150 ASP A C 1
ATOM 1091 O O . ASP A 1 150 ? -15.754 3.616 6.951 1.00 97.00 150 ASP A O 1
ATOM 1095 N N . PHE A 1 151 ? -13.883 4.472 6.064 1.00 97.69 151 PHE A N 1
ATOM 1096 C CA . PHE A 1 151 ? -14.169 5.830 6.514 1.00 97.69 151 PHE A CA 1
ATOM 1097 C C . PHE A 1 151 ? -15.274 6.506 5.690 1.00 97.69 151 PHE A C 1
ATOM 1099 O O . PHE A 1 151 ? -16.238 6.963 6.317 1.00 97.69 151 PHE A O 1
ATOM 1106 N N . PRO A 1 152 ? -15.175 6.584 4.341 1.00 96.00 152 PRO A N 1
ATOM 1107 C CA . PRO A 1 152 ? -16.168 7.253 3.517 1.00 96.00 152 PRO A CA 1
ATOM 1108 C C . PRO A 1 152 ? -17.474 6.467 3.479 1.00 96.00 152 PRO A C 1
ATOM 1110 O O . PRO A 1 152 ? -17.509 5.299 3.081 1.00 96.00 152 PRO A O 1
ATOM 1113 N N . ARG A 1 153 ? -18.566 7.136 3.844 1.00 94.06 153 ARG A N 1
ATOM 1114 C CA . ARG A 1 153 ? -19.923 6.632 3.629 1.00 94.06 153 ARG A CA 1
ATOM 1115 C C . ARG A 1 153 ? -20.393 6.883 2.189 1.00 94.06 153 ARG A C 1
ATOM 1117 O O . ARG A 1 153 ? -19.819 7.727 1.489 1.00 94.06 153 ARG A O 1
ATOM 1124 N N . PRO A 1 154 ? -21.434 6.162 1.725 1.00 90.50 154 PRO A N 1
ATOM 1125 C CA . PRO A 1 154 ? -22.042 6.398 0.418 1.00 90.50 154 PRO A CA 1
ATOM 1126 C C . PRO A 1 154 ? -22.411 7.868 0.181 1.00 90.50 154 PRO A C 1
ATOM 1128 O O . PRO A 1 154 ? -22.605 8.637 1.120 1.00 90.50 154 PRO A O 1
ATOM 1131 N N . GLU A 1 155 ? -22.538 8.251 -1.091 1.00 86.38 155 GLU A N 1
ATOM 1132 C CA . GLU A 1 155 ? -22.919 9.613 -1.510 1.00 86.38 155 GLU A CA 1
ATOM 1133 C C . GLU A 1 155 ? -21.913 10.709 -1.109 1.00 86.38 155 GLU A C 1
ATOM 1135 O O . GLU A 1 155 ? -22.264 11.885 -1.044 1.00 86.38 155 GLU A O 1
ATOM 1140 N N . ALA A 1 156 ? -20.649 10.334 -0.874 1.00 83.38 156 ALA A N 1
ATOM 1141 C CA . ALA A 1 156 ? -19.547 11.256 -0.584 1.00 83.38 156 ALA A CA 1
ATOM 1142 C C . ALA A 1 156 ? -19.779 12.151 0.654 1.00 83.38 156 ALA A C 1
ATOM 1144 O O . ALA A 1 156 ? -19.196 13.231 0.757 1.00 83.38 156 ALA A O 1
ATOM 1145 N N . GLN A 1 157 ? -20.590 11.690 1.615 1.00 86.56 157 GLN A N 1
ATOM 1146 C CA . GLN A 1 157 ? -20.949 12.444 2.826 1.00 86.56 157 GLN A CA 1
ATOM 1147 C C . GLN A 1 157 ? -19.728 12.912 3.627 1.00 86.56 157 GLN A C 1
ATOM 1149 O O . GLN A 1 157 ? -19.737 14.001 4.195 1.00 86.56 157 GLN A O 1
ATOM 1154 N N . ASP A 1 158 ? -18.673 12.096 3.646 1.00 92.62 158 ASP A N 1
ATOM 1155 C CA . ASP A 1 158 ? -17.468 12.348 4.436 1.00 92.62 158 ASP A CA 1
ATOM 1156 C C . ASP A 1 158 ? -16.294 12.858 3.596 1.00 92.62 158 ASP A C 1
ATOM 1158 O O . ASP A 1 158 ? -15.165 12.899 4.088 1.00 92.62 158 ASP A O 1
ATOM 1162 N N . ALA A 1 159 ? -16.521 13.223 2.328 1.00 91.25 159 ALA A N 1
ATOM 1163 C CA . ALA A 1 159 ? -15.437 13.534 1.404 1.00 91.25 159 ALA A CA 1
ATOM 1164 C C . ALA A 1 159 ? -14.499 14.603 1.973 1.00 91.25 159 ALA A C 1
ATOM 1166 O O . ALA A 1 159 ? -13.289 14.414 1.944 1.00 91.25 159 ALA A O 1
ATOM 1167 N N . ASP A 1 160 ? -15.035 15.662 2.581 1.00 93.12 160 ASP A N 1
ATOM 1168 C CA . ASP A 1 160 ? -14.276 16.848 3.001 1.00 93.12 160 ASP A CA 1
ATOM 1169 C C . ASP A 1 160 ? -13.794 16.844 4.460 1.00 93.12 160 ASP A C 1
ATOM 1171 O O . ASP A 1 160 ? -13.139 17.794 4.888 1.00 93.12 160 ASP A O 1
ATOM 1175 N N . VAL A 1 161 ? -14.058 15.780 5.224 1.00 94.94 161 VAL A N 1
ATOM 1176 C CA . VAL A 1 161 ? -13.675 15.689 6.646 1.00 94.94 161 VAL A CA 1
ATOM 1177 C C . VAL A 1 161 ? -12.520 14.711 6.877 1.00 94.94 161 VAL A C 1
ATOM 1179 O O . VAL A 1 161 ? -12.334 13.756 6.119 1.00 94.94 161 VAL A O 1
ATOM 1182 N N . ALA A 1 162 ? -11.707 14.966 7.905 1.00 94.44 162 ALA A N 1
ATOM 1183 C CA . ALA A 1 162 ? -10.596 14.099 8.322 1.00 94.44 162 ALA A CA 1
ATOM 1184 C C . ALA A 1 162 ? -11.048 13.010 9.310 1.00 94.44 162 ALA A C 1
ATOM 1186 O O . ALA A 1 162 ? -10.492 11.907 9.339 1.00 94.44 162 ALA A O 1
ATOM 1187 N N . ASP A 1 163 ? -12.079 13.333 10.086 1.00 96.62 163 ASP A N 1
ATOM 1188 C CA . ASP A 1 163 ? -12.612 12.545 11.180 1.00 96.62 163 ASP A CA 1
ATOM 1189 C C . ASP A 1 163 ? -14.145 12.647 11.245 1.00 96.62 163 ASP A C 1
ATOM 1191 O O . ASP A 1 163 ? -14.767 13.521 10.636 1.00 96.62 163 ASP A O 1
ATOM 1195 N N . ARG A 1 164 ? -14.757 11.730 11.995 1.00 95.75 164 ARG A N 1
ATOM 1196 C CA . ARG A 1 164 ? -16.151 11.838 12.442 1.00 95.75 164 ARG A CA 1
ATOM 1197 C C . ARG A 1 164 ? -16.329 11.207 13.813 1.00 95.75 164 ARG A C 1
ATOM 1199 O O . ARG A 1 164 ? -15.468 10.474 14.295 1.00 95.75 164 ARG A O 1
ATOM 1206 N N . LEU A 1 165 ? -17.454 11.485 14.461 1.00 96.19 165 LEU A N 1
ATOM 1207 C CA . LEU A 1 165 ? -17.707 11.049 15.832 1.00 96.19 165 LEU A CA 1
ATOM 1208 C C . LEU A 1 165 ? -18.789 9.978 15.890 1.00 96.19 165 LEU A C 1
ATOM 1210 O O . LEU A 1 165 ? -19.860 10.133 15.315 1.00 96.19 165 LEU A O 1
ATOM 1214 N N . VAL A 1 166 ? -18.549 8.949 16.698 1.00 97.81 166 VAL A N 1
ATOM 1215 C CA . VAL A 1 166 ? -19.617 8.096 17.229 1.00 97.81 166 VAL A CA 1
ATOM 1216 C C . VAL A 1 166 ? -19.663 8.243 18.741 1.00 97.81 166 VAL A C 1
ATOM 1218 O O . VAL A 1 166 ? -18.646 8.436 19.412 1.00 97.81 166 VAL A O 1
ATOM 1221 N N . THR A 1 167 ? -20.859 8.161 19.309 1.00 98.44 167 THR A N 1
ATOM 1222 C CA . THR A 1 167 ? -21.045 8.170 20.757 1.00 98.44 167 THR A CA 1
ATOM 1223 C C . THR A 1 167 ? -21.372 6.770 21.249 1.00 98.44 167 THR A C 1
ATOM 1225 O O . THR A 1 167 ? -22.406 6.192 20.927 1.00 98.44 167 THR A O 1
ATOM 1228 N N . LEU A 1 168 ? -20.501 6.229 22.094 1.00 98.56 168 LEU A N 1
ATOM 1229 C CA . LEU A 1 168 ? -20.719 4.962 22.771 1.00 98.56 168 LEU A CA 1
ATOM 1230 C C . LEU A 1 168 ? -21.411 5.236 24.105 1.00 98.56 168 LEU A C 1
ATOM 1232 O O . LEU A 1 168 ? -20.811 5.754 25.053 1.00 98.56 168 LEU A O 1
ATOM 1236 N N . LYS A 1 169 ? -22.701 4.916 24.171 1.00 98.50 169 LYS A N 1
ATOM 1237 C CA . LYS A 1 169 ? -23.521 5.062 25.375 1.00 98.50 169 LYS A CA 1
ATOM 1238 C C . LYS A 1 169 ? -23.487 3.772 26.185 1.00 98.50 169 LYS A C 1
ATOM 1240 O O . LYS A 1 169 ? -23.607 2.689 25.622 1.00 98.50 169 LYS A O 1
ATOM 1245 N N . VAL A 1 170 ? -23.402 3.890 27.508 1.00 98.44 170 VAL A N 1
ATOM 1246 C CA . VAL A 1 170 ? -23.604 2.769 28.433 1.00 98.44 170 VAL A CA 1
ATOM 1247 C C . VAL A 1 170 ? -24.700 3.104 29.442 1.00 98.44 170 VAL A C 1
ATOM 1249 O O . VAL A 1 170 ? -24.699 4.177 30.043 1.00 98.44 170 VAL A O 1
ATOM 1252 N N . LEU A 1 171 ? -25.643 2.182 29.620 1.00 98.25 171 LEU A N 1
ATOM 1253 C CA . LEU A 1 171 ? -26.724 2.226 30.604 1.00 98.25 171 LEU A CA 1
ATOM 1254 C C . LEU A 1 171 ? -26.515 1.105 31.627 1.00 98.25 171 LEU A C 1
ATOM 1256 O O . LEU A 1 171 ? -26.513 -0.066 31.252 1.00 98.25 171 LEU A O 1
ATOM 1260 N N . ALA A 1 172 ? -26.381 1.453 32.906 1.00 97.38 172 ALA A N 1
ATOM 1261 C CA . ALA A 1 172 ? -26.467 0.493 34.002 1.00 97.38 172 ALA A CA 1
ATOM 1262 C C . ALA A 1 172 ? -27.946 0.143 34.221 1.00 97.38 172 ALA A C 1
ATOM 1264 O O . ALA A 1 172 ? -28.719 0.969 34.709 1.00 97.38 172 ALA A O 1
ATOM 1265 N N . VAL A 1 173 ? -28.352 -1.061 33.816 1.00 95.56 173 VAL A N 1
ATOM 1266 C CA . VAL A 1 173 ? -29.766 -1.473 33.755 1.00 95.56 173 VAL A CA 1
ATOM 1267 C C . VAL A 1 173 ? -30.410 -1.444 35.139 1.00 95.56 173 VAL A C 1
ATOM 1269 O O . VAL A 1 173 ? -31.540 -0.989 35.284 1.00 95.56 173 VAL A O 1
ATOM 1272 N N . ASP A 1 174 ? -29.659 -1.849 36.160 1.00 89.62 174 ASP A N 1
ATOM 1273 C CA . ASP A 1 174 ? -30.160 -1.985 37.529 1.00 89.62 174 ASP A CA 1
ATOM 1274 C C . ASP A 1 174 ? -30.466 -0.632 38.196 1.00 89.62 174 ASP A C 1
ATOM 1276 O O . ASP A 1 174 ? -31.302 -0.551 39.094 1.00 89.62 174 ASP A O 1
ATOM 1280 N N . THR A 1 175 ? -29.798 0.441 37.760 1.00 91.38 175 THR A N 1
ATOM 1281 C CA . THR A 1 175 ? -29.904 1.781 38.369 1.00 91.38 175 THR A CA 1
ATOM 1282 C C . THR A 1 175 ? -30.593 2.798 37.463 1.00 91.38 175 THR A C 1
ATOM 1284 O O . THR A 1 175 ? -31.009 3.857 37.928 1.00 91.38 175 THR A O 1
ATOM 1287 N N . GLY A 1 176 ? -30.689 2.511 36.162 1.00 93.81 176 GLY A N 1
ATOM 1288 C CA . GLY A 1 176 ? -31.171 3.444 35.146 1.00 93.81 176 GLY A CA 1
ATOM 1289 C C . GLY A 1 176 ? -30.188 4.574 34.812 1.00 93.81 176 GLY A C 1
ATOM 1290 O O . GLY A 1 176 ? -30.506 5.432 33.989 1.00 93.81 176 GLY A O 1
ATOM 1291 N N . LEU A 1 177 ? -28.998 4.600 35.421 1.00 95.19 177 LEU A N 1
ATOM 1292 C CA . LEU A 1 177 ? -27.993 5.629 35.163 1.00 95.19 177 LEU A CA 1
ATOM 1293 C C . LEU A 1 177 ? -27.235 5.336 33.870 1.00 95.19 177 LEU A C 1
ATOM 1295 O O . LEU A 1 177 ? -26.800 4.209 33.627 1.00 95.19 177 LEU A O 1
ATOM 1299 N N . SER A 1 178 ? -27.004 6.372 33.067 1.00 96.69 178 SER A N 1
ATOM 1300 C CA . SER A 1 178 ? -26.242 6.256 31.825 1.00 96.69 178 SER A CA 1
ATOM 1301 C C . SER A 1 178 ? -25.121 7.273 31.723 1.00 96.69 178 SER A C 1
ATOM 1303 O O . SER A 1 178 ? -25.214 8.372 32.269 1.00 96.69 178 SER A O 1
ATOM 1305 N N . SER A 1 179 ? -24.100 6.927 30.953 1.00 97.31 179 SER A N 1
ATOM 1306 C CA . SER A 1 179 ? -23.053 7.843 30.517 1.00 97.31 179 SER A CA 1
ATOM 1307 C C . SER A 1 179 ? -22.747 7.635 29.038 1.00 97.31 179 SER A C 1
ATOM 1309 O O . SER A 1 179 ? -23.282 6.736 28.380 1.00 97.31 179 SER A O 1
ATOM 1311 N N . SER A 1 180 ? -21.920 8.512 28.486 1.00 97.31 180 SER A N 1
ATOM 1312 C CA . SER A 1 180 ? -21.520 8.467 27.088 1.00 97.31 180 SER A CA 1
ATOM 1313 C C . SER A 1 180 ? -20.041 8.786 26.966 1.00 97.31 180 SER A C 1
ATOM 1315 O O . SER A 1 180 ? -19.511 9.626 27.693 1.00 97.31 180 SER A O 1
ATOM 1317 N N . THR A 1 181 ? -19.374 8.095 26.053 1.00 98.00 181 THR A N 1
ATOM 1318 C CA . THR A 1 181 ? -17.985 8.349 25.681 1.00 98.00 181 THR A CA 1
ATOM 1319 C C . THR A 1 181 ? -17.948 8.541 24.178 1.00 98.00 181 THR A C 1
ATOM 1321 O O . THR A 1 181 ? -18.437 7.692 23.435 1.00 98.00 181 THR A O 1
ATOM 1324 N N . MET A 1 182 ? -17.398 9.666 23.736 1.00 97.69 182 MET A N 1
ATOM 1325 C CA . MET A 1 182 ? -17.158 9.899 22.316 1.00 97.69 182 MET A CA 1
ATOM 1326 C C . MET A 1 182 ? -15.964 9.059 21.868 1.00 97.69 182 MET A C 1
ATOM 1328 O O . MET A 1 182 ? -14.970 8.962 22.590 1.00 97.69 182 MET A O 1
ATOM 1332 N N . ALA A 1 183 ? -16.086 8.450 20.695 1.00 98.19 183 ALA A N 1
ATOM 1333 C CA . ALA A 1 183 ? -14.991 7.807 19.997 1.00 98.19 183 ALA A CA 1
ATOM 1334 C C . ALA A 1 183 ? -14.804 8.509 18.651 1.00 98.19 183 ALA A C 1
ATOM 1336 O O . ALA A 1 183 ? -15.736 8.571 17.846 1.00 98.19 183 ALA A O 1
ATOM 1337 N N . THR A 1 184 ? -13.606 9.038 18.419 1.00 98.38 184 THR A N 1
ATOM 1338 C CA . THR A 1 184 ? -13.240 9.606 17.122 1.00 98.38 184 THR A CA 1
ATOM 1339 C C . THR A 1 184 ? -12.972 8.481 16.132 1.00 98.38 184 THR A C 1
ATOM 1341 O O . THR A 1 184 ? -12.224 7.545 16.418 1.00 98.38 184 THR A O 1
ATOM 1344 N N . ILE A 1 185 ? -13.583 8.572 14.964 1.00 98.56 185 ILE A N 1
ATOM 1345 C CA . ILE A 1 185 ? -13.349 7.694 13.830 1.00 98.56 185 ILE A CA 1
ATOM 1346 C C . ILE A 1 185 ? -12.443 8.448 12.868 1.00 98.56 185 ILE A C 1
ATOM 1348 O O . ILE A 1 185 ? -12.825 9.505 12.379 1.00 98.56 185 ILE A O 1
ATOM 1352 N N . LEU A 1 186 ? -11.245 7.922 12.627 1.00 98.50 186 LEU A N 1
ATOM 1353 C CA . LEU A 1 186 ? -10.276 8.503 11.697 1.00 98.50 186 LEU A CA 1
ATOM 1354 C C . LEU A 1 186 ? -10.254 7.727 10.384 1.00 98.50 186 LEU A C 1
ATOM 1356 O O . LEU A 1 186 ? -10.495 6.516 10.360 1.00 98.50 186 LEU A O 1
ATOM 1360 N N . ARG A 1 187 ? -9.868 8.409 9.303 1.00 98.06 187 ARG A N 1
ATOM 1361 C CA . ARG A 1 187 ? -9.426 7.745 8.071 1.00 98.06 187 ARG A CA 1
ATOM 1362 C C . ARG A 1 187 ? -8.294 6.755 8.375 1.00 98.06 187 ARG A C 1
ATOM 1364 O O . ARG A 1 187 ? -7.460 7.052 9.241 1.00 98.06 187 ARG A O 1
ATOM 1371 N N . PRO A 1 188 ? -8.220 5.607 7.678 1.00 98.12 188 PRO A N 1
ATOM 1372 C CA . PRO A 1 188 ? -7.045 4.753 7.746 1.00 98.12 188 PRO A CA 1
ATOM 1373 C C . PRO A 1 188 ? -5.757 5.552 7.470 1.00 98.12 188 PRO A C 1
ATOM 1375 O O . PRO A 1 188 ? -5.773 6.509 6.687 1.00 98.12 188 PRO A O 1
ATOM 1378 N N . PRO A 1 189 ? -4.623 5.181 8.090 1.00 98.31 189 PRO A N 1
ATOM 1379 C CA . PRO A 1 189 ? -3.324 5.684 7.666 1.00 98.31 189 PRO A CA 1
ATOM 1380 C C . PRO A 1 189 ? -3.139 5.450 6.158 1.00 98.31 189 PRO A C 1
ATOM 1382 O O . PRO A 1 189 ? -3.581 4.428 5.637 1.00 98.31 189 PRO A O 1
ATOM 1385 N N . LEU A 1 190 ? -2.452 6.362 5.470 1.00 98.75 190 LEU A N 1
ATOM 1386 C CA . LEU A 1 190 ? -2.208 6.300 4.029 1.00 98.75 190 LEU A CA 1
ATOM 1387 C C . LEU A 1 190 ? -0.714 6.120 3.745 1.00 98.75 190 LEU A C 1
ATOM 1389 O O . LEU A 1 190 ? 0.122 6.875 4.243 1.00 98.75 190 LEU A O 1
ATOM 1393 N N . ALA A 1 191 ? -0.358 5.139 2.922 1.00 98.81 191 ALA A N 1
ATOM 1394 C CA . ALA A 1 191 ? 1.017 4.891 2.511 1.00 98.81 191 ALA A CA 1
ATOM 1395 C C . ALA A 1 191 ? 1.206 5.039 1.002 1.00 98.81 191 ALA A C 1
ATOM 1397 O O . ALA A 1 191 ? 0.474 4.450 0.212 1.00 98.81 191 ALA A O 1
ATOM 1398 N N . LEU A 1 192 ? 2.247 5.777 0.615 1.00 98.94 192 LEU A N 1
ATOM 1399 C CA . LEU A 1 192 ? 2.666 5.943 -0.773 1.00 98.94 192 LEU A CA 1
ATOM 1400 C C . LEU A 1 192 ? 3.871 5.043 -1.070 1.00 98.94 192 LEU A C 1
ATOM 1402 O O . LEU A 1 192 ? 4.893 5.129 -0.382 1.00 98.94 192 LEU A O 1
ATOM 1406 N N . ILE A 1 193 ? 3.776 4.188 -2.089 1.00 98.94 193 ILE A N 1
ATOM 1407 C CA . ILE A 1 193 ? 4.828 3.223 -2.451 1.00 98.94 193 ILE A CA 1
ATOM 1408 C C . ILE A 1 193 ? 5.319 3.515 -3.870 1.00 98.94 193 ILE A C 1
ATOM 1410 O O . ILE A 1 193 ? 4.598 3.306 -4.844 1.00 98.94 193 ILE A O 1
ATOM 1414 N N . HIS A 1 194 ? 6.555 4.012 -3.983 1.00 98.81 194 HIS A N 1
ATOM 1415 C CA . HIS A 1 194 ? 7.173 4.350 -5.271 1.00 98.81 194 HIS A CA 1
ATOM 1416 C C . HIS A 1 194 ? 7.476 3.108 -6.130 1.00 98.81 194 HIS A C 1
ATOM 1418 O O . HIS A 1 194 ? 7.417 1.979 -5.641 1.00 98.81 194 HIS A O 1
ATOM 1424 N N . GLY A 1 195 ? 7.847 3.328 -7.394 1.00 98.56 195 GLY A N 1
ATOM 1425 C CA . GLY A 1 195 ? 8.169 2.289 -8.378 1.00 98.56 195 GLY A CA 1
ATOM 1426 C C . GLY A 1 195 ? 9.649 1.898 -8.472 1.00 98.56 195 GLY A C 1
ATOM 1427 O O . GLY A 1 195 ? 10.488 2.339 -7.677 1.00 98.56 195 GLY A O 1
ATOM 1428 N N . LEU A 1 196 ? 9.956 1.083 -9.487 1.00 98.56 196 LEU A N 1
ATOM 1429 C CA . LEU A 1 196 ? 11.308 0.649 -9.856 1.00 98.56 196 LEU A CA 1
ATOM 1430 C C . LEU A 1 196 ? 12.219 1.866 -10.074 1.00 98.56 196 LEU A C 1
ATOM 1432 O O . LEU A 1 196 ? 11.808 2.835 -10.703 1.00 98.56 196 LEU A O 1
ATOM 1436 N N . TRP A 1 197 ? 13.440 1.818 -9.532 1.00 98.25 197 TRP A N 1
ATOM 1437 C CA . TRP A 1 197 ? 14.445 2.901 -9.598 1.00 98.25 197 TRP A CA 1
ATOM 1438 C C . TRP A 1 197 ? 14.036 4.250 -8.970 1.00 98.25 197 TRP A C 1
ATOM 1440 O O . TRP A 1 197 ? 14.858 5.160 -8.895 1.00 98.25 197 TRP A O 1
ATOM 1450 N N . GLY A 1 198 ? 12.805 4.375 -8.470 1.00 97.56 198 GLY A N 1
ATOM 1451 C CA . GLY A 1 198 ? 12.304 5.563 -7.786 1.00 97.56 198 GLY A CA 1
ATOM 1452 C C . GLY A 1 198 ? 12.710 5.640 -6.315 1.00 97.56 198 GLY A C 1
ATOM 1453 O O . GLY A 1 198 ? 13.428 4.794 -5.784 1.00 97.56 198 GLY A O 1
ATOM 1454 N N . SER A 1 199 ? 12.217 6.659 -5.626 1.00 98.19 199 SER A N 1
ATOM 1455 C CA . SER A 1 199 ? 12.431 6.854 -4.189 1.00 98.19 199 SER A CA 1
ATOM 1456 C C . SER A 1 199 ? 11.198 7.533 -3.579 1.00 98.19 199 SER A C 1
ATOM 1458 O O . SER A 1 199 ? 10.272 7.882 -4.316 1.00 98.19 199 SER A O 1
ATOM 1460 N N . PRO A 1 200 ? 11.141 7.786 -2.259 1.00 98.56 200 PRO A N 1
ATOM 1461 C CA . PRO A 1 200 ? 10.080 8.613 -1.679 1.00 98.56 200 PRO A CA 1
ATOM 1462 C C . PRO A 1 200 ? 9.916 9.990 -2.345 1.00 98.56 200 PRO A C 1
ATOM 1464 O O . PRO A 1 200 ? 8.820 10.554 -2.306 1.00 98.56 200 PRO A O 1
ATOM 1467 N N . GLY A 1 201 ? 10.978 10.518 -2.967 1.00 97.94 201 GLY A N 1
ATOM 1468 C CA . GLY A 1 201 ? 10.948 11.780 -3.710 1.00 97.94 201 GLY A CA 1
ATOM 1469 C C . GLY A 1 201 ? 10.102 11.729 -4.986 1.00 97.94 201 GLY A C 1
ATOM 1470 O O . GLY A 1 201 ? 9.652 12.765 -5.459 1.00 97.94 201 GLY A O 1
ATOM 1471 N N . SER A 1 202 ? 9.779 10.538 -5.510 1.00 97.12 202 SER A N 1
ATOM 1472 C CA . SER A 1 202 ? 8.859 10.390 -6.652 1.00 97.12 202 SER A CA 1
ATOM 1473 C C . SER A 1 202 ? 7.467 10.977 -6.385 1.00 97.12 202 SER A C 1
ATOM 1475 O O . SER A 1 202 ? 6.742 11.269 -7.325 1.00 97.12 202 SER A O 1
ATOM 1477 N N . TRP A 1 203 ? 7.101 11.168 -5.115 1.00 98.31 203 TRP A N 1
ATOM 1478 C CA . TRP A 1 203 ? 5.820 11.737 -4.701 1.00 98.31 203 TRP A CA 1
ATOM 1479 C C . TRP A 1 203 ? 5.881 13.240 -4.394 1.00 98.31 203 TRP A C 1
ATOM 1481 O O . TRP A 1 203 ? 4.870 13.794 -3.977 1.00 98.31 203 TRP A O 1
ATOM 1491 N N . ASP A 1 204 ? 7.031 13.912 -4.545 1.00 97.12 204 ASP A N 1
ATOM 1492 C CA . ASP A 1 204 ? 7.229 15.309 -4.107 1.00 97.12 204 ASP A CA 1
ATOM 1493 C C . ASP A 1 204 ? 6.261 16.306 -4.753 1.00 97.12 204 ASP A C 1
ATOM 1495 O O . ASP A 1 204 ? 5.889 17.291 -4.117 1.00 97.12 204 ASP A O 1
ATOM 1499 N N . ASN A 1 205 ? 5.800 16.018 -5.971 1.00 95.06 205 ASN A N 1
ATOM 1500 C CA . ASN A 1 205 ? 4.872 16.867 -6.714 1.00 95.06 205 ASN A CA 1
ATOM 1501 C C . ASN A 1 205 ? 3.443 16.311 -6.766 1.00 95.06 205 ASN A C 1
ATOM 1503 O O . ASN A 1 205 ? 2.613 16.876 -7.472 1.00 95.06 205 ASN A O 1
ATOM 1507 N N . PHE A 1 206 ? 3.122 15.256 -6.008 1.00 97.88 206 PHE A N 1
ATOM 1508 C CA . PHE A 1 206 ? 1.823 14.571 -6.070 1.00 97.88 206 PHE A CA 1
ATOM 1509 C C . PHE A 1 206 ? 0.724 15.319 -5.288 1.00 97.88 206 PHE A C 1
ATOM 1511 O O . PHE A 1 206 ? 0.076 14.794 -4.377 1.00 97.88 206 PHE A O 1
ATOM 1518 N N . THR A 1 207 ? 0.574 16.609 -5.587 1.00 96.88 207 THR A N 1
ATOM 1519 C CA . THR A 1 207 ? -0.381 17.529 -4.965 1.00 96.88 207 THR A CA 1
ATOM 1520 C C . THR A 1 207 ? -1.709 17.526 -5.735 1.00 96.88 207 THR A C 1
ATOM 1522 O O . THR A 1 207 ? -1.705 17.364 -6.953 1.00 96.88 207 THR A O 1
ATOM 1525 N N . PRO A 1 208 ? -2.861 17.684 -5.052 1.00 96.75 208 PRO A N 1
ATOM 1526 C CA . PRO A 1 208 ? -2.983 18.122 -3.661 1.00 96.75 208 PRO A CA 1
ATOM 1527 C C . PRO A 1 208 ? -2.855 17.020 -2.597 1.00 96.75 208 PRO A C 1
ATOM 1529 O O . PRO A 1 208 ? -2.773 17.370 -1.423 1.00 96.75 208 PRO A O 1
ATOM 1532 N N . LEU A 1 209 ? -2.765 15.731 -2.960 1.00 97.88 209 LEU A N 1
ATOM 1533 C CA . LEU A 1 209 ? -2.822 14.625 -1.990 1.00 97.88 209 LEU A CA 1
ATOM 1534 C C . LEU A 1 209 ? -1.760 14.718 -0.890 1.00 97.88 209 LEU A C 1
ATOM 1536 O O . LEU A 1 209 ? -2.094 14.668 0.286 1.00 97.88 209 LEU A O 1
ATOM 1540 N N . ILE A 1 210 ? -0.480 14.874 -1.243 1.00 97.62 210 ILE A N 1
ATOM 1541 C CA . ILE A 1 210 ? 0.608 14.877 -0.241 1.00 97.62 210 ILE A CA 1
ATOM 1542 C C . ILE A 1 210 ? 0.568 16.070 0.728 1.00 97.62 210 ILE A C 1
ATOM 1544 O O . ILE A 1 210 ? 1.309 16.091 1.708 1.00 97.62 210 ILE A O 1
ATOM 1548 N N . THR A 1 211 ? -0.256 17.074 0.428 1.00 96.88 211 THR A N 1
ATOM 1549 C CA . THR A 1 211 ? -0.471 18.280 1.237 1.00 96.88 211 THR A CA 1
ATOM 1550 C C . THR A 1 211 ? -1.855 18.312 1.878 1.00 96.88 211 THR A C 1
ATOM 1552 O O . THR A 1 211 ? -2.203 19.291 2.533 1.00 96.88 211 THR A O 1
ATOM 1555 N N . ASP A 1 212 ? -2.661 17.276 1.665 1.00 97.44 212 ASP A N 1
ATOM 1556 C CA . ASP A 1 212 ? -4.035 17.217 2.126 1.00 97.44 212 ASP A CA 1
ATOM 1557 C C . ASP A 1 212 ? -4.081 16.862 3.621 1.00 97.44 212 ASP A C 1
ATOM 1559 O O . ASP A 1 212 ? -3.659 15.767 4.007 1.00 97.44 212 ASP A O 1
ATOM 1563 N N . PRO A 1 213 ? -4.590 17.760 4.485 1.00 96.56 213 PRO A N 1
ATOM 1564 C CA . PRO A 1 213 ? -4.565 17.558 5.930 1.00 96.56 213 PRO A CA 1
ATOM 1565 C C . PRO A 1 213 ? -5.497 16.435 6.400 1.00 96.56 213 PRO A C 1
ATOM 1567 O O . PRO A 1 213 ? -5.379 16.004 7.545 1.00 96.56 213 PRO A O 1
ATOM 1570 N N . ARG A 1 214 ? -6.410 15.946 5.547 1.00 96.94 214 ARG A N 1
ATOM 1571 C CA . ARG A 1 214 ? -7.322 14.846 5.894 1.00 96.94 214 ARG A CA 1
ATOM 1572 C C . ARG A 1 214 ? -6.590 13.518 6.063 1.00 96.94 214 ARG A C 1
ATOM 1574 O O . ARG A 1 214 ? -7.082 12.643 6.769 1.00 96.94 214 ARG A O 1
ATOM 1581 N N . PHE A 1 215 ? -5.438 13.341 5.420 1.00 97.50 215 PHE A N 1
ATOM 1582 C CA . PHE A 1 215 ? -4.755 12.052 5.361 1.00 97.50 215 PHE A CA 1
ATOM 1583 C C . PHE A 1 215 ? -3.487 12.047 6.219 1.00 97.50 215 PHE A C 1
ATOM 1585 O O . PHE A 1 215 ? -2.595 12.880 6.069 1.00 97.50 215 PHE A O 1
ATOM 1592 N N . GLY A 1 216 ? -3.362 11.048 7.096 1.00 97.19 216 GLY A N 1
ATOM 1593 C CA . GLY A 1 216 ? -2.086 10.736 7.737 1.00 97.19 216 GLY A CA 1
ATOM 1594 C C . GLY A 1 216 ? -1.204 9.964 6.760 1.00 97.19 216 GLY A C 1
ATOM 1595 O O . GLY A 1 216 ? -1.428 8.770 6.580 1.00 97.19 216 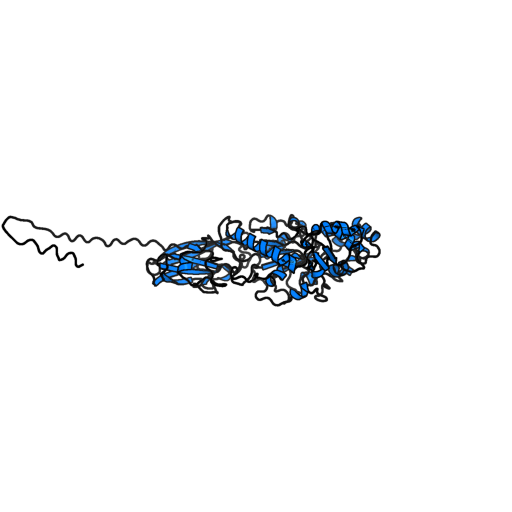GLY A O 1
ATOM 1596 N N . ILE A 1 217 ? -0.223 10.627 6.138 1.00 98.31 217 ILE A N 1
ATOM 1597 C CA . ILE A 1 217 ? 0.561 10.062 5.025 1.00 98.31 217 ILE A CA 1
ATOM 1598 C C . ILE A 1 217 ? 1.966 9.627 5.460 1.00 98.31 217 ILE A C 1
ATOM 1600 O O . ILE A 1 217 ? 2.685 10.364 6.133 1.00 98.31 217 ILE A O 1
ATOM 1604 N N . THR A 1 218 ? 2.400 8.460 4.982 1.00 98.44 218 THR A N 1
ATOM 1605 C CA . THR A 1 218 ? 3.810 8.053 4.937 1.00 98.44 218 THR A CA 1
ATOM 1606 C C . THR A 1 218 ? 4.249 7.727 3.511 1.00 98.44 218 THR A C 1
ATOM 1608 O O . THR A 1 218 ? 3.431 7.393 2.655 1.00 98.44 218 THR A O 1
ATOM 1611 N N . ARG A 1 219 ? 5.556 7.785 3.250 1.00 98.75 219 ARG A N 1
ATOM 1612 C CA . ARG A 1 219 ? 6.157 7.363 1.979 1.00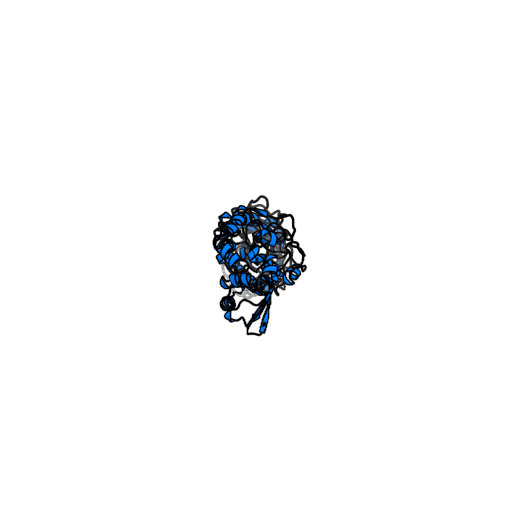 98.75 219 ARG A CA 1
ATOM 1613 C C . ARG A 1 219 ? 7.140 6.238 2.258 1.00 98.75 219 ARG A C 1
ATOM 1615 O O . ARG A 1 219 ? 8.092 6.433 3.011 1.00 98.75 219 ARG A O 1
ATOM 1622 N N . ALA A 1 220 ? 6.902 5.070 1.675 1.00 98.56 220 ALA A N 1
ATOM 1623 C CA . ALA A 1 220 ? 7.784 3.925 1.845 1.00 98.56 220 ALA A CA 1
ATOM 1624 C C . ALA A 1 220 ? 9.086 4.121 1.060 1.00 98.56 220 ALA A C 1
ATOM 1626 O O . ALA A 1 220 ? 9.051 4.533 -0.098 1.00 98.56 220 ALA A O 1
ATOM 1627 N N . ASP A 1 221 ? 10.218 3.771 1.670 1.00 98.75 221 ASP A N 1
ATOM 1628 C CA . ASP A 1 221 ? 11.536 3.823 1.041 1.00 98.75 221 ASP A CA 1
ATOM 1629 C C . ASP A 1 221 ? 12.159 2.432 0.958 1.00 98.75 221 ASP A C 1
ATOM 1631 O O . ASP A 1 221 ? 12.437 1.783 1.970 1.00 98.75 221 ASP A O 1
ATOM 1635 N N . TYR A 1 222 ? 12.417 1.970 -0.258 1.00 98.56 222 TYR A N 1
ATOM 1636 C CA . TYR A 1 222 ? 13.202 0.763 -0.497 1.00 98.56 222 TYR A CA 1
ATOM 1637 C C . TYR A 1 222 ? 14.365 1.020 -1.470 1.00 98.56 222 TYR A C 1
ATOM 1639 O O . TYR A 1 222 ? 14.856 0.104 -2.120 1.00 98.56 222 TYR A O 1
ATOM 1647 N N . SER A 1 223 ? 14.860 2.262 -1.533 1.00 98.56 223 SER A N 1
ATOM 1648 C CA . SER A 1 223 ? 15.939 2.738 -2.417 1.00 98.56 223 SER A CA 1
ATOM 1649 C C . SER A 1 223 ? 17.346 2.695 -1.790 1.00 98.56 223 SER A C 1
ATOM 1651 O O . SER A 1 223 ? 18.281 3.339 -2.266 1.00 98.56 223 SER A O 1
ATOM 1653 N N . ALA A 1 224 ? 17.549 1.901 -0.733 1.00 98.19 224 ALA A N 1
ATOM 1654 C CA . ALA A 1 224 ? 18.841 1.806 -0.048 1.00 98.19 224 ALA A CA 1
ATOM 1655 C C . ALA A 1 224 ? 19.982 1.378 -0.995 1.00 98.19 224 ALA A C 1
ATOM 1657 O O . ALA A 1 224 ? 19.817 0.469 -1.807 1.00 98.19 224 ALA A O 1
ATOM 1658 N N . LEU A 1 225 ? 21.164 1.991 -0.864 1.00 98.38 225 LEU A N 1
ATOM 1659 C CA . LEU A 1 225 ? 22.343 1.655 -1.671 1.00 98.38 225 LEU A CA 1
ATOM 1660 C C . LEU A 1 225 ? 22.809 0.210 -1.408 1.00 98.38 225 LEU A C 1
ATOM 1662 O O . LEU A 1 225 ? 23.162 -0.141 -0.282 1.00 98.38 225 LEU A O 1
ATOM 1666 N N . ILE A 1 226 ? 22.886 -0.605 -2.462 1.00 98.31 226 ILE A N 1
ATOM 1667 C CA . ILE A 1 226 ? 23.319 -2.013 -2.400 1.00 98.31 226 ILE A CA 1
ATOM 1668 C C . ILE A 1 226 ? 24.549 -2.319 -3.256 1.00 98.31 226 ILE A C 1
ATOM 1670 O O . ILE A 1 226 ? 25.207 -3.333 -3.029 1.00 98.31 226 ILE A O 1
ATOM 1674 N N . GLY A 1 227 ? 24.887 -1.460 -4.221 1.00 97.88 227 GLY A N 1
ATOM 1675 C CA . GLY A 1 227 ? 25.967 -1.676 -5.185 1.00 97.88 227 GLY A CA 1
ATOM 1676 C C . GLY A 1 227 ? 27.299 -2.158 -4.586 1.00 97.88 227 GLY A C 1
ATOM 1677 O O . GLY A 1 227 ? 27.867 -3.125 -5.100 1.00 97.88 227 GLY A O 1
ATOM 1678 N N . PRO A 1 228 ? 27.789 -1.604 -3.455 1.00 98.12 228 PRO A N 1
ATOM 1679 C CA . PRO A 1 228 ? 29.028 -2.068 -2.823 1.00 98.12 228 PRO A CA 1
ATOM 1680 C C . PRO A 1 228 ? 28.977 -3.511 -2.294 1.00 98.12 228 PRO A C 1
ATOM 1682 O O . PRO A 1 228 ? 30.027 -4.114 -2.050 1.00 98.12 228 PRO A O 1
ATOM 1685 N N . GLN A 1 229 ? 27.781 -4.069 -2.095 1.00 98.00 229 GLN A N 1
ATOM 1686 C CA . GLN A 1 229 ? 27.553 -5.428 -1.599 1.00 98.00 229 GLN A CA 1
ATOM 1687 C C . GLN A 1 229 ? 27.382 -6.451 -2.728 1.00 98.00 229 GLN A C 1
ATOM 1689 O O . GLN A 1 229 ? 27.422 -7.654 -2.462 1.00 98.00 229 GLN A O 1
ATOM 1694 N N . ILE A 1 230 ? 27.214 -6.004 -3.974 1.00 98.44 230 ILE A N 1
ATOM 1695 C CA . ILE A 1 230 ? 27.025 -6.880 -5.131 1.00 98.44 230 ILE A CA 1
ATOM 1696 C C . ILE A 1 230 ? 28.353 -7.567 -5.482 1.00 98.44 230 ILE A C 1
ATOM 1698 O O . ILE A 1 230 ? 29.392 -6.920 -5.617 1.00 98.44 230 ILE A O 1
ATOM 1702 N N . GLN A 1 231 ? 28.318 -8.894 -5.614 1.00 98.06 231 GLN A N 1
ATOM 1703 C CA . GLN A 1 231 ? 29.437 -9.715 -6.085 1.00 98.06 231 GLN A CA 1
ATOM 1704 C C . GLN A 1 231 ? 29.313 -10.012 -7.579 1.00 98.06 231 GLN A C 1
ATOM 1706 O O . GLN A 1 231 ? 30.292 -9.908 -8.312 1.00 98.06 231 GLN A O 1
ATOM 1711 N N . SER A 1 232 ? 28.117 -10.387 -8.032 1.00 98.19 232 SER A N 1
ATOM 1712 C CA . SER A 1 232 ? 27.822 -10.613 -9.447 1.00 98.19 232 SER A CA 1
ATOM 1713 C C . SER A 1 232 ? 26.357 -10.308 -9.757 1.00 98.19 232 SER A C 1
ATOM 1715 O O . SER A 1 232 ? 25.531 -10.179 -8.854 1.00 98.19 232 SER A O 1
ATOM 1717 N N . TYR A 1 233 ? 26.035 -10.151 -11.035 1.00 98.38 233 TYR A N 1
ATOM 1718 C CA . TYR A 1 233 ? 24.701 -9.792 -11.506 1.00 98.38 233 TYR A CA 1
ATOM 1719 C C . TYR A 1 233 ? 24.444 -10.388 -12.889 1.00 98.38 233 TYR A C 1
ATOM 1721 O O . TYR A 1 233 ? 25.374 -10.769 -13.605 1.00 98.38 233 TYR A O 1
ATOM 1729 N N . ARG A 1 234 ? 23.168 -10.466 -13.269 1.00 98.12 234 ARG A N 1
ATOM 1730 C CA . ARG A 1 234 ? 22.724 -10.855 -14.611 1.00 98.12 234 ARG A CA 1
ATOM 1731 C C . ARG A 1 234 ? 21.616 -9.923 -15.102 1.00 98.12 234 ARG A C 1
ATOM 1733 O O . ARG A 1 234 ? 20.768 -9.565 -14.281 1.00 98.12 234 ARG A O 1
ATOM 1740 N N . PRO A 1 235 ? 21.546 -9.625 -16.412 1.00 97.62 235 PRO A N 1
ATOM 1741 C CA . PRO A 1 235 ? 22.537 -9.933 -17.458 1.00 97.62 235 PRO A CA 1
ATOM 1742 C C . PRO A 1 235 ? 23.840 -9.125 -17.291 1.00 97.62 235 PRO A C 1
ATOM 1744 O O . PRO A 1 235 ? 23.951 -8.295 -16.391 1.00 97.62 235 PRO A O 1
ATOM 1747 N N . SER A 1 236 ? 24.847 -9.386 -18.130 1.00 94.88 236 SER A N 1
ATOM 1748 C CA . SER A 1 236 ? 26.089 -8.605 -18.132 1.00 94.88 236 SER A CA 1
ATOM 1749 C C . SER A 1 236 ? 25.887 -7.211 -18.742 1.00 94.88 236 SER A C 1
ATOM 1751 O O . SER A 1 236 ? 25.010 -6.982 -19.586 1.00 94.88 236 SER A O 1
ATOM 1753 N N . TYR A 1 237 ? 26.741 -6.280 -18.321 1.00 97.06 237 TYR A N 1
ATOM 1754 C CA . TYR A 1 237 ? 26.784 -4.900 -18.800 1.00 97.06 237 TYR A CA 1
ATOM 1755 C C . TYR A 1 237 ? 28.014 -4.665 -19.682 1.00 97.06 237 TYR A C 1
ATOM 1757 O O . TYR A 1 237 ? 29.022 -5.357 -19.500 1.00 97.06 237 TYR A O 1
ATOM 1765 N N . PRO A 1 238 ? 27.973 -3.679 -20.598 1.00 96.50 238 PRO A N 1
ATOM 1766 C CA . PRO A 1 238 ? 29.171 -3.205 -21.279 1.00 96.50 238 PRO A CA 1
ATOM 1767 C C . PRO A 1 238 ? 30.239 -2.775 -20.272 1.00 96.50 238 PRO A C 1
ATOM 1769 O O . PRO A 1 238 ? 29.912 -2.212 -19.226 1.00 96.50 238 PRO A O 1
ATOM 1772 N N . GLY A 1 239 ? 31.518 -2.975 -20.607 1.00 96.94 239 GLY A N 1
ATOM 1773 C CA . GLY A 1 239 ? 32.640 -2.666 -19.710 1.00 96.94 239 GLY A CA 1
ATOM 1774 C C . GLY A 1 239 ? 32.585 -1.247 -19.129 1.00 96.94 239 GLY A C 1
ATOM 1775 O O . GLY A 1 239 ? 32.805 -1.067 -17.932 1.00 96.94 239 GLY A O 1
ATOM 1776 N N . TRP A 1 240 ? 32.187 -0.264 -19.944 1.00 96.94 240 TRP A N 1
ATOM 1777 C CA . TRP A 1 240 ? 32.063 1.144 -19.550 1.00 96.94 240 TRP A CA 1
ATOM 1778 C C . TRP A 1 240 ? 30.934 1.419 -18.544 1.00 96.94 240 TRP A C 1
ATOM 1780 O O . TRP A 1 240 ? 31.036 2.362 -17.767 1.00 96.94 240 TRP A O 1
ATOM 1790 N N . ALA A 1 241 ? 29.891 0.586 -18.506 1.00 97.50 241 ALA A N 1
ATOM 1791 C CA . ALA A 1 241 ? 28.767 0.734 -17.581 1.00 97.50 241 ALA A CA 1
ATOM 1792 C C . ALA A 1 241 ? 28.998 -0.005 -16.254 1.00 97.50 241 ALA A C 1
ATOM 1794 O O . ALA A 1 241 ? 28.396 0.331 -15.241 1.00 97.50 241 ALA A O 1
ATOM 1795 N N . THR A 1 242 ? 29.893 -0.999 -16.213 1.00 97.00 242 THR A N 1
ATOM 1796 C CA . THR A 1 242 ? 30.076 -1.844 -15.015 1.00 97.00 242 THR A CA 1
ATOM 1797 C C . THR A 1 242 ? 30.422 -1.057 -13.744 1.00 97.00 242 THR A C 1
ATOM 1799 O O . THR A 1 242 ? 30.062 -1.477 -12.642 1.00 97.00 242 THR A O 1
ATOM 1802 N N . GLY A 1 243 ? 31.085 0.098 -13.879 1.00 97.12 243 GLY A N 1
ATOM 1803 C CA . GLY A 1 243 ? 31.416 0.983 -12.763 1.00 97.12 243 GLY A CA 1
ATOM 1804 C C . GLY A 1 243 ? 30.195 1.598 -12.072 1.00 97.12 243 GLY A C 1
ATOM 1805 O O . GLY A 1 243 ? 30.237 1.782 -10.854 1.00 97.12 243 GLY A O 1
ATOM 1806 N N . SER A 1 244 ? 29.105 1.859 -12.805 1.00 97.44 244 SER A N 1
ATOM 1807 C CA . SER A 1 244 ? 27.899 2.489 -12.249 1.00 97.44 244 SER A CA 1
ATOM 1808 C C . SER A 1 244 ? 27.103 1.550 -11.343 1.00 97.44 244 SER A C 1
ATOM 1810 O O . SER A 1 244 ? 26.401 2.014 -10.449 1.00 97.44 244 SER A O 1
ATOM 1812 N N . ILE A 1 245 ? 27.288 0.229 -11.472 1.00 98.00 245 ILE A N 1
ATOM 1813 C CA . ILE A 1 245 ? 26.633 -0.777 -10.619 1.00 98.00 245 ILE A CA 1
ATOM 1814 C C . ILE A 1 245 ? 26.992 -0.599 -9.136 1.00 98.00 245 ILE A C 1
ATOM 1816 O O . ILE A 1 245 ? 26.216 -0.975 -8.259 1.00 98.00 245 ILE A O 1
ATOM 1820 N N . LYS A 1 246 ? 28.122 0.051 -8.824 1.00 97.19 246 LYS A N 1
ATOM 1821 C CA . LYS A 1 246 ? 28.481 0.431 -7.447 1.00 97.19 246 LYS A CA 1
ATOM 1822 C C . LYS A 1 246 ? 27.467 1.379 -6.797 1.00 97.19 246 LYS A C 1
ATOM 1824 O O . LYS A 1 246 ? 27.421 1.425 -5.573 1.00 97.19 246 LYS A O 1
ATOM 1829 N N . ASN A 1 247 ? 26.653 2.069 -7.594 1.00 97.94 247 ASN A N 1
ATOM 1830 C CA . ASN A 1 247 ? 25.601 2.980 -7.148 1.00 97.94 247 ASN A CA 1
ATOM 1831 C C . ASN A 1 247 ? 24.201 2.342 -7.185 1.00 97.94 247 ASN A C 1
ATOM 1833 O O . ASN A 1 247 ? 23.223 3.023 -6.899 1.00 97.94 247 ASN A O 1
ATOM 1837 N N . ALA A 1 248 ? 24.084 1.052 -7.530 1.00 98.38 248 ALA A N 1
ATOM 1838 C CA . ALA A 1 248 ? 22.793 0.375 -7.597 1.00 98.38 248 ALA A CA 1
ATOM 1839 C C . ALA A 1 248 ? 22.072 0.396 -6.240 1.00 98.38 248 ALA A C 1
ATOM 1841 O O . ALA A 1 248 ? 22.688 0.190 -5.188 1.00 98.38 248 ALA A O 1
ATOM 1842 N N . GLN A 1 249 ? 20.758 0.594 -6.284 1.00 98.62 249 GLN A N 1
ATOM 1843 C CA . GLN A 1 249 ? 19.875 0.694 -5.125 1.00 98.62 249 GLN A CA 1
ATOM 1844 C C . GLN A 1 249 ? 18.930 -0.517 -5.033 1.00 98.62 249 GLN A C 1
ATOM 1846 O O . GLN A 1 249 ? 18.693 -1.227 -6.011 1.00 98.62 249 GLN A O 1
ATOM 1851 N N . ALA A 1 250 ? 18.399 -0.784 -3.838 1.00 98.69 250 ALA A N 1
ATOM 1852 C CA . ALA A 1 250 ? 17.508 -1.913 -3.555 1.00 98.69 250 ALA A CA 1
ATOM 1853 C C . ALA A 1 250 ? 16.176 -1.849 -4.326 1.00 98.69 250 ALA A C 1
ATOM 1855 O O . ALA A 1 250 ? 15.600 -2.886 -4.654 1.00 98.69 250 ALA A O 1
ATOM 1856 N N . ASN A 1 251 ? 15.759 -0.653 -4.740 1.00 98.56 251 ASN A N 1
ATOM 1857 C CA . ASN A 1 251 ? 14.645 -0.409 -5.659 1.00 98.56 251 ASN A CA 1
ATOM 1858 C C . ASN A 1 251 ? 14.871 -0.969 -7.076 1.00 98.56 251 ASN A C 1
ATOM 1860 O O . ASN A 1 251 ? 13.985 -0.859 -7.911 1.00 98.56 251 ASN A O 1
ATOM 1864 N N . SER A 1 252 ? 16.044 -1.549 -7.353 1.00 98.69 252 SER A N 1
ATOM 1865 C CA . SER A 1 252 ? 16.363 -2.297 -8.576 1.00 98.69 252 SER A CA 1
ATOM 1866 C C . SER A 1 252 ? 16.183 -3.814 -8.401 1.00 98.69 252 SER A C 1
ATOM 1868 O O . SER A 1 252 ? 16.460 -4.585 -9.324 1.00 98.69 252 SER A O 1
ATOM 1870 N N . LEU A 1 253 ? 15.779 -4.274 -7.210 1.00 98.81 253 LEU A N 1
ATOM 1871 C CA . LEU A 1 253 ? 15.578 -5.685 -6.867 1.00 98.81 253 LEU A CA 1
ATOM 1872 C C . LEU A 1 253 ? 14.099 -6.086 -6.884 1.00 98.81 253 LEU A C 1
ATOM 1874 O O . LEU A 1 253 ? 13.206 -5.243 -6.906 1.00 98.81 253 LEU A O 1
ATOM 1878 N N . GLY A 1 254 ? 13.865 -7.397 -6.912 1.00 98.44 254 GLY A N 1
ATOM 1879 C CA . GLY A 1 254 ? 12.548 -8.001 -7.094 1.00 98.44 254 GLY A CA 1
ATOM 1880 C C . GLY A 1 254 ? 11.569 -7.817 -5.930 1.00 98.44 254 GLY A C 1
ATOM 1881 O O . GLY A 1 254 ? 11.934 -7.401 -4.824 1.00 98.44 254 GLY A O 1
ATOM 1882 N N . PHE A 1 255 ? 10.313 -8.202 -6.161 1.00 98.62 255 PHE A N 1
ATOM 1883 C CA . PHE A 1 255 ? 9.193 -7.956 -5.243 1.00 98.62 255 PHE A CA 1
ATOM 1884 C C . PHE A 1 255 ? 9.420 -8.640 -3.893 1.00 98.62 255 PHE A C 1
ATOM 1886 O O . PHE A 1 255 ? 9.261 -8.030 -2.840 1.00 98.62 255 PHE A O 1
ATOM 1893 N N . ALA A 1 256 ? 9.878 -9.896 -3.919 1.00 97.69 256 ALA A N 1
ATOM 1894 C CA . ALA A 1 256 ? 10.123 -10.695 -2.718 1.00 97.69 256 ALA A CA 1
ATOM 1895 C C . ALA A 1 256 ? 11.248 -10.133 -1.829 1.00 97.69 256 ALA A C 1
ATOM 1897 O O . ALA A 1 256 ? 11.260 -10.383 -0.625 1.00 97.69 256 ALA A O 1
ATOM 1898 N N . TYR A 1 257 ? 12.188 -9.380 -2.410 1.00 98.31 257 TYR A N 1
ATOM 1899 C CA . TYR A 1 257 ? 13.247 -8.709 -1.657 1.00 98.31 257 TYR A CA 1
ATOM 1900 C C . TYR A 1 257 ? 12.719 -7.444 -0.967 1.00 98.31 257 TYR A C 1
ATOM 1902 O O . TYR A 1 257 ? 13.024 -7.201 0.200 1.00 98.31 257 TYR A O 1
ATOM 1910 N N . ASN A 1 258 ? 11.902 -6.658 -1.674 1.00 98.69 258 ASN A N 1
ATOM 1911 C CA . ASN A 1 258 ? 11.447 -5.347 -1.211 1.00 98.69 258 ASN A CA 1
ATOM 1912 C C . ASN A 1 258 ? 10.190 -5.400 -0.326 1.00 98.69 258 ASN A C 1
ATOM 1914 O O . ASN A 1 258 ? 10.082 -4.621 0.622 1.00 98.69 258 ASN A O 1
ATOM 1918 N N . ALA A 1 259 ? 9.273 -6.343 -0.551 1.00 98.56 259 ALA A N 1
ATOM 1919 C CA . ALA A 1 259 ? 8.018 -6.444 0.198 1.00 98.56 259 ALA A CA 1
ATOM 1920 C C . ALA A 1 259 ? 8.195 -6.520 1.732 1.00 98.56 259 ALA A C 1
ATOM 1922 O O . ALA A 1 259 ? 7.532 -5.754 2.436 1.00 98.56 259 ALA A O 1
ATOM 1923 N N . PRO A 1 260 ? 9.117 -7.332 2.296 1.00 98.31 260 PRO A N 1
ATOM 1924 C CA . PRO A 1 260 ? 9.349 -7.346 3.744 1.00 98.31 260 PRO A CA 1
ATOM 1925 C C . PRO A 1 260 ? 9.883 -6.016 4.299 1.00 98.31 260 PRO A C 1
ATOM 1927 O O . PRO A 1 260 ? 9.584 -5.655 5.439 1.00 98.31 260 PRO A O 1
ATOM 1930 N N . VAL A 1 261 ? 10.676 -5.284 3.506 1.00 98.12 261 VAL A N 1
ATOM 1931 C CA . VAL A 1 261 ? 11.240 -3.981 3.893 1.00 98.12 261 VAL A CA 1
ATOM 1932 C C . VAL A 1 261 ? 10.139 -2.928 3.977 1.00 98.12 261 VAL A C 1
ATOM 1934 O O . VAL A 1 261 ? 10.089 -2.177 4.954 1.00 98.12 261 VAL A O 1
ATOM 1937 N N . VAL A 1 262 ? 9.235 -2.904 2.996 1.00 98.56 262 VAL A N 1
ATOM 1938 C CA . VAL A 1 262 ? 8.096 -1.979 2.983 1.00 98.56 262 VAL A CA 1
ATOM 1939 C C . VAL A 1 262 ? 7.107 -2.322 4.099 1.00 98.56 262 VAL A C 1
ATOM 1941 O O . VAL A 1 262 ? 6.766 -1.447 4.890 1.00 98.56 262 VAL A O 1
ATOM 1944 N N . LEU A 1 263 ? 6.732 -3.595 4.270 1.00 97.00 263 LEU A N 1
ATOM 1945 C CA . LEU A 1 263 ? 5.821 -4.017 5.346 1.00 97.00 263 LEU A CA 1
ATOM 1946 C C . LEU A 1 263 ? 6.303 -3.615 6.742 1.00 97.00 263 LEU A C 1
ATOM 1948 O O . LEU A 1 263 ? 5.505 -3.200 7.582 1.00 97.00 263 LEU A O 1
ATOM 1952 N N . LYS A 1 264 ? 7.613 -3.692 7.002 1.00 97.69 264 LYS A N 1
ATOM 1953 C CA . LYS A 1 264 ? 8.184 -3.243 8.278 1.00 97.69 264 LYS A CA 1
ATOM 1954 C C . LYS A 1 264 ? 7.967 -1.741 8.510 1.00 97.69 264 LYS A C 1
ATOM 1956 O O . LYS A 1 264 ? 7.715 -1.329 9.646 1.00 97.69 264 LYS A O 1
ATOM 1961 N N . GLN A 1 265 ? 8.072 -0.927 7.460 1.00 98.44 265 GLN A N 1
ATOM 1962 C CA . GLN A 1 265 ? 7.816 0.514 7.535 1.00 98.44 265 GLN A CA 1
ATOM 1963 C C . GLN A 1 265 ? 6.337 0.797 7.788 1.00 98.44 265 GLN A C 1
ATOM 1965 O O . GLN A 1 265 ? 6.034 1.579 8.683 1.00 98.44 265 GLN A O 1
ATOM 1970 N N . LEU A 1 266 ? 5.430 0.091 7.107 1.00 97.62 266 LEU A N 1
ATOM 1971 C CA . LEU A 1 266 ? 3.985 0.219 7.329 1.00 97.62 266 LEU A CA 1
ATOM 1972 C C . LEU A 1 266 ? 3.596 -0.152 8.764 1.00 97.62 266 LEU A C 1
ATOM 1974 O O . LEU A 1 266 ? 2.909 0.612 9.434 1.00 97.62 266 LEU A O 1
ATOM 1978 N N . ALA A 1 267 ? 4.120 -1.260 9.294 1.00 96.75 267 ALA A N 1
ATOM 1979 C CA . ALA A 1 267 ? 3.891 -1.639 10.689 1.00 96.75 267 ALA A CA 1
ATOM 1980 C C . ALA A 1 267 ? 4.436 -0.589 11.678 1.00 96.75 267 ALA A C 1
ATOM 1982 O O . ALA A 1 267 ? 3.846 -0.346 12.732 1.00 96.75 267 ALA A O 1
ATOM 1983 N N . THR A 1 268 ? 5.561 0.056 11.354 1.00 97.94 268 THR A N 1
ATOM 1984 C CA . THR A 1 268 ? 6.102 1.162 12.162 1.00 97.94 268 THR A CA 1
ATOM 1985 C C . THR A 1 268 ? 5.189 2.383 12.099 1.00 97.94 268 THR A C 1
ATOM 1987 O O . THR A 1 268 ? 4.875 2.963 13.138 1.00 97.94 268 THR A O 1
ATOM 1990 N N . PHE A 1 269 ? 4.719 2.733 10.903 1.00 98.38 269 PHE A N 1
ATOM 1991 C CA . PHE A 1 269 ? 3.834 3.865 10.680 1.00 98.38 269 PHE A CA 1
ATOM 1992 C C . PHE A 1 269 ? 2.486 3.694 11.386 1.00 98.38 269 PHE A C 1
ATOM 1994 O O . PHE A 1 269 ? 2.065 4.593 12.107 1.00 98.38 269 PHE A O 1
ATOM 2001 N N . ILE A 1 270 ? 1.867 2.513 11.306 1.00 98.25 270 ILE A N 1
ATOM 2002 C CA . ILE A 1 270 ? 0.633 2.199 12.043 1.00 98.25 270 ILE A CA 1
ATOM 2003 C C . ILE A 1 270 ? 0.841 2.400 13.551 1.00 98.25 270 ILE A C 1
ATOM 2005 O O . ILE A 1 270 ? 0.004 3.002 14.216 1.00 98.25 270 ILE A O 1
ATOM 2009 N N . ASN A 1 271 ? 1.978 1.981 14.118 1.00 98.00 271 ASN A N 1
ATOM 2010 C CA . ASN A 1 271 ? 2.256 2.208 15.542 1.00 98.00 271 ASN A CA 1
ATOM 2011 C C . ASN A 1 271 ? 2.416 3.698 15.907 1.00 98.00 271 ASN A C 1
ATOM 2013 O O . ASN A 1 271 ? 2.002 4.111 16.995 1.00 98.00 271 ASN A O 1
ATOM 2017 N N . GLN A 1 272 ? 2.994 4.510 15.018 1.00 98.38 272 GLN A N 1
ATOM 2018 C CA . GLN A 1 272 ? 3.082 5.964 15.193 1.00 98.38 272 GLN A CA 1
ATOM 2019 C C . GLN A 1 272 ? 1.694 6.610 15.106 1.00 98.38 272 GLN A C 1
ATOM 2021 O O . GLN A 1 272 ? 1.307 7.360 16.004 1.00 98.38 272 GLN A O 1
ATOM 2026 N N . PHE A 1 273 ? 0.906 6.234 14.098 1.00 98.44 273 PHE A N 1
ATOM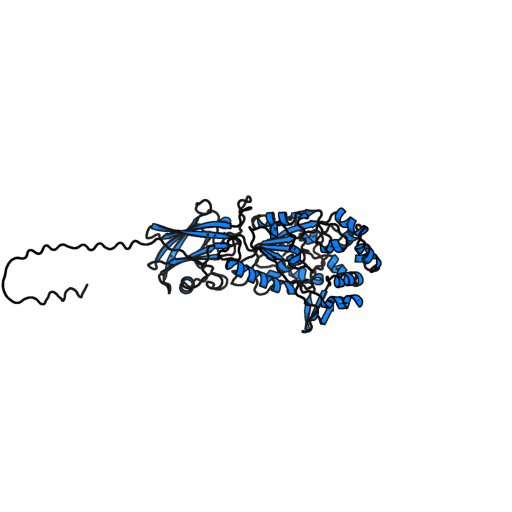 2027 C CA . PHE A 1 273 ? -0.475 6.672 13.916 1.00 98.44 273 PHE A CA 1
ATOM 2028 C C . PHE A 1 273 ? -1.327 6.376 15.153 1.00 98.44 273 PHE A C 1
ATOM 2030 O O . PHE A 1 273 ? -1.945 7.275 15.719 1.00 98.44 273 PHE A O 1
ATOM 2037 N N . LYS A 1 274 ? -1.253 5.145 15.671 1.00 98.44 274 LYS A N 1
ATOM 2038 C CA . LYS A 1 274 ? -1.902 4.717 16.921 1.00 98.44 274 LYS A CA 1
ATOM 2039 C C . LYS A 1 274 ? -1.534 5.586 18.126 1.00 98.44 274 LYS A C 1
ATOM 2041 O O . LYS A 1 274 ? -2.329 5.721 19.059 1.00 98.44 274 LYS A O 1
ATOM 2046 N N . SER A 1 275 ? -0.330 6.150 18.134 1.00 97.50 275 SER A N 1
ATOM 2047 C CA . SER A 1 275 ? 0.214 6.936 19.245 1.00 97.50 275 SER A CA 1
ATOM 2048 C C . SER A 1 275 ? -0.103 8.433 19.161 1.00 97.50 275 SER A C 1
ATOM 2050 O O . SER A 1 275 ? 0.224 9.151 20.102 1.00 97.50 275 SER A O 1
ATOM 2052 N N . GLY A 1 276 ? -0.744 8.896 18.083 1.00 96.62 276 GLY A N 1
ATOM 2053 C CA . GLY A 1 276 ? -1.090 10.306 17.878 1.00 96.62 276 GLY A CA 1
ATOM 2054 C C . GLY A 1 276 ? -0.393 10.972 16.693 1.00 96.62 276 GLY A C 1
ATOM 2055 O O . GLY A 1 276 ? -0.569 12.165 16.493 1.00 96.62 276 GLY A O 1
ATOM 2056 N N . THR A 1 277 ? 0.385 10.248 15.881 1.00 96.38 277 THR A N 1
ATOM 2057 C CA . THR A 1 277 ? 0.871 10.765 14.585 1.00 96.38 277 THR A CA 1
ATOM 2058 C C . THR A 1 277 ? -0.210 10.585 13.516 1.00 96.38 277 THR A C 1
ATOM 2060 O O . THR A 1 277 ? -0.056 9.821 12.567 1.00 96.38 277 THR A O 1
ATOM 2063 N N . ASN A 1 278 ? -1.346 11.236 13.730 1.00 97.50 278 ASN A N 1
ATOM 2064 C CA . ASN A 1 278 ? -2.521 11.237 12.864 1.00 97.50 278 ASN A CA 1
ATOM 2065 C C . ASN A 1 278 ? -3.089 12.668 12.784 1.00 97.50 278 ASN A C 1
ATOM 2067 O O . ASN A 1 278 ? -2.658 13.504 13.583 1.00 97.50 278 ASN A O 1
ATOM 2071 N N . PRO A 1 279 ? -4.004 12.966 11.840 1.00 96.69 279 PRO A N 1
ATOM 2072 C CA . PRO A 1 279 ? -4.529 14.321 11.630 1.00 96.69 279 PRO A CA 1
ATOM 2073 C C . PRO A 1 279 ? -5.045 15.022 12.897 1.00 96.69 279 PRO A C 1
ATOM 2075 O O . PRO A 1 279 ? -4.847 16.226 13.051 1.00 96.69 279 PRO A O 1
ATOM 2078 N N . ASP A 1 280 ? -5.594 14.260 13.843 1.00 96.94 280 ASP A N 1
ATOM 2079 C CA . ASP A 1 280 ? -6.203 14.792 15.067 1.00 96.94 280 ASP A CA 1
ATOM 2080 C C . ASP A 1 280 ? -5.241 14.851 16.263 1.00 96.94 280 ASP A C 1
ATOM 2082 O O . ASP A 1 280 ? -5.567 15.408 17.312 1.00 96.94 280 ASP A O 1
ATOM 2086 N N . GLY A 1 281 ? -4.044 14.269 16.153 1.00 97.62 281 GLY A N 1
ATOM 2087 C CA . GLY A 1 281 ? -3.061 14.277 17.237 1.00 97.62 281 GLY A CA 1
ATOM 2088 C C . GLY A 1 281 ? -3.450 13.432 18.460 1.00 97.62 281 GLY A C 1
ATOM 2089 O O . GLY A 1 281 ? -2.912 13.650 19.549 1.00 97.62 281 GLY A O 1
ATOM 2090 N N . ILE A 1 282 ? -4.381 12.480 18.320 1.00 98.06 282 ILE A N 1
ATOM 2091 C CA . ILE A 1 282 ? -4.952 11.710 19.442 1.00 98.06 282 ILE A CA 1
ATOM 2092 C C . ILE A 1 282 ? -4.563 10.224 19.410 1.00 98.06 282 ILE A C 1
ATOM 2094 O O . ILE A 1 282 ? -4.388 9.638 18.345 1.00 98.06 282 ILE A O 1
ATOM 2098 N N . PRO A 1 283 ? -4.453 9.541 20.563 1.00 98.50 283 PRO A N 1
ATOM 2099 C CA . PRO A 1 283 ? -4.236 8.099 20.581 1.00 98.50 283 PRO A CA 1
ATOM 2100 C C . PRO A 1 283 ? -5.481 7.344 20.091 1.00 98.50 283 PRO A C 1
ATOM 2102 O O . PRO A 1 283 ? -6.546 7.440 20.701 1.00 98.50 283 PRO A O 1
ATOM 2105 N N . VAL A 1 284 ? -5.321 6.515 19.060 1.00 98.75 284 VAL A N 1
ATOM 2106 C CA . VAL A 1 284 ? -6.383 5.671 18.476 1.00 98.75 284 VAL A CA 1
ATOM 2107 C C . VAL A 1 284 ? -5.946 4.213 18.372 1.00 98.75 284 VAL A C 1
ATOM 2109 O O . VAL A 1 284 ? -4.750 3.915 18.428 1.00 98.75 284 VAL A O 1
ATOM 2112 N N . ALA A 1 285 ? -6.890 3.285 18.231 1.00 98.69 285 ALA A N 1
ATOM 2113 C CA . ALA A 1 285 ? -6.598 1.963 17.676 1.00 98.69 285 ALA A CA 1
ATOM 2114 C C . ALA A 1 285 ? -6.607 2.033 16.137 1.00 98.69 285 ALA A C 1
ATOM 2116 O O . ALA A 1 285 ? -7.326 2.842 15.566 1.00 98.69 285 ALA A O 1
ATOM 2117 N N . ALA A 1 286 ? -5.785 1.225 15.476 1.00 98.38 286 ALA A N 1
ATOM 2118 C CA . ALA A 1 286 ? -5.734 1.089 14.019 1.00 98.38 286 ALA A CA 1
ATOM 2119 C C . ALA A 1 286 ? -5.014 -0.225 13.689 1.00 98.38 286 ALA A C 1
ATOM 2121 O O . ALA A 1 286 ? -4.139 -0.639 14.469 1.00 98.38 286 ALA A O 1
ATOM 2122 N N . ILE A 1 287 ? -5.349 -0.866 12.570 1.00 98.00 287 ILE A N 1
ATOM 2123 C CA . ILE A 1 287 ? -4.782 -2.162 12.175 1.00 98.00 287 ILE A CA 1
ATOM 2124 C C . ILE A 1 287 ? -4.251 -2.149 10.748 1.00 98.00 287 ILE A C 1
ATOM 2126 O O . ILE A 1 287 ? -3.173 -2.700 10.508 1.00 98.00 287 ILE A O 1
ATOM 2130 N N . GLN A 1 288 ? -4.982 -1.540 9.823 1.00 98.06 288 GLN A N 1
ATOM 2131 C CA . GLN A 1 288 ? -4.675 -1.578 8.402 1.00 98.06 288 GLN A CA 1
ATOM 2132 C C . GLN A 1 288 ? -4.362 -0.187 7.845 1.00 98.06 288 GLN A C 1
ATOM 2134 O O . GLN A 1 288 ? -4.553 0.830 8.507 1.00 98.06 288 GLN A O 1
ATOM 2139 N N . VAL A 1 289 ? -3.794 -0.166 6.643 1.00 98.38 289 VAL A N 1
ATOM 2140 C CA . VAL A 1 289 ? -3.354 1.024 5.913 1.00 98.38 289 VAL A CA 1
ATOM 2141 C C . VAL A 1 289 ? -3.992 1.033 4.521 1.00 98.38 289 VAL A C 1
ATOM 2143 O O . VAL A 1 289 ? -4.114 -0.021 3.885 1.00 98.38 289 VAL A O 1
ATOM 2146 N N . ASP A 1 290 ? -4.365 2.216 4.047 1.00 98.88 290 ASP A N 1
ATOM 2147 C CA . ASP A 1 290 ? -4.691 2.462 2.644 1.00 98.88 290 ASP A CA 1
ATOM 2148 C C . ASP A 1 290 ? -3.394 2.669 1.866 1.00 98.88 290 ASP A C 1
ATOM 2150 O O . ASP A 1 290 ? -2.472 3.342 2.332 1.00 98.88 290 ASP A O 1
ATOM 2154 N N . ILE A 1 291 ? -3.290 2.094 0.673 1.00 98.94 291 ILE A N 1
ATOM 2155 C CA . ILE A 1 291 ? -2.067 2.163 -0.129 1.00 98.94 291 ILE A CA 1
ATOM 2156 C C . ILE A 1 291 ? -2.347 2.870 -1.443 1.00 98.94 291 ILE A C 1
ATOM 2158 O O . ILE A 1 291 ? -3.254 2.485 -2.166 1.00 98.94 291 ILE A O 1
ATOM 2162 N N . VAL A 1 292 ? -1.504 3.837 -1.796 1.00 98.94 292 VAL A N 1
ATOM 2163 C CA . VAL A 1 292 ? -1.376 4.341 -3.166 1.00 98.94 292 VAL A CA 1
ATOM 2164 C C . VAL A 1 292 ? -0.000 3.933 -3.662 1.00 98.94 292 VAL A C 1
ATOM 2166 O O . VAL A 1 292 ? 1.023 4.195 -3.027 1.00 98.94 292 VAL A O 1
ATOM 2169 N N . SER A 1 293 ? 0.038 3.243 -4.787 1.00 98.81 293 SER A N 1
ATOM 2170 C CA . SER A 1 293 ? 1.261 2.643 -5.295 1.00 98.81 293 SER A CA 1
ATOM 2171 C C . SER A 1 293 ? 1.415 2.910 -6.779 1.00 98.81 293 SER A C 1
ATOM 2173 O O . SER A 1 293 ? 0.439 2.898 -7.520 1.00 98.81 293 SER A O 1
ATOM 2175 N N . HIS A 1 294 ? 2.646 3.179 -7.194 1.00 98.81 294 HIS A N 1
ATOM 2176 C CA . HIS A 1 294 ? 2.972 3.476 -8.581 1.00 98.81 294 HIS A CA 1
ATOM 2177 C C . HIS A 1 294 ? 3.891 2.397 -9.146 1.00 98.81 294 HIS A C 1
ATOM 2179 O O . HIS A 1 294 ? 4.859 1.998 -8.480 1.00 98.81 294 HIS A O 1
ATOM 2185 N N . SER A 1 295 ? 3.627 1.960 -10.380 1.00 98.75 295 SER A N 1
ATOM 2186 C CA . SER A 1 295 ? 4.488 1.024 -11.103 1.00 98.75 295 SER A CA 1
ATOM 2187 C C . SER A 1 295 ? 4.746 -0.250 -10.281 1.00 98.75 295 SER A C 1
ATOM 2189 O O . SER A 1 295 ? 3.843 -0.800 -9.652 1.00 98.75 295 SER A O 1
ATOM 2191 N N . MET A 1 296 ? 6.002 -0.698 -10.193 1.00 98.88 296 MET A N 1
ATOM 2192 C CA . MET A 1 296 ? 6.435 -1.837 -9.374 1.00 98.88 296 MET A CA 1
ATOM 2193 C C . MET A 1 296 ? 5.989 -1.772 -7.897 1.00 98.88 296 MET A C 1
ATOM 2195 O O . MET A 1 296 ? 5.915 -2.808 -7.233 1.00 98.88 296 MET A O 1
ATOM 2199 N N . GLY A 1 297 ? 5.683 -0.587 -7.357 1.00 98.88 297 GLY A N 1
ATOM 2200 C CA . GLY A 1 297 ? 5.144 -0.439 -6.005 1.00 98.88 297 GLY A CA 1
ATOM 2201 C C . GLY A 1 297 ? 3.822 -1.188 -5.802 1.00 98.88 297 GLY A C 1
ATOM 2202 O O . GLY A 1 297 ? 3.584 -1.735 -4.719 1.00 98.88 297 GLY A O 1
ATOM 2203 N N . GLY A 1 298 ? 2.986 -1.275 -6.842 1.00 98.69 298 GLY A N 1
ATOM 2204 C CA . GLY A 1 298 ? 1.739 -2.038 -6.801 1.00 98.69 298 GLY A CA 1
ATOM 2205 C C . GLY A 1 298 ? 1.982 -3.546 -6.759 1.00 98.69 298 GLY A C 1
ATOM 2206 O O . GLY A 1 298 ? 1.370 -4.251 -5.957 1.00 98.69 298 GLY A O 1
ATOM 2207 N N . ASP A 1 299 ? 2.959 -4.057 -7.511 1.00 98.81 299 ASP A N 1
ATOM 2208 C CA . ASP A 1 299 ? 3.332 -5.477 -7.456 1.00 98.81 299 ASP A CA 1
ATOM 2209 C C . ASP A 1 299 ? 4.028 -5.859 -6.143 1.00 98.81 299 ASP A C 1
ATOM 2211 O O . ASP A 1 299 ? 3.807 -6.949 -5.610 1.00 98.81 299 ASP A O 1
ATOM 2215 N N . ILE A 1 300 ? 4.808 -4.944 -5.556 1.00 98.81 300 ILE A N 1
ATOM 2216 C CA . ILE A 1 300 ? 5.326 -5.101 -4.191 1.00 98.81 300 ILE A CA 1
ATOM 2217 C C . ILE A 1 300 ? 4.171 -5.223 -3.189 1.00 98.81 300 ILE A C 1
ATOM 2219 O O . ILE A 1 300 ? 4.216 -6.097 -2.322 1.00 98.81 300 ILE A O 1
ATOM 2223 N N . THR A 1 301 ? 3.130 -4.399 -3.327 1.00 98.44 301 THR A N 1
ATOM 2224 C CA . THR A 1 301 ? 1.937 -4.452 -2.466 1.00 98.44 301 THR A CA 1
ATOM 2225 C C . THR A 1 301 ? 1.210 -5.789 -2.602 1.00 98.44 301 THR A C 1
ATOM 2227 O O . THR A 1 301 ? 0.889 -6.431 -1.602 1.00 98.44 301 THR A O 1
ATOM 2230 N N . ARG A 1 302 ? 1.044 -6.282 -3.834 1.00 97.75 302 ARG A N 1
ATOM 2231 C CA . ARG A 1 302 ? 0.481 -7.616 -4.113 1.00 97.75 302 ARG A CA 1
ATOM 2232 C C . ARG A 1 302 ? 1.315 -8.756 -3.530 1.00 97.75 302 ARG A C 1
ATOM 2234 O O . ARG A 1 302 ? 0.772 -9.818 -3.247 1.00 97.75 302 ARG A O 1
ATOM 2241 N N . ALA A 1 303 ? 2.617 -8.557 -3.328 1.00 97.69 303 ALA A N 1
ATOM 2242 C CA . ALA A 1 303 ? 3.480 -9.548 -2.694 1.00 97.69 303 ALA A CA 1
ATOM 2243 C C . ALA A 1 303 ? 3.335 -9.594 -1.161 1.00 97.69 303 ALA A C 1
ATOM 2245 O O . ALA A 1 303 ? 3.817 -10.547 -0.547 1.00 97.69 303 ALA A O 1
ATOM 2246 N N . PHE A 1 304 ? 2.681 -8.614 -0.520 1.00 97.75 304 PHE A N 1
ATOM 2247 C CA . PHE A 1 304 ? 2.562 -8.563 0.942 1.00 97.75 304 PHE A CA 1
ATOM 2248 C C . PHE A 1 304 ? 1.916 -9.807 1.565 1.00 97.75 304 PHE A C 1
ATOM 2250 O O . PHE A 1 304 ? 2.517 -10.348 2.495 1.00 97.75 304 PHE A O 1
ATOM 2257 N N . PRO A 1 305 ? 0.786 -10.334 1.054 1.00 96.50 305 PRO A N 1
ATOM 2258 C CA . PRO A 1 305 ? 0.183 -11.573 1.553 1.00 96.50 305 PRO A CA 1
ATOM 2259 C C . PRO A 1 305 ? 1.102 -12.799 1.533 1.00 96.50 305 PRO A C 1
ATOM 2261 O O . PRO A 1 305 ? 0.890 -13.743 2.292 1.00 96.50 305 PRO A O 1
ATOM 2264 N N . LEU A 1 306 ? 2.134 -12.789 0.683 1.00 95.44 306 LEU A N 1
ATOM 2265 C CA . LEU A 1 306 ? 3.112 -13.871 0.556 1.00 95.44 306 LEU A CA 1
ATOM 2266 C C . LEU A 1 306 ? 4.263 -13.742 1.566 1.00 95.44 306 LEU A C 1
ATOM 2268 O O . LEU A 1 306 ? 5.057 -14.671 1.738 1.00 95.44 306 LEU A O 1
ATOM 2272 N N . VAL A 1 307 ? 4.385 -12.595 2.239 1.00 95.88 307 VAL A N 1
ATOM 2273 C CA . VAL A 1 307 ? 5.408 -12.367 3.257 1.00 95.88 307 VAL A CA 1
ATOM 2274 C C . VAL A 1 307 ? 4.998 -13.043 4.563 1.00 95.88 307 VAL A C 1
ATOM 2276 O O . VAL A 1 307 ? 3.883 -12.895 5.069 1.00 95.88 307 VAL A O 1
ATOM 2279 N N . LYS A 1 308 ? 5.943 -13.772 5.166 1.00 93.19 308 LYS A N 1
ATOM 2280 C CA . LYS A 1 308 ? 5.747 -14.392 6.479 1.00 93.19 308 LYS A CA 1
ATOM 2281 C C . LYS A 1 308 ? 5.335 -13.337 7.513 1.00 93.19 308 LYS A C 1
ATOM 2283 O O . LYS A 1 308 ? 5.976 -12.297 7.624 1.00 93.19 308 LYS A O 1
ATOM 2288 N N . ASN A 1 309 ? 4.334 -13.667 8.328 1.00 87.44 309 ASN A N 1
ATOM 2289 C CA . ASN A 1 309 ? 3.739 -12.794 9.347 1.00 87.44 309 ASN A CA 1
ATOM 2290 C C . ASN A 1 309 ? 2.916 -11.617 8.796 1.00 87.44 309 ASN A C 1
ATOM 2292 O O . ASN A 1 309 ? 2.616 -10.709 9.563 1.00 87.44 309 ASN A O 1
ATOM 2296 N N . PHE A 1 310 ? 2.517 -11.618 7.519 1.00 95.19 310 PHE A N 1
ATOM 2297 C CA . PHE A 1 310 ? 1.497 -10.675 7.051 1.00 95.19 310 PHE A CA 1
ATOM 2298 C C . PHE A 1 310 ? 0.170 -10.894 7.801 1.00 95.19 310 PHE A C 1
ATOM 2300 O O . PHE A 1 310 ? -0.339 -9.987 8.458 1.00 95.19 310 PHE A O 1
ATOM 2307 N N . TYR A 1 311 ? -0.321 -12.136 7.819 1.00 95.44 311 TYR A N 1
ATOM 2308 C CA . TYR A 1 311 ? -1.483 -12.567 8.604 1.00 95.44 311 TYR A CA 1
ATOM 2309 C C . TYR A 1 311 ? -1.089 -12.874 10.060 1.00 95.44 311 TYR A C 1
ATOM 2311 O O . TYR A 1 311 ? -1.048 -14.025 10.495 1.00 95.44 311 TYR A O 1
ATOM 2319 N N . HIS A 1 312 ? -0.705 -11.839 10.807 1.00 94.44 312 HIS A N 1
ATOM 2320 C CA . HIS A 1 312 ? -0.288 -11.953 12.204 1.00 94.44 312 HIS A CA 1
ATOM 2321 C C . HIS A 1 312 ? -1.494 -11.875 13.161 1.00 94.44 312 HIS A C 1
ATOM 2323 O O . HIS A 1 312 ? -2.450 -11.156 12.885 1.00 94.44 312 HIS A O 1
ATOM 2329 N N . PRO A 1 313 ? -1.447 -12.495 14.354 1.00 95.62 313 PRO A N 1
ATOM 2330 C CA . PRO A 1 313 ? -2.452 -12.271 15.400 1.00 95.62 313 PRO A CA 1
ATOM 2331 C C . PRO A 1 313 ? -2.729 -10.795 15.725 1.00 95.62 313 PRO A C 1
ATOM 2333 O O . PRO A 1 313 ? -3.846 -10.426 16.056 1.00 95.62 313 PRO A O 1
ATOM 2336 N N . TYR A 1 314 ? -1.718 -9.934 15.587 1.00 95.56 314 TYR A N 1
ATOM 2337 C CA . TYR A 1 314 ? -1.828 -8.487 15.842 1.00 95.56 314 TYR A CA 1
ATOM 2338 C C . TYR A 1 314 ? -2.563 -7.722 14.737 1.00 95.56 314 TYR A C 1
ATOM 2340 O O . TYR A 1 314 ? -2.829 -6.540 14.907 1.00 95.56 314 TYR A O 1
ATOM 2348 N N . THR A 1 315 ? -2.871 -8.390 13.629 1.00 95.56 315 THR A N 1
ATOM 2349 C CA . THR A 1 315 ? -3.757 -7.898 12.573 1.00 95.56 315 THR A CA 1
ATOM 2350 C C . THR A 1 315 ? -5.061 -8.685 12.530 1.00 95.56 315 THR A C 1
ATOM 2352 O O . THR A 1 315 ? -5.710 -8.725 11.492 1.00 95.56 315 THR A O 1
ATOM 2355 N N . PHE A 1 316 ? -5.409 -9.388 13.617 1.00 96.44 316 PHE A N 1
ATOM 2356 C CA . PHE A 1 316 ? -6.547 -10.315 13.664 1.00 96.44 316 PHE A CA 1
ATOM 2357 C C . PHE A 1 316 ? -6.494 -11.379 12.552 1.00 96.44 316 PHE A C 1
ATOM 2359 O O . PHE A 1 316 ? -7.511 -11.890 12.101 1.00 96.44 316 PHE A O 1
ATOM 2366 N N . ALA A 1 317 ? -5.278 -11.719 12.101 1.00 96.19 317 ALA A N 1
ATOM 2367 C CA . ALA A 1 317 ? -5.011 -12.558 10.933 1.00 96.19 317 ALA A CA 1
ATOM 2368 C C . ALA A 1 317 ? -5.606 -12.046 9.601 1.00 96.19 317 ALA A C 1
ATOM 2370 O O . ALA A 1 317 ? -5.639 -12.804 8.637 1.00 96.19 317 ALA A O 1
ATOM 2371 N N . LEU A 1 318 ? -5.985 -10.766 9.512 1.00 95.44 318 LEU A N 1
ATOM 2372 C CA . LEU A 1 318 ? -6.520 -10.131 8.299 1.00 95.44 318 LEU A CA 1
ATOM 2373 C C . LEU A 1 318 ? -5.429 -9.496 7.422 1.00 95.44 318 LEU A C 1
ATOM 2375 O O . LEU A 1 318 ? -5.614 -9.327 6.221 1.00 95.44 318 LEU A O 1
ATOM 2379 N N . GLY A 1 319 ? -4.261 -9.192 7.997 1.00 95.81 319 GLY A N 1
ATOM 2380 C CA . GLY A 1 319 ? -3.186 -8.480 7.299 1.00 95.81 319 GLY A CA 1
ATOM 2381 C C . GLY A 1 319 ? -3.219 -6.969 7.525 1.00 95.81 319 GLY A C 1
ATOM 2382 O O . GLY A 1 319 ? -4.064 -6.464 8.255 1.00 95.81 319 GLY A O 1
ATOM 2383 N N . PHE A 1 320 ? -2.267 -6.251 6.926 1.00 94.25 320 PHE A N 1
ATOM 2384 C CA . PHE A 1 320 ? -2.060 -4.813 7.163 1.00 94.25 320 PHE A CA 1
ATOM 2385 C C . PHE A 1 320 ? -2.708 -3.896 6.119 1.00 94.25 320 PHE A C 1
ATOM 2387 O O . PHE A 1 320 ? -2.556 -2.687 6.224 1.00 94.25 320 PHE A O 1
ATOM 2394 N N . VAL A 1 321 ? -3.368 -4.429 5.093 1.00 97.69 321 VAL A N 1
ATOM 2395 C CA . VAL A 1 321 ? -3.857 -3.635 3.955 1.00 97.69 321 VAL A CA 1
ATOM 2396 C C . VAL A 1 321 ? -5.372 -3.591 3.979 1.00 97.69 321 VAL A C 1
ATOM 2398 O O . VAL A 1 321 ? -5.996 -4.648 4.013 1.00 97.69 321 VAL A O 1
ATOM 2401 N N . HIS A 1 322 ? -5.916 -2.379 3.939 1.00 98.12 322 HIS A N 1
ATOM 2402 C CA . HIS A 1 322 ? -7.349 -2.130 3.895 1.00 98.12 322 HIS A CA 1
ATOM 2403 C C . HIS A 1 322 ? -7.831 -2.056 2.440 1.00 98.12 322 HIS A C 1
ATOM 2405 O O . HIS A 1 322 ? -8.533 -2.954 1.975 1.00 98.12 322 HIS A O 1
ATOM 2411 N N . LYS A 1 323 ? -7.350 -1.061 1.681 1.00 97.25 323 LYS A N 1
ATOM 2412 C CA . LYS A 1 323 ? -7.555 -0.954 0.227 1.00 97.25 323 LYS A CA 1
ATOM 2413 C C . LYS A 1 323 ? -6.328 -0.412 -0.500 1.00 97.25 323 LYS A C 1
ATOM 2415 O O . LYS A 1 323 ? -5.444 0.197 0.106 1.00 97.25 323 LYS A O 1
ATOM 2420 N N . VAL A 1 324 ? -6.255 -0.672 -1.803 1.00 98.75 324 VAL A N 1
ATOM 2421 C CA . VAL A 1 324 ? -5.107 -0.337 -2.655 1.00 98.75 324 VAL A CA 1
ATOM 2422 C C . VAL A 1 324 ? -5.562 0.486 -3.854 1.00 98.75 324 VAL A C 1
ATOM 2424 O O . VAL A 1 324 ? -6.562 0.175 -4.486 1.00 98.75 324 VAL A O 1
ATOM 2427 N N . LEU A 1 325 ? -4.810 1.523 -4.195 1.00 98.88 325 LEU A N 1
ATOM 2428 C CA . LEU A 1 325 ? -4.906 2.271 -5.439 1.00 98.88 325 LEU A CA 1
ATOM 2429 C C . LEU A 1 325 ? -3.593 2.060 -6.198 1.00 98.88 325 LEU A C 1
ATOM 2431 O O . LEU A 1 325 ? -2.506 2.309 -5.662 1.00 98.88 325 LEU A O 1
ATOM 2435 N N . THR A 1 326 ? -3.677 1.581 -7.432 1.00 98.88 326 THR A N 1
ATOM 2436 C CA . THR A 1 326 ? -2.513 1.346 -8.294 1.00 98.88 326 THR A CA 1
ATOM 2437 C C . THR A 1 326 ? -2.511 2.326 -9.452 1.00 98.88 326 THR A C 1
ATOM 2439 O O . THR A 1 326 ? -3.532 2.508 -10.101 1.00 98.88 326 THR A O 1
ATOM 2442 N N . ILE A 1 327 ? -1.361 2.938 -9.713 1.00 98.88 327 ILE A N 1
ATOM 2443 C CA . ILE A 1 327 ? -1.118 3.859 -10.829 1.00 98.88 327 ILE A CA 1
ATOM 2444 C C . ILE A 1 327 ? -0.075 3.196 -11.731 1.00 98.88 327 ILE A C 1
ATOM 2446 O O . ILE A 1 327 ? 0.979 2.796 -11.217 1.00 98.88 327 ILE A O 1
ATOM 2450 N N . GLY A 1 328 ? -0.392 2.982 -13.010 1.00 98.50 328 GLY A N 1
ATOM 2451 C CA . GLY A 1 328 ? 0.545 2.424 -13.994 1.00 98.50 328 GLY A CA 1
ATOM 2452 C C . GLY A 1 328 ? 1.180 1.091 -13.567 1.00 98.50 328 GLY A C 1
ATOM 2453 O O . GLY A 1 328 ? 2.347 0.824 -13.837 1.00 98.50 328 GLY A O 1
ATOM 2454 N N . THR A 1 329 ? 0.501 0.260 -12.765 1.00 98.75 329 THR A N 1
ATOM 2455 C CA . THR A 1 329 ? 1.134 -0.948 -12.198 1.00 98.75 329 THR A CA 1
ATOM 2456 C C . THR A 1 329 ? 1.156 -2.080 -13.225 1.00 98.75 329 THR A C 1
ATOM 2458 O O . THR A 1 329 ? 0.093 -2.506 -13.659 1.00 98.75 329 THR A O 1
ATOM 2461 N N . PRO A 1 330 ? 2.318 -2.660 -13.570 1.00 98.44 330 PRO A N 1
ATOM 2462 C CA . PRO A 1 330 ? 2.421 -3.727 -14.565 1.00 98.44 330 PRO A CA 1
ATOM 2463 C C . PRO A 1 330 ? 1.955 -5.083 -14.010 1.00 98.44 330 PRO A C 1
ATOM 2465 O O . PRO A 1 330 ? 2.748 -6.015 -13.850 1.00 98.44 330 PRO A O 1
ATOM 2468 N N . HIS A 1 331 ? 0.651 -5.237 -13.759 1.00 98.38 331 HIS A N 1
ATOM 2469 C CA . HIS A 1 331 ? 0.087 -6.442 -13.146 1.00 98.38 331 HIS A CA 1
ATOM 2470 C C . HIS A 1 331 ? 0.336 -7.721 -13.949 1.00 98.38 331 HIS A C 1
ATOM 2472 O O . HIS A 1 331 ? 0.377 -8.809 -13.358 1.00 98.38 331 HIS A O 1
ATOM 2478 N N . TRP A 1 332 ? 0.517 -7.590 -15.266 1.00 97.81 332 TRP A N 1
ATOM 2479 C CA . TRP A 1 332 ? 0.905 -8.644 -16.207 1.00 97.81 332 TRP A CA 1
ATOM 2480 C C . TRP A 1 332 ? 2.291 -8.413 -16.824 1.00 97.81 332 TRP A C 1
ATOM 2482 O O . TRP A 1 332 ? 2.629 -8.981 -17.863 1.00 97.81 332 TRP A O 1
ATOM 2492 N N . GLY A 1 333 ? 3.120 -7.608 -16.162 1.00 98.19 333 GLY A N 1
ATOM 2493 C CA . GLY A 1 333 ? 4.462 -7.262 -16.599 1.00 98.19 333 GLY A CA 1
ATOM 2494 C C . GLY A 1 333 ? 4.489 -6.271 -17.758 1.00 98.19 333 GLY A C 1
ATOM 2495 O O . GLY A 1 333 ? 3.467 -5.731 -18.179 1.00 98.19 333 GLY A O 1
ATOM 2496 N N . SER A 1 334 ? 5.687 -6.023 -18.272 1.00 98.38 334 SER A N 1
ATOM 2497 C CA . SER A 1 334 ? 5.910 -5.149 -19.419 1.00 98.38 334 SER A CA 1
ATOM 2498 C C . SER A 1 334 ? 6.844 -5.811 -20.440 1.00 98.38 334 SER A C 1
ATOM 2500 O O . SER A 1 334 ? 7.910 -6.316 -20.053 1.00 98.38 334 SER A O 1
ATOM 2502 N N . PRO A 1 335 ? 6.513 -5.763 -21.746 1.00 98.25 335 PRO A N 1
ATOM 2503 C CA . PRO A 1 335 ? 7.427 -6.136 -22.823 1.00 98.25 335 PRO A CA 1
ATOM 2504 C C . PRO A 1 335 ? 8.770 -5.406 -22.749 1.00 98.25 335 PRO A C 1
ATOM 2506 O O . PRO A 1 335 ? 9.815 -6.001 -23.025 1.00 98.25 335 PRO A O 1
ATOM 2509 N N . LEU A 1 336 ? 8.778 -4.150 -22.285 1.00 98.25 336 LEU A N 1
ATOM 2510 C CA . LEU A 1 336 ? 10.005 -3.378 -22.094 1.00 98.25 336 LEU A CA 1
ATOM 2511 C C . LEU A 1 336 ? 10.970 -4.092 -21.139 1.00 98.25 336 LEU A C 1
ATOM 2513 O O . LEU A 1 336 ? 12.171 -4.136 -21.398 1.00 98.25 336 LEU A O 1
ATOM 2517 N N . ALA A 1 337 ? 10.465 -4.727 -20.078 1.00 98.25 337 ALA A N 1
ATOM 2518 C CA . ALA A 1 337 ? 11.296 -5.486 -19.148 1.00 98.25 337 ALA A CA 1
ATOM 2519 C C . ALA A 1 337 ? 11.944 -6.719 -19.806 1.00 98.25 337 ALA A C 1
ATOM 2521 O O . ALA A 1 337 ? 13.078 -7.074 -19.476 1.00 98.25 337 ALA A O 1
ATOM 2522 N N . ILE A 1 338 ? 11.263 -7.356 -20.766 1.00 97.69 338 ILE A N 1
ATOM 2523 C CA . ILE A 1 338 ? 11.834 -8.448 -21.567 1.00 97.69 338 ILE A CA 1
ATOM 2524 C C . ILE A 1 338 ? 12.965 -7.902 -22.440 1.00 97.69 338 ILE A C 1
ATOM 2526 O O . ILE A 1 338 ? 14.086 -8.409 -22.368 1.00 97.69 338 ILE A O 1
ATOM 2530 N N . HIS A 1 339 ? 12.698 -6.839 -23.204 1.00 97.94 339 HIS A N 1
ATOM 2531 C CA . HIS A 1 339 ? 13.681 -6.238 -24.103 1.00 97.94 339 HIS A CA 1
ATOM 2532 C C . HIS A 1 339 ? 14.911 -5.710 -23.358 1.00 97.94 339 HIS A C 1
ATOM 2534 O O . HIS A 1 339 ? 16.035 -5.966 -23.786 1.00 97.94 339 HIS A O 1
ATOM 2540 N N . LEU A 1 340 ? 14.732 -5.052 -22.209 1.00 98.00 340 LEU A N 1
ATOM 2541 C CA . LEU A 1 340 ? 15.830 -4.533 -21.389 1.00 98.00 340 LEU A CA 1
ATOM 2542 C C . LEU A 1 340 ? 16.795 -5.617 -20.907 1.00 98.00 340 LEU A C 1
ATOM 2544 O O . LEU A 1 340 ? 17.959 -5.318 -20.641 1.00 98.00 340 LEU A O 1
ATOM 2548 N N . LEU A 1 341 ? 16.343 -6.865 -20.776 1.00 97.81 341 LEU A N 1
ATOM 2549 C CA . LEU A 1 341 ? 17.165 -7.988 -20.323 1.00 97.81 341 LEU A CA 1
ATOM 2550 C C . LEU A 1 341 ? 17.758 -8.805 -21.478 1.00 97.81 341 LEU A C 1
ATOM 2552 O O . LEU A 1 341 ? 18.614 -9.658 -21.227 1.00 97.81 341 LEU A O 1
ATOM 2556 N N . ASP A 1 342 ? 17.348 -8.521 -22.715 1.00 96.50 342 ASP A N 1
ATOM 2557 C CA . ASP A 1 342 ? 17.853 -9.161 -23.926 1.00 96.50 342 ASP A CA 1
ATOM 2558 C C . ASP A 1 342 ? 19.312 -8.751 -24.219 1.00 96.50 342 ASP A C 1
ATOM 2560 O O . ASP A 1 342 ? 19.774 -7.661 -23.850 1.00 96.50 342 ASP A O 1
ATOM 2564 N N . SER A 1 343 ? 20.076 -9.632 -24.865 1.00 94.56 343 SER A N 1
ATOM 2565 C CA . SER A 1 343 ? 21.401 -9.306 -25.397 1.00 94.56 343 SER A CA 1
ATOM 2566 C C . SER A 1 343 ? 21.345 -8.220 -26.468 1.00 94.56 343 SER A C 1
ATOM 2568 O O . SER A 1 343 ? 22.271 -7.413 -26.528 1.00 94.56 343 SER A O 1
ATOM 2570 N N . ASP A 1 344 ? 20.245 -8.135 -27.217 1.00 94.94 344 ASP A N 1
ATOM 2571 C CA . ASP A 1 344 ? 20.040 -7.166 -28.300 1.00 94.94 344 ASP A CA 1
ATOM 2572 C C . ASP A 1 344 ? 19.803 -5.734 -27.793 1.00 94.94 344 ASP A C 1
ATOM 2574 O O . ASP A 1 344 ? 19.547 -4.829 -28.578 1.00 94.94 344 ASP A O 1
ATOM 2578 N N . ASN A 1 345 ? 19.861 -5.510 -26.477 1.00 97.69 345 ASN A N 1
ATOM 2579 C CA . ASN A 1 345 ? 19.709 -4.194 -25.851 1.00 97.69 345 ASN A CA 1
ATOM 2580 C C . ASN A 1 345 ? 20.815 -3.899 -24.828 1.00 97.69 345 ASN A C 1
ATOM 2582 O O . ASN A 1 345 ? 20.608 -3.184 -23.841 1.00 97.69 345 ASN A O 1
ATOM 2586 N N . GLN A 1 346 ? 21.996 -4.503 -25.003 1.00 97.12 346 GLN A N 1
ATOM 2587 C CA . GLN A 1 346 ? 23.095 -4.361 -24.051 1.00 97.12 346 GLN A CA 1
ATOM 2588 C C . GLN A 1 346 ? 23.602 -2.911 -23.937 1.00 97.12 346 GLN A C 1
ATOM 2590 O O . GLN A 1 346 ? 23.963 -2.489 -22.833 1.00 97.12 346 GLN A O 1
ATOM 2595 N N . CYS A 1 347 ? 23.632 -2.147 -25.034 1.00 98.12 347 CYS A N 1
ATOM 2596 C CA . CYS A 1 347 ? 24.079 -0.755 -25.029 1.00 98.12 347 CYS A CA 1
ATOM 2597 C C . CYS A 1 347 ? 23.062 0.152 -24.325 1.00 98.12 347 CYS A C 1
ATOM 2599 O O . CYS A 1 347 ? 23.443 0.864 -23.394 1.00 98.12 347 CYS A O 1
ATOM 2601 N N . VAL A 1 348 ? 21.773 0.061 -24.674 1.00 98.00 348 VAL A N 1
ATOM 2602 C CA . VAL A 1 348 ? 20.676 0.813 -24.035 1.00 98.00 348 VAL A CA 1
ATOM 2603 C C . VAL A 1 348 ? 20.621 0.510 -22.541 1.00 98.00 348 VAL A C 1
ATOM 2605 O O . VAL A 1 348 ? 20.593 1.429 -21.722 1.00 98.00 348 VAL A O 1
ATOM 2608 N N . ARG A 1 349 ? 20.714 -0.769 -22.158 1.00 97.62 349 ARG A N 1
ATOM 2609 C CA . ARG A 1 349 ? 20.803 -1.171 -20.748 1.00 97.62 349 ARG A CA 1
ATOM 2610 C C . ARG A 1 349 ? 22.017 -0.545 -20.050 1.00 97.62 349 ARG A C 1
ATOM 2612 O O . ARG A 1 349 ? 21.916 -0.142 -18.892 1.00 97.62 349 ARG A O 1
ATOM 2619 N N . GLY A 1 350 ? 23.158 -0.448 -20.734 1.00 98.00 350 GLY A N 1
ATOM 2620 C CA . GLY A 1 350 ? 24.338 0.260 -20.237 1.00 98.00 350 GLY A CA 1
ATOM 2621 C C . GLY A 1 350 ? 24.082 1.748 -19.993 1.00 98.00 350 GLY A C 1
ATOM 2622 O O . GLY A 1 350 ? 24.475 2.259 -18.944 1.00 98.00 350 GLY A O 1
ATOM 2623 N N . VAL A 1 351 ? 23.392 2.423 -20.920 1.00 97.69 351 VAL A N 1
ATOM 2624 C CA . VAL A 1 351 ? 23.057 3.853 -20.811 1.00 97.69 351 VAL A CA 1
ATOM 2625 C C . VAL A 1 351 ? 22.172 4.075 -19.589 1.00 97.69 351 VAL A C 1
ATOM 2627 O O . VAL A 1 351 ? 22.506 4.893 -18.733 1.00 97.69 351 VAL A O 1
ATOM 2630 N N . LEU A 1 352 ? 21.111 3.278 -19.445 1.00 97.19 352 LEU A N 1
ATOM 2631 C CA . LEU A 1 352 ? 20.210 3.352 -18.294 1.00 97.19 352 LEU A CA 1
ATOM 2632 C C . LEU A 1 352 ? 20.937 3.098 -16.970 1.00 97.19 352 LEU A C 1
ATOM 2634 O O . LEU A 1 352 ? 20.735 3.838 -16.009 1.00 97.19 352 LEU A O 1
ATOM 2638 N N . ALA A 1 353 ? 21.839 2.115 -16.906 1.00 97.94 353 ALA A N 1
ATOM 2639 C CA . ALA A 1 353 ? 22.604 1.860 -15.687 1.00 97.94 353 ALA A CA 1
ATOM 2640 C C . ALA A 1 353 ? 23.567 2.990 -15.318 1.00 97.94 353 ALA A C 1
ATOM 2642 O O . ALA A 1 353 ? 23.798 3.208 -14.128 1.00 97.94 353 ALA A O 1
ATOM 2643 N N . VAL A 1 354 ? 24.154 3.702 -16.283 1.00 97.06 354 VAL A N 1
ATOM 2644 C CA . VAL A 1 354 ? 24.968 4.895 -15.987 1.00 97.06 354 VAL A CA 1
ATOM 2645 C C . VAL A 1 354 ? 24.096 6.026 -15.442 1.00 97.06 354 VAL A C 1
ATOM 2647 O O . VAL A 1 354 ? 24.534 6.742 -14.544 1.00 97.06 354 VAL A O 1
ATOM 2650 N N . SER A 1 355 ? 22.844 6.108 -15.887 1.00 95.12 355 SER A N 1
ATOM 2651 C CA . SER A 1 355 ? 21.828 7.030 -15.366 1.00 95.12 355 SER A CA 1
ATOM 2652 C C . SER A 1 355 ? 21.166 6.566 -14.057 1.00 95.12 355 SER A C 1
ATOM 2654 O O . SER A 1 355 ? 20.196 7.172 -13.617 1.00 95.12 355 SER A O 1
ATOM 2656 N N . GLY A 1 356 ? 21.662 5.499 -13.419 1.00 95.50 356 GLY A N 1
ATOM 2657 C CA . GLY A 1 356 ? 21.146 5.009 -12.133 1.00 95.50 356 GLY A CA 1
ATOM 2658 C C . GLY A 1 356 ? 19.976 4.024 -12.223 1.00 95.50 356 GLY A C 1
ATOM 2659 O O . GLY A 1 356 ? 19.428 3.653 -11.191 1.00 95.50 356 GLY A O 1
ATOM 2660 N N . SER A 1 357 ? 19.634 3.544 -13.421 1.00 97.38 357 SER A N 1
ATOM 2661 C CA . SER A 1 357 ? 18.541 2.593 -13.681 1.00 97.38 357 SER A CA 1
ATOM 2662 C C . SER A 1 357 ? 19.055 1.220 -14.150 1.00 97.38 357 SER A C 1
ATOM 2664 O O . SER A 1 357 ? 18.842 0.820 -15.300 1.00 97.38 357 SER A O 1
ATOM 2666 N N . PRO A 1 358 ? 19.801 0.468 -13.316 1.00 98.12 358 PRO A N 1
ATOM 2667 C CA . PRO A 1 358 ? 20.289 -0.841 -13.713 1.00 98.12 358 PRO A CA 1
ATOM 2668 C C . PRO A 1 358 ? 19.143 -1.861 -13.792 1.00 98.12 358 PRO A C 1
ATOM 2670 O O . PRO A 1 358 ? 18.373 -2.065 -12.854 1.00 98.12 358 PRO A O 1
ATOM 2673 N N . SER A 1 359 ? 19.072 -2.554 -14.924 1.00 98.31 359 SER A N 1
ATOM 2674 C CA . SER A 1 359 ? 18.174 -3.677 -15.184 1.00 98.31 359 SER A CA 1
ATOM 2675 C C . SER A 1 359 ? 18.807 -5.012 -14.788 1.00 98.31 359 SER A C 1
ATOM 2677 O O . SER A 1 359 ? 19.811 -5.440 -15.366 1.00 98.31 359 SER A O 1
ATOM 2679 N N . PHE A 1 360 ? 18.218 -5.697 -13.810 1.00 98.69 360 PHE A N 1
ATOM 2680 C CA . PHE A 1 360 ? 18.684 -7.007 -13.360 1.00 98.69 360 PHE A CA 1
ATOM 2681 C C . PHE A 1 360 ? 17.609 -8.075 -13.548 1.00 98.69 360 PHE A C 1
ATOM 2683 O O . PHE A 1 360 ? 16.454 -7.875 -13.184 1.00 98.69 360 PHE A O 1
ATOM 2690 N N . THR A 1 361 ? 18.025 -9.249 -14.017 1.00 98.56 361 THR A N 1
ATOM 2691 C CA . THR A 1 361 ? 17.299 -10.507 -13.799 1.00 98.56 361 THR A CA 1
ATOM 2692 C C . THR A 1 361 ? 17.607 -11.054 -12.408 1.00 98.56 361 THR A C 1
ATOM 2694 O O . THR A 1 361 ? 16.720 -11.553 -11.724 1.00 98.56 361 THR A O 1
ATOM 2697 N N . SER A 1 362 ? 18.868 -10.967 -11.975 1.00 98.62 362 SER A N 1
ATOM 2698 C CA . SER A 1 362 ? 19.300 -11.439 -10.657 1.00 98.62 362 SER A CA 1
ATOM 2699 C C . SER A 1 362 ? 20.572 -10.741 -10.190 1.00 98.62 362 SER A C 1
ATOM 2701 O O . SER A 1 362 ? 21.427 -10.388 -11.004 1.00 98.62 362 SER A O 1
ATOM 2703 N N . VAL A 1 363 ? 20.738 -10.641 -8.876 1.00 98.69 363 VAL A N 1
ATOM 2704 C CA . VAL A 1 363 ? 21.930 -10.119 -8.203 1.00 98.69 363 VAL A CA 1
ATOM 2705 C C . VAL A 1 363 ? 22.390 -11.131 -7.158 1.00 98.69 363 VAL A C 1
ATOM 2707 O O . VAL A 1 363 ? 21.581 -11.617 -6.372 1.00 98.69 363 VAL A O 1
ATOM 2710 N N . THR A 1 364 ? 23.687 -11.431 -7.132 1.00 98.62 364 THR A N 1
ATOM 2711 C CA . THR A 1 364 ? 24.334 -12.220 -6.079 1.00 98.62 364 THR A CA 1
ATOM 2712 C C . THR A 1 364 ? 25.206 -11.300 -5.238 1.00 98.62 364 THR A C 1
ATOM 2714 O O . THR A 1 364 ? 26.104 -10.628 -5.752 1.00 98.62 364 THR A O 1
ATOM 2717 N N . PHE A 1 365 ? 24.947 -11.270 -3.938 1.00 98.56 365 PHE A N 1
ATOM 2718 C CA . PHE A 1 365 ? 25.696 -10.478 -2.972 1.00 98.56 365 PHE A CA 1
ATOM 2719 C C . PHE A 1 365 ? 26.977 -11.186 -2.522 1.00 98.56 365 PHE A C 1
ATOM 2721 O O . PHE A 1 365 ? 27.106 -12.402 -2.622 1.00 98.56 365 PHE A O 1
ATOM 2728 N N . LYS A 1 366 ? 27.911 -10.428 -1.938 1.00 98.25 366 LYS A N 1
ATOM 2729 C CA . LYS A 1 366 ? 29.178 -10.940 -1.378 1.00 98.25 366 LYS A CA 1
ATOM 2730 C C . LYS A 1 366 ? 29.006 -11.985 -0.270 1.00 98.25 366 LYS A C 1
ATOM 2732 O O . LYS A 1 366 ? 29.947 -12.713 0.018 1.00 98.25 366 LYS A O 1
ATOM 2737 N N . ASN A 1 367 ? 27.828 -12.060 0.346 1.00 97.25 367 ASN A N 1
ATOM 2738 C CA . ASN A 1 367 ? 27.479 -13.096 1.322 1.00 97.25 367 ASN A CA 1
ATOM 2739 C C . ASN A 1 367 ? 26.962 -14.400 0.670 1.00 97.25 367 ASN A C 1
ATOM 2741 O O . ASN A 1 367 ? 26.521 -15.295 1.383 1.00 97.25 367 ASN A O 1
ATOM 2745 N N . GLY A 1 368 ? 26.978 -14.501 -0.664 1.00 97.56 368 GLY A N 1
ATOM 2746 C CA . GLY A 1 368 ? 26.527 -15.664 -1.430 1.00 97.56 368 GLY A CA 1
ATOM 2747 C C . GLY A 1 368 ? 25.021 -15.715 -1.708 1.00 97.56 368 GLY A C 1
ATOM 2748 O O . GLY A 1 368 ? 24.581 -16.548 -2.501 1.00 97.56 368 GLY A O 1
ATOM 2749 N N . VAL A 1 369 ? 24.213 -14.830 -1.112 1.00 98.06 369 VAL A N 1
ATOM 2750 C CA . VAL A 1 369 ? 22.762 -14.796 -1.346 1.00 98.06 369 VAL A CA 1
ATOM 2751 C C . VAL A 1 369 ? 22.478 -14.253 -2.742 1.00 98.06 369 VAL A C 1
ATOM 2753 O O . VAL A 1 369 ? 22.971 -13.189 -3.115 1.00 98.06 369 VAL A O 1
ATOM 2756 N N . THR A 1 370 ? 21.653 -14.971 -3.504 1.00 98.31 370 THR A N 1
ATOM 2757 C CA . THR A 1 370 ? 21.161 -14.530 -4.815 1.00 98.31 370 THR A CA 1
ATOM 2758 C C . THR A 1 370 ? 19.690 -14.157 -4.719 1.00 98.31 370 THR A C 1
ATOM 2760 O O . THR A 1 370 ? 18.894 -14.918 -4.175 1.00 98.31 370 THR A O 1
ATOM 2763 N N . THR A 1 371 ? 19.333 -12.998 -5.262 1.00 98.00 371 THR A N 1
ATOM 2764 C CA . THR A 1 371 ? 17.960 -12.489 -5.315 1.00 98.00 371 THR A CA 1
ATOM 2765 C C . THR A 1 371 ? 17.581 -12.101 -6.741 1.00 98.00 371 THR A C 1
ATOM 2767 O O . THR A 1 371 ? 18.451 -11.814 -7.569 1.00 98.00 371 THR A O 1
ATOM 2770 N N . ALA A 1 372 ? 16.282 -12.094 -7.031 1.00 98.44 372 ALA A N 1
ATOM 2771 C CA . ALA A 1 372 ? 15.761 -11.608 -8.301 1.00 98.44 372 ALA A CA 1
ATOM 2772 C C . ALA A 1 372 ? 15.930 -10.084 -8.419 1.00 98.44 372 ALA A C 1
ATOM 2774 O O . ALA A 1 372 ? 15.929 -9.358 -7.419 1.00 98.44 372 ALA A O 1
ATOM 2775 N N . GLY A 1 373 ? 16.099 -9.610 -9.650 1.00 98.69 373 GLY A N 1
ATOM 2776 C CA . GLY A 1 373 ? 16.089 -8.190 -9.983 1.00 98.69 373 GLY A CA 1
ATOM 2777 C C . GLY A 1 373 ? 14.684 -7.698 -10.327 1.00 98.69 373 GLY A C 1
ATOM 2778 O O . GLY A 1 373 ? 13.859 -8.480 -10.792 1.00 98.69 373 GLY A O 1
ATOM 2779 N N . GLY A 1 374 ? 14.423 -6.405 -10.125 1.00 98.56 374 GLY A N 1
ATOM 2780 C CA . GLY A 1 374 ? 13.104 -5.802 -10.338 1.00 98.56 374 GLY A CA 1
ATOM 2781 C C . GLY A 1 374 ? 12.630 -5.946 -11.782 1.00 98.56 374 GLY A C 1
ATOM 2782 O O . GLY A 1 374 ? 11.568 -6.501 -12.029 1.00 98.56 374 GLY A O 1
ATOM 2783 N N . VAL A 1 375 ? 13.473 -5.581 -12.755 1.00 98.75 375 VAL A N 1
ATOM 2784 C CA . VAL A 1 375 ? 13.169 -5.781 -14.188 1.00 98.75 375 VAL A CA 1
ATOM 2785 C C . VAL A 1 375 ? 12.920 -7.259 -14.512 1.00 98.75 375 VAL A C 1
ATOM 2787 O O . VAL A 1 375 ? 12.035 -7.588 -15.293 1.00 98.75 375 VAL A O 1
ATOM 2790 N N . GLY A 1 376 ? 13.657 -8.177 -13.881 1.00 98.62 376 GLY A N 1
ATOM 2791 C CA . GLY A 1 376 ? 13.445 -9.618 -14.026 1.00 98.62 376 GLY A CA 1
ATOM 2792 C C . GLY A 1 376 ? 12.061 -10.078 -13.578 1.00 98.62 376 GLY A C 1
ATOM 2793 O O . GLY A 1 376 ? 11.444 -10.902 -14.259 1.00 98.62 376 GLY A O 1
ATOM 2794 N N . ASP A 1 377 ? 11.584 -9.539 -12.459 1.00 98.75 377 ASP A N 1
ATOM 2795 C CA . ASP A 1 377 ? 10.259 -9.823 -11.916 1.00 98.75 377 ASP A CA 1
ATOM 2796 C C . ASP A 1 377 ? 9.146 -9.174 -12.757 1.00 98.75 377 ASP A C 1
ATOM 2798 O O . ASP A 1 377 ? 8.074 -9.755 -12.881 1.00 98.75 377 ASP A O 1
ATOM 2802 N N . LEU A 1 378 ? 9.414 -8.051 -13.422 1.00 98.75 378 LEU A N 1
ATOM 2803 C CA . LEU A 1 378 ? 8.452 -7.311 -14.252 1.00 98.75 378 LEU A CA 1
ATOM 2804 C C . LEU A 1 378 ? 8.277 -7.860 -15.680 1.00 98.75 378 LEU A C 1
ATOM 2806 O O . LEU A 1 378 ? 7.532 -7.289 -16.473 1.00 98.75 378 LEU A O 1
ATOM 2810 N N . LYS A 1 379 ? 8.951 -8.955 -16.052 1.00 98.38 379 LYS A N 1
ATOM 2811 C CA . LYS A 1 379 ? 8.790 -9.556 -17.387 1.00 98.38 379 LYS A CA 1
ATOM 2812 C C . LYS A 1 379 ? 7.376 -10.100 -17.598 1.00 98.38 379 LYS A C 1
ATOM 2814 O O . LYS A 1 379 ? 6.944 -10.985 -16.861 1.00 98.38 379 LYS A O 1
ATOM 2819 N N . GLY A 1 380 ? 6.738 -9.670 -18.676 1.00 97.56 380 GLY A N 1
ATOM 2820 C CA . GLY A 1 380 ? 5.485 -10.215 -19.194 1.00 97.56 380 GLY A CA 1
ATOM 2821 C C . GLY A 1 380 ? 5.202 -9.634 -20.575 1.00 97.56 380 GLY A C 1
ATOM 2822 O O . GLY A 1 380 ? 5.863 -8.679 -20.978 1.00 97.56 380 GLY A O 1
ATOM 2823 N N . ASP A 1 381 ? 4.284 -10.234 -21.329 1.00 96.50 381 ASP A N 1
ATOM 2824 C CA . ASP A 1 381 ? 3.935 -9.736 -22.670 1.00 96.50 381 ASP A CA 1
ATOM 2825 C C . ASP A 1 381 ? 2.922 -8.583 -22.656 1.00 96.50 381 ASP A C 1
ATOM 2827 O O . ASP A 1 381 ? 2.643 -8.012 -23.703 1.00 96.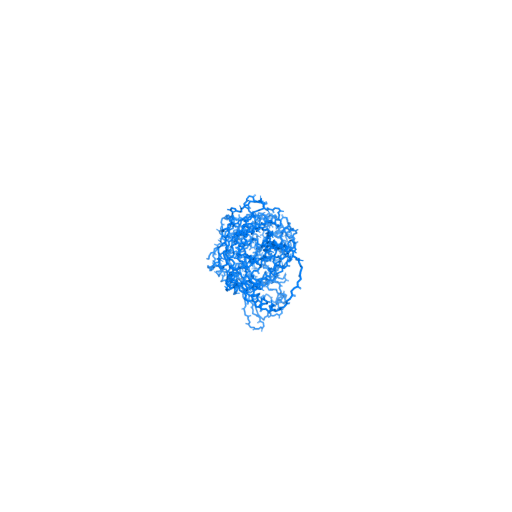50 381 ASP A O 1
ATOM 2831 N N . GLY A 1 382 ? 2.393 -8.219 -21.484 1.00 96.75 382 GLY A N 1
ATOM 2832 C CA . GLY A 1 382 ? 1.392 -7.164 -21.345 1.00 96.75 382 GLY A CA 1
ATOM 2833 C C . GLY A 1 382 ? -0.044 -7.595 -21.654 1.00 96.75 382 GLY A C 1
ATOM 2834 O O . GLY A 1 382 ? -0.951 -6.787 -21.492 1.00 96.75 382 GLY A O 1
ATOM 2835 N N . PHE A 1 383 ? -0.268 -8.852 -22.047 1.00 96.69 383 PHE A N 1
ATOM 2836 C CA . PHE A 1 383 ? -1.582 -9.434 -22.364 1.00 96.69 383 PHE A CA 1
ATOM 2837 C C . PHE A 1 383 ? -1.963 -10.577 -21.401 1.00 96.69 383 PHE A C 1
ATOM 2839 O O . PHE A 1 383 ? -2.907 -11.327 -21.647 1.00 96.69 383 PHE A O 1
ATOM 2846 N N . GLY A 1 384 ? -1.199 -10.751 -20.316 1.00 93.00 384 GLY A N 1
ATOM 2847 C CA . GLY A 1 384 ? -1.394 -11.814 -19.323 1.00 93.00 384 GLY A CA 1
ATOM 2848 C C . GLY A 1 384 ? -0.625 -13.104 -19.617 1.00 93.00 384 GLY A C 1
ATOM 2849 O O . GLY A 1 384 ? -0.704 -14.056 -18.839 1.00 93.00 384 GLY A O 1
ATOM 2850 N N . GLY A 1 385 ? 0.151 -13.147 -20.702 1.00 91.31 385 GLY A N 1
ATOM 2851 C CA . GLY A 1 385 ? 1.028 -14.255 -21.052 1.00 91.31 385 GLY A CA 1
ATOM 2852 C C . GLY A 1 385 ? 2.497 -13.990 -20.703 1.00 91.31 385 GLY A C 1
ATOM 2853 O O . GLY A 1 385 ? 2.905 -12.919 -20.250 1.00 91.31 385 GLY A O 1
ATOM 2854 N N . ARG A 1 386 ? 3.328 -15.030 -20.873 1.00 93.56 386 ARG A N 1
ATOM 2855 C CA . ARG A 1 386 ? 4.800 -14.990 -20.696 1.00 93.56 386 ARG A CA 1
ATOM 2856 C C . ARG A 1 386 ? 5.280 -14.355 -19.379 1.00 93.56 386 ARG A C 1
ATOM 2858 O O . ARG A 1 386 ? 6.392 -13.830 -19.310 1.00 93.56 386 ARG A O 1
ATOM 2865 N N . LEU A 1 387 ? 4.459 -14.448 -18.336 1.00 96.69 387 LEU A N 1
ATOM 2866 C CA . LEU A 1 387 ? 4.718 -13.854 -17.031 1.00 96.69 387 LEU A CA 1
ATOM 2867 C C . LEU A 1 387 ? 5.991 -14.422 -16.399 1.00 96.69 387 LEU A C 1
ATOM 2869 O O . LEU A 1 387 ? 6.267 -15.624 -16.481 1.00 96.69 387 LEU A O 1
ATOM 2873 N N . SER A 1 388 ? 6.748 -13.563 -15.720 1.00 98.06 388 SER A N 1
ATOM 2874 C CA . SER A 1 388 ? 7.842 -13.977 -14.845 1.00 98.06 388 SER A CA 1
ATOM 2875 C C . SER A 1 388 ? 7.331 -14.906 -13.737 1.00 98.06 388 SER A C 1
ATOM 2877 O O . SER A 1 388 ? 6.160 -14.873 -13.352 1.00 98.06 388 SER A O 1
ATOM 2879 N N . SER A 1 389 ? 8.227 -15.686 -13.127 1.00 97.31 389 SER A N 1
ATOM 2880 C CA . SER A 1 389 ? 7.869 -16.481 -11.946 1.00 97.31 389 SER A CA 1
ATOM 2881 C C . SER A 1 389 ? 7.369 -15.622 -10.780 1.00 97.31 389 SER A C 1
ATOM 2883 O O . SER A 1 389 ? 6.657 -16.120 -9.917 1.00 97.31 389 SER A O 1
ATOM 2885 N N . ALA A 1 390 ? 7.767 -14.348 -10.701 1.00 98.06 390 ALA A N 1
ATOM 2886 C CA . ALA A 1 390 ? 7.287 -13.458 -9.653 1.00 98.06 390 ALA A CA 1
ATOM 2887 C C . ALA A 1 390 ? 5.835 -13.047 -9.894 1.00 98.06 390 ALA A C 1
ATOM 2889 O O . ALA A 1 390 ? 5.034 -13.196 -8.979 1.00 98.06 390 ALA A O 1
ATOM 2890 N N . LEU A 1 391 ? 5.484 -12.641 -11.116 1.00 98.12 391 LEU A N 1
ATOM 2891 C CA . LEU A 1 391 ? 4.111 -12.283 -11.481 1.00 98.12 391 LEU A CA 1
ATOM 2892 C C . LEU A 1 391 ? 3.167 -13.491 -11.427 1.00 98.12 391 LEU A C 1
ATOM 2894 O O . LEU A 1 391 ? 2.062 -13.364 -10.916 1.00 98.12 391 LEU A O 1
ATOM 2898 N N . GLN A 1 392 ? 3.626 -14.681 -11.832 1.00 97.00 392 GLN A N 1
ATOM 2899 C CA . GLN A 1 392 ? 2.868 -15.927 -11.642 1.00 97.00 392 GLN A CA 1
ATOM 2900 C C . GLN A 1 392 ? 2.592 -16.212 -10.159 1.00 97.00 392 GLN A C 1
ATOM 2902 O O . GLN A 1 392 ? 1.508 -16.651 -9.803 1.00 97.00 392 GLN A O 1
ATOM 2907 N N . ARG A 1 393 ? 3.546 -15.933 -9.258 1.00 96.38 393 ARG A N 1
ATOM 2908 C CA . ARG A 1 393 ? 3.310 -16.088 -7.811 1.00 96.38 393 ARG A CA 1
ATOM 2909 C C . ARG A 1 393 ? 2.281 -15.099 -7.269 1.00 96.38 393 ARG A C 1
ATOM 2911 O O . ARG A 1 393 ? 1.618 -15.434 -6.297 1.00 96.38 393 ARG A O 1
ATOM 2918 N N . LEU A 1 394 ? 2.142 -13.917 -7.872 1.00 96.06 394 LEU A N 1
ATOM 2919 C CA . LEU A 1 394 ? 1.089 -12.961 -7.506 1.00 96.06 394 LEU A CA 1
ATOM 2920 C C . LEU A 1 394 ? -0.310 -13.406 -7.965 1.00 96.06 394 LEU A C 1
ATOM 2922 O O . LEU A 1 394 ? -1.285 -12.798 -7.538 1.00 96.06 394 LEU A O 1
ATOM 2926 N N . GLN A 1 395 ? -0.384 -14.453 -8.794 1.00 92.25 395 GLN A N 1
ATOM 2927 C CA . GLN A 1 395 ? -1.590 -15.219 -9.130 1.00 92.25 395 GLN A CA 1
ATOM 2928 C C . GLN A 1 395 ? -1.687 -16.488 -8.261 1.00 92.25 395 GLN A C 1
ATOM 2930 O O . GLN A 1 395 ? -2.045 -17.569 -8.726 1.00 92.25 395 GLN A O 1
ATOM 2935 N N . THR A 1 396 ? -1.292 -16.397 -6.990 1.00 90.56 396 THR A N 1
ATOM 2936 C CA . THR A 1 396 ? -1.631 -17.441 -6.019 1.00 90.56 396 THR A CA 1
ATOM 2937 C C . THR A 1 396 ? -2.831 -16.975 -5.201 1.00 90.56 396 THR A C 1
ATOM 2939 O O . THR A 1 396 ? -2.772 -15.865 -4.663 1.00 90.56 396 THR A O 1
ATOM 2942 N N . PRO A 1 397 ? -3.854 -17.827 -4.989 1.00 91.69 397 PRO A N 1
ATOM 2943 C CA . PRO A 1 397 ? -4.968 -17.496 -4.116 1.00 91.69 397 PRO A CA 1
ATOM 2944 C C . PRO A 1 397 ? -4.506 -17.108 -2.710 1.00 91.69 397 PRO A C 1
ATOM 2946 O O . PRO A 1 397 ? -3.721 -17.825 -2.080 1.00 91.69 397 PRO A O 1
ATOM 2949 N N . ILE A 1 398 ? -5.027 -15.993 -2.200 1.00 92.94 398 ILE A N 1
ATOM 2950 C CA . ILE A 1 398 ? -4.719 -15.473 -0.864 1.00 92.94 398 ILE A CA 1
ATOM 2951 C C . ILE A 1 398 ? -5.972 -15.473 0.023 1.00 92.94 398 ILE A C 1
ATOM 2953 O O . ILE A 1 398 ? -7.073 -15.253 -0.482 1.00 92.94 398 ILE A O 1
ATOM 2957 N N . PRO A 1 399 ? -5.838 -15.694 1.349 1.00 90.31 399 PRO A N 1
ATOM 2958 C CA . PRO A 1 399 ? -6.984 -15.768 2.263 1.00 90.31 399 PRO A CA 1
ATOM 2959 C C . PRO A 1 399 ? -7.889 -14.531 2.237 1.00 90.31 399 PRO A C 1
ATOM 2961 O O . PRO A 1 399 ? -9.111 -14.653 2.283 1.00 90.31 399 PRO A O 1
ATOM 2964 N N . HIS A 1 400 ? -7.276 -13.350 2.142 1.00 90.81 400 HIS A N 1
ATOM 2965 C CA . HIS A 1 400 ? -7.960 -12.062 2.095 1.00 90.81 400 HIS A CA 1
ATOM 2966 C C . HIS A 1 400 ? -7.476 -11.297 0.858 1.00 90.81 400 HIS A C 1
ATOM 2968 O O . HIS A 1 400 ? -6.360 -10.770 0.885 1.00 90.81 400 HIS A O 1
ATOM 2974 N N . PRO A 1 401 ? -8.260 -11.288 -0.240 1.00 91.81 401 PRO A N 1
ATOM 2975 C CA . PRO A 1 401 ? -7.967 -10.484 -1.421 1.00 91.81 401 PRO A CA 1
ATOM 2976 C C . PRO A 1 401 ? -7.806 -9.010 -1.059 1.00 91.81 401 PRO A C 1
ATOM 2978 O O . PRO A 1 401 ? -8.569 -8.504 -0.242 1.00 91.81 401 PRO A O 1
ATOM 2981 N N . LEU A 1 402 ? -6.847 -8.335 -1.690 1.00 95.69 402 LEU A N 1
ATOM 2982 C CA . LEU A 1 402 ? -6.666 -6.893 -1.548 1.00 95.69 402 LEU A CA 1
ATOM 2983 C C . LEU A 1 402 ? -7.669 -6.188 -2.476 1.00 95.69 402 LEU A C 1
ATOM 2985 O O . LEU A 1 402 ? -7.573 -6.401 -3.688 1.00 95.69 402 LEU A O 1
ATOM 2989 N N . PRO A 1 403 ? -8.636 -5.411 -1.957 1.00 97.25 403 PRO A N 1
ATOM 2990 C CA . PRO A 1 403 ? -9.513 -4.597 -2.791 1.00 97.25 403 PRO A CA 1
ATOM 2991 C C . PRO A 1 403 ? -8.686 -3.498 -3.460 1.00 97.25 403 PRO A C 1
ATOM 2993 O O . PRO A 1 403 ? -8.007 -2.732 -2.769 1.00 97.25 403 PRO A O 1
ATOM 2996 N N . THR A 1 404 ? -8.724 -3.435 -4.789 1.00 98.56 404 THR A N 1
ATOM 2997 C CA . THR A 1 404 ? -7.840 -2.560 -5.564 1.00 98.56 404 THR A CA 1
ATOM 2998 C C . THR A 1 404 ? -8.634 -1.695 -6.529 1.00 98.56 404 THR A C 1
ATOM 3000 O O . THR A 1 404 ? -9.373 -2.229 -7.343 1.00 98.56 404 THR A O 1
ATOM 3003 N N . ALA A 1 405 ? -8.441 -0.379 -6.487 1.00 98.62 405 ALA A N 1
ATOM 3004 C CA . ALA A 1 405 ? -8.848 0.525 -7.554 1.00 98.62 405 ALA A CA 1
ATOM 3005 C C . ALA A 1 405 ? -7.673 0.755 -8.514 1.00 98.62 405 ALA A C 1
ATOM 3007 O O . ALA A 1 405 ? -6.559 1.081 -8.097 1.00 98.62 405 ALA A O 1
ATOM 3008 N N . LEU A 1 406 ? -7.931 0.570 -9.804 1.00 98.75 406 LEU A N 1
ATOM 3009 C CA . LEU A 1 406 ? -6.932 0.622 -10.868 1.00 98.75 406 LEU A CA 1
ATOM 3010 C C . LEU A 1 406 ? -6.984 1.986 -11.564 1.00 98.75 406 LEU A C 1
ATOM 3012 O O . LEU A 1 406 ? -8.053 2.403 -12.014 1.00 98.75 406 LEU A O 1
ATOM 3016 N N . ILE A 1 407 ? -5.847 2.667 -11.672 1.00 98.81 407 ILE A N 1
ATOM 3017 C CA . ILE A 1 407 ? -5.681 3.888 -12.463 1.00 98.81 407 ILE A CA 1
ATOM 3018 C C . ILE A 1 407 ? -4.777 3.551 -13.645 1.00 98.81 407 ILE A C 1
ATOM 3020 O O . ILE A 1 407 ? -3.606 3.221 -13.455 1.00 98.81 407 ILE A O 1
ATOM 3024 N N . GLN A 1 408 ? -5.354 3.636 -14.842 1.00 98.56 408 GLN A N 1
ATOM 3025 C CA . GLN A 1 408 ? -4.661 3.460 -16.109 1.00 98.56 408 GLN A CA 1
ATOM 3026 C C . GLN A 1 408 ? -4.226 4.824 -16.643 1.00 98.56 408 GLN A C 1
ATOM 3028 O O . GLN A 1 408 ? -5.079 5.691 -16.862 1.00 98.56 408 GLN A O 1
ATOM 3033 N N . GLY A 1 409 ? -2.929 5.010 -16.850 1.00 97.88 409 GLY A N 1
ATOM 3034 C CA . GLY A 1 409 ? -2.363 6.146 -17.560 1.00 97.88 409 GLY A CA 1
ATOM 3035 C C . GLY A 1 409 ? -2.120 5.771 -19.015 1.00 97.88 409 GLY A C 1
ATOM 3036 O O . GLY A 1 409 ? -1.614 4.699 -19.292 1.00 97.88 409 GLY A O 1
ATOM 3037 N N . LEU A 1 410 ? -2.481 6.620 -19.975 1.00 98.00 410 LEU A N 1
ATOM 3038 C CA . LEU A 1 410 ? -2.112 6.393 -21.377 1.00 98.00 410 LEU A CA 1
ATOM 3039 C C . LEU A 1 410 ? -1.418 7.618 -21.947 1.00 98.00 410 LEU A C 1
ATOM 3041 O O . LEU A 1 410 ? -1.922 8.742 -21.837 1.00 98.00 410 LEU A O 1
ATOM 3045 N N . GLU A 1 411 ? -0.287 7.396 -22.609 1.00 97.44 411 GLU A N 1
ATOM 3046 C CA . GLU A 1 411 ? 0.377 8.446 -23.362 1.00 97.44 411 GLU A CA 1
ATOM 3047 C C . GLU A 1 411 ? -0.434 8.776 -24.621 1.00 97.44 411 GLU A C 1
ATOM 3049 O O . GLU A 1 411 ? -1.167 7.947 -25.163 1.00 97.44 411 GLU A O 1
ATOM 3054 N N . SER A 1 412 ? -0.322 10.008 -25.110 1.00 96.56 412 SER A N 1
ATOM 3055 C CA . SER A 1 412 ? -0.886 10.385 -26.406 1.00 96.56 412 SER A CA 1
ATOM 3056 C C . SER A 1 412 ? 0.222 10.684 -27.409 1.00 96.56 412 SER A C 1
ATOM 3058 O O . SER A 1 412 ? 1.400 10.807 -27.060 1.00 96.56 412 SER A O 1
ATOM 3060 N N . GLN A 1 413 ? -0.158 10.878 -28.674 1.00 96.31 413 GLN A N 1
ATOM 3061 C CA . GLN A 1 413 ? 0.800 11.217 -29.725 1.00 96.31 413 GLN A CA 1
ATOM 3062 C C . GLN A 1 413 ? 1.632 12.463 -29.382 1.00 96.31 413 GLN A C 1
ATOM 3064 O O . GLN A 1 413 ? 2.816 12.500 -29.701 1.00 96.31 413 GLN A O 1
ATOM 3069 N N . SER A 1 414 ? 1.071 13.450 -28.669 1.00 94.94 414 SER A N 1
ATOM 3070 C CA . SER A 1 414 ? 1.836 14.643 -28.290 1.00 94.94 414 SER A CA 1
ATOM 3071 C C . SER A 1 414 ? 2.980 14.342 -27.322 1.00 94.94 414 SER A C 1
ATOM 3073 O O . SER A 1 414 ? 4.000 15.025 -27.369 1.00 94.94 414 SER A O 1
ATOM 3075 N N . GLN A 1 415 ? 2.836 13.333 -26.456 1.00 96.50 415 GLN A N 1
ATOM 3076 C CA . GLN A 1 415 ? 3.933 12.888 -25.596 1.00 96.50 415 GLN A CA 1
ATOM 3077 C C . GLN A 1 415 ? 4.987 12.113 -26.398 1.00 96.50 415 GLN A C 1
ATOM 3079 O O . GLN A 1 415 ? 6.184 12.342 -26.219 1.00 96.50 415 GLN A O 1
ATOM 3084 N N . LEU A 1 416 ? 4.564 11.275 -27.346 1.00 97.50 416 LEU A N 1
ATOM 3085 C CA . LEU A 1 416 ? 5.459 10.515 -28.224 1.00 97.50 416 LEU A CA 1
ATOM 3086 C C . LEU A 1 416 ? 6.275 11.393 -29.184 1.00 97.50 416 LEU A C 1
ATOM 3088 O O . LEU A 1 416 ? 7.445 11.103 -29.441 1.00 97.50 416 LEU A O 1
ATOM 3092 N N . ASP A 1 417 ? 5.690 12.472 -29.709 1.00 97.12 417 ASP A N 1
ATOM 3093 C CA . ASP A 1 417 ? 6.331 13.374 -30.680 1.00 97.12 417 ASP A CA 1
ATOM 3094 C C . ASP A 1 417 ? 7.625 14.011 -30.138 1.00 97.12 417 ASP A C 1
ATOM 3096 O O . ASP A 1 417 ? 8.540 14.345 -30.901 1.00 97.12 417 ASP A O 1
ATOM 3100 N N . GLY A 1 418 ? 7.756 14.118 -28.810 1.00 95.50 418 GLY A N 1
ATOM 3101 C CA . GLY A 1 418 ? 8.984 14.566 -28.154 1.00 95.50 418 GLY A CA 1
ATOM 3102 C C . GLY A 1 418 ? 10.212 13.719 -28.525 1.00 95.50 418 GLY A C 1
ATOM 3103 O O . GLY A 1 418 ? 11.299 14.269 -28.738 1.00 95.50 418 GLY A O 1
ATOM 3104 N N . LEU A 1 419 ? 10.047 12.405 -28.725 1.00 97.56 419 LEU A N 1
ATOM 3105 C CA . LEU A 1 419 ? 11.140 11.476 -29.046 1.00 97.56 419 LEU A CA 1
ATOM 3106 C C . LEU A 1 419 ? 11.834 11.780 -30.376 1.00 97.56 419 LEU A C 1
ATOM 3108 O O . LEU A 1 419 ? 13.025 11.494 -30.547 1.00 97.56 419 LEU A O 1
ATOM 3112 N N . ASP A 1 420 ? 11.113 12.345 -31.339 1.00 96.75 420 ASP A N 1
ATOM 3113 C CA . ASP A 1 420 ? 11.669 12.629 -32.662 1.00 96.75 420 ASP A CA 1
ATOM 3114 C C . ASP A 1 420 ? 12.550 13.880 -32.643 1.00 96.75 420 ASP A C 1
ATOM 3116 O O . ASP A 1 420 ? 13.515 13.977 -33.403 1.00 96.75 420 ASP A O 1
ATOM 3120 N N . SER A 1 421 ? 12.256 14.806 -31.728 1.00 94.00 421 SER A N 1
ATOM 3121 C CA . SER A 1 421 ? 12.983 16.067 -31.558 1.00 94.00 421 SER A CA 1
ATOM 3122 C C . SER A 1 421 ? 14.060 16.016 -30.466 1.00 94.00 421 SER A C 1
ATOM 3124 O O . SER A 1 421 ? 14.970 16.847 -30.462 1.00 94.00 421 SER A O 1
ATOM 3126 N N . SER A 1 422 ? 13.993 15.033 -29.562 1.00 96.69 422 SER A N 1
ATOM 3127 C CA . SER A 1 422 ? 14.886 14.911 -28.410 1.00 96.69 422 SER A CA 1
ATOM 3128 C C . SER A 1 422 ? 16.340 14.617 -28.814 1.00 96.69 422 SER A C 1
ATOM 3130 O O . SER A 1 422 ? 16.632 13.562 -29.394 1.00 96.69 422 SER A O 1
ATOM 3132 N N . PRO A 1 423 ? 17.303 15.484 -28.435 1.00 96.25 423 PRO A N 1
ATOM 3133 C CA . PRO A 1 423 ? 18.725 15.211 -28.628 1.00 96.25 423 PRO A CA 1
ATOM 3134 C C . PRO A 1 423 ? 19.197 13.971 -27.862 1.00 96.25 423 PRO A C 1
ATOM 3136 O O . PRO A 1 423 ? 20.117 13.290 -28.315 1.00 96.25 423 PRO A O 1
ATOM 3139 N N . VAL A 1 424 ? 18.571 13.660 -26.720 1.00 96.00 424 VAL A N 1
ATOM 3140 C CA . VAL A 1 424 ? 18.894 12.469 -25.921 1.00 96.00 424 VAL A CA 1
ATOM 3141 C C . VAL A 1 424 ? 18.449 11.210 -26.656 1.00 96.00 424 VAL A C 1
ATOM 3143 O O . VAL A 1 424 ? 19.274 10.321 -26.868 1.00 96.00 424 VAL A O 1
ATOM 3146 N N . ALA A 1 425 ? 17.199 11.166 -27.132 1.00 97.19 425 ALA A N 1
ATOM 3147 C CA . ALA A 1 425 ? 16.697 10.043 -27.921 1.00 97.19 425 ALA A CA 1
ATOM 3148 C C . ALA A 1 425 ? 17.561 9.822 -29.167 1.00 97.19 425 ALA A C 1
ATOM 3150 O O . ALA A 1 425 ? 18.027 8.710 -29.418 1.00 97.19 425 ALA A O 1
ATOM 3151 N N . GLN A 1 426 ? 17.867 10.896 -29.904 1.00 97.31 426 GLN A N 1
ATOM 3152 C CA . GLN A 1 426 ? 18.749 10.835 -31.069 1.00 97.31 426 GLN A CA 1
ATOM 3153 C C . GLN A 1 426 ? 20.151 10.320 -30.714 1.00 97.31 426 GLN A C 1
ATOM 3155 O O . GLN A 1 426 ? 20.713 9.513 -31.453 1.00 97.31 426 GLN A O 1
ATOM 3160 N N . SER A 1 427 ? 20.719 10.749 -29.586 1.00 97.25 427 SER A N 1
ATOM 3161 C CA . SER A 1 427 ? 22.041 10.293 -29.143 1.00 97.25 427 SER A CA 1
ATOM 3162 C C . SER A 1 427 ? 22.042 8.807 -28.790 1.00 97.25 427 SER A C 1
ATOM 3164 O O . SER A 1 427 ? 22.975 8.103 -29.167 1.00 97.25 427 SER A O 1
ATOM 3166 N N . ILE A 1 428 ? 20.991 8.303 -28.133 1.00 97.75 428 ILE A N 1
ATOM 3167 C CA . ILE A 1 428 ? 20.833 6.871 -27.839 1.00 97.75 428 ILE A CA 1
ATOM 3168 C C . ILE A 1 428 ? 20.687 6.072 -29.139 1.00 97.75 428 ILE A C 1
ATOM 3170 O O . ILE A 1 428 ? 21.371 5.063 -29.303 1.00 97.75 428 ILE A O 1
ATOM 3174 N N . ARG A 1 429 ? 19.881 6.555 -30.097 1.00 97.75 429 ARG A N 1
ATOM 3175 C CA . ARG A 1 429 ? 19.740 5.957 -31.439 1.00 97.75 429 ARG A CA 1
ATOM 3176 C C . ARG A 1 429 ? 21.077 5.829 -32.165 1.00 97.75 429 ARG A C 1
ATOM 3178 O O . ARG A 1 429 ? 21.320 4.823 -32.819 1.00 97.75 429 ARG A O 1
ATOM 3185 N N . VAL A 1 430 ? 21.945 6.834 -32.058 1.00 97.44 430 VAL A N 1
ATOM 3186 C CA . VAL A 1 430 ? 23.268 6.831 -32.704 1.00 97.44 430 VAL A CA 1
ATOM 3187 C C . VAL A 1 430 ? 24.263 5.948 -31.951 1.00 97.44 430 VAL A C 1
ATOM 3189 O O . VAL A 1 430 ? 24.956 5.140 -32.566 1.00 97.44 430 VAL A O 1
ATOM 3192 N N . LEU A 1 431 ? 24.345 6.087 -30.626 1.00 97.19 431 LEU A N 1
ATOM 3193 C CA . LEU A 1 431 ? 25.312 5.367 -29.796 1.00 97.19 431 LEU A CA 1
ATOM 3194 C C . LEU A 1 431 ? 25.023 3.863 -29.753 1.00 97.19 431 LEU A C 1
ATOM 3196 O O . LEU A 1 431 ? 25.945 3.053 -29.819 1.00 97.19 431 LEU A O 1
ATOM 3200 N N . CYS A 1 432 ? 23.747 3.505 -29.658 1.00 98.00 432 CYS A N 1
ATOM 3201 C CA . CYS A 1 432 ? 23.264 2.138 -29.537 1.00 98.00 432 CYS A CA 1
ATOM 3202 C C . CYS A 1 432 ? 22.535 1.695 -30.812 1.00 98.00 432 CYS A C 1
ATOM 3204 O O . CYS A 1 432 ? 21.528 1.008 -30.732 1.00 98.00 432 CYS A O 1
ATOM 3206 N N . PHE A 1 433 ? 23.013 2.092 -31.997 1.00 96.88 433 PHE A N 1
ATOM 3207 C CA . PHE A 1 433 ? 22.308 1.883 -33.273 1.00 96.88 433 PHE A CA 1
ATOM 3208 C C . PHE A 1 433 ? 21.964 0.419 -33.598 1.00 96.88 433 PHE A C 1
ATOM 3210 O O . PHE A 1 433 ? 21.065 0.163 -34.397 1.00 96.88 433 PHE A O 1
ATOM 3217 N N . SER A 1 434 ? 22.679 -0.543 -33.012 1.00 96.00 434 SER A N 1
ATOM 3218 C CA . SER A 1 434 ? 22.406 -1.976 -33.147 1.00 96.00 434 SER A CA 1
ATOM 3219 C C . SER A 1 434 ? 21.303 -2.483 -32.221 1.00 96.00 434 SER A C 1
ATOM 3221 O O . SER A 1 434 ? 20.810 -3.583 -32.443 1.00 96.00 434 SER A O 1
ATOM 3223 N N . ASP A 1 435 ? 20.943 -1.720 -31.188 1.00 98.25 435 ASP A N 1
ATOM 3224 C CA . ASP A 1 435 ? 20.003 -2.162 -30.167 1.00 98.25 435 ASP A CA 1
ATOM 3225 C C . ASP A 1 435 ? 18.554 -1.970 -30.620 1.00 98.25 435 ASP A C 1
ATOM 3227 O O . ASP A 1 435 ? 18.179 -0.909 -31.131 1.00 98.25 435 ASP A O 1
ATOM 3231 N N . TYR A 1 436 ? 17.712 -2.973 -30.362 1.00 98.06 436 TYR A N 1
ATOM 3232 C CA . TYR A 1 436 ? 16.294 -2.946 -30.737 1.00 98.06 436 TYR A CA 1
ATOM 3233 C C . TYR A 1 436 ? 15.562 -1.735 -30.141 1.00 98.06 436 TYR A C 1
ATOM 3235 O O . TYR A 1 436 ? 14.911 -0.981 -30.865 1.00 98.06 436 TYR A O 1
ATOM 3243 N N . LEU A 1 437 ? 15.702 -1.505 -28.833 1.00 98.06 437 LEU A N 1
ATOM 3244 C CA . LEU A 1 437 ? 15.049 -0.407 -28.119 1.00 98.06 437 LEU A CA 1
ATOM 3245 C C . LEU A 1 437 ? 15.546 0.956 -28.593 1.00 98.06 437 LEU A C 1
ATOM 3247 O O . LEU A 1 437 ? 14.759 1.893 -28.659 1.00 98.06 437 LEU A O 1
ATOM 3251 N N . ALA A 1 438 ? 16.825 1.071 -28.959 1.00 98.19 438 ALA A N 1
ATOM 3252 C CA . ALA A 1 438 ? 17.349 2.314 -29.507 1.00 98.19 438 ALA A CA 1
ATOM 3253 C C . ALA A 1 438 ? 16.669 2.623 -30.843 1.00 98.19 438 ALA A C 1
ATOM 3255 O O . ALA A 1 438 ? 16.118 3.704 -31.000 1.00 98.19 438 ALA A O 1
ATOM 3256 N N . GLN A 1 439 ? 16.618 1.665 -31.772 1.00 97.62 439 GLN A N 1
ATOM 3257 C CA . GLN A 1 439 ? 15.960 1.851 -33.073 1.00 97.62 439 GLN A CA 1
ATOM 3258 C C . GLN A 1 439 ? 14.471 2.210 -32.946 1.00 97.62 439 GLN A C 1
ATOM 3260 O O . GLN A 1 439 ? 13.949 2.963 -33.769 1.00 97.62 439 GLN A O 1
ATOM 3265 N N . HIS A 1 440 ? 13.805 1.711 -31.902 1.00 97.81 440 HIS A N 1
ATOM 3266 C CA . HIS A 1 440 ? 12.396 1.986 -31.630 1.00 97.81 440 HIS A CA 1
ATOM 3267 C C . HIS A 1 440 ? 12.160 3.242 -30.788 1.00 97.81 440 HIS A C 1
ATOM 3269 O O . HIS A 1 440 ? 11.014 3.650 -30.669 1.00 97.81 440 HIS A O 1
ATOM 3275 N N . LEU A 1 441 ? 13.188 3.911 -30.261 1.00 97.81 441 LEU A N 1
ATOM 3276 C CA . LEU A 1 441 ? 13.042 5.137 -29.469 1.00 97.81 441 LEU A CA 1
ATOM 3277 C C . LEU A 1 441 ? 12.694 6.340 -30.364 1.00 97.81 441 LEU A C 1
ATOM 3279 O O . LEU A 1 441 ? 13.500 7.246 -30.519 1.00 97.81 441 LEU A O 1
ATOM 3283 N N . THR A 1 442 ? 11.531 6.319 -31.013 1.00 97.88 442 THR A N 1
ATOM 3284 C CA . THR A 1 442 ? 10.943 7.340 -31.906 1.00 97.88 442 THR A CA 1
ATOM 3285 C C . THR A 1 442 ? 9.430 7.347 -31.700 1.00 97.88 442 THR A C 1
ATOM 3287 O O . THR A 1 442 ? 8.881 6.338 -31.253 1.00 97.88 442 THR A O 1
ATOM 3290 N N . SER A 1 443 ? 8.736 8.413 -32.101 1.00 97.44 443 SER A N 1
ATOM 3291 C CA . SER A 1 443 ? 7.276 8.523 -31.927 1.00 97.44 443 SER A CA 1
ATOM 3292 C C . SER A 1 443 ? 6.493 7.379 -32.595 1.00 97.44 443 SER A C 1
ATOM 3294 O O . SER A 1 443 ? 5.456 6.944 -32.105 1.00 97.44 443 SER A O 1
ATOM 3296 N N . LYS A 1 444 ? 7.008 6.852 -33.716 1.00 96.62 444 LYS A N 1
ATOM 3297 C CA . LYS A 1 444 ? 6.395 5.754 -34.489 1.00 96.62 444 LYS A CA 1
ATOM 3298 C C . LYS A 1 444 ? 6.908 4.369 -34.107 1.00 96.62 444 LYS A C 1
ATOM 3300 O O . LYS A 1 444 ? 6.250 3.369 -34.398 1.00 96.62 444 LYS A O 1
ATOM 3305 N N . GLY A 1 445 ? 8.121 4.302 -33.569 1.00 97.75 445 GLY A N 1
ATOM 3306 C CA . GLY A 1 445 ? 8.771 3.055 -33.190 1.00 97.75 445 GLY A CA 1
ATOM 3307 C C . GLY A 1 445 ? 8.342 2.591 -31.807 1.00 97.75 445 GLY A C 1
ATOM 3308 O O . GLY A 1 445 ? 8.087 1.403 -31.635 1.00 97.75 445 GLY A O 1
ATOM 3309 N N . TRP A 1 446 ? 8.219 3.512 -30.849 1.00 97.88 446 TRP A N 1
ATOM 3310 C CA . TRP A 1 446 ? 8.076 3.162 -29.438 1.00 97.88 446 TRP A CA 1
ATOM 3311 C C . TRP A 1 446 ? 6.804 2.364 -29.135 1.00 97.88 446 TRP A C 1
ATOM 3313 O O . TRP A 1 446 ? 6.916 1.336 -28.466 1.00 97.88 446 TRP A O 1
ATOM 3323 N N . PRO A 1 447 ? 5.634 2.688 -29.724 1.00 97.62 447 PRO A N 1
ATOM 3324 C CA . PRO A 1 447 ? 4.426 1.881 -29.528 1.00 97.62 447 PRO A CA 1
ATOM 3325 C C . PRO A 1 447 ? 4.581 0.403 -29.934 1.00 97.62 447 PRO A C 1
ATOM 3327 O O . PRO A 1 447 ? 3.947 -0.479 -29.359 1.00 97.62 447 PRO A O 1
ATOM 3330 N N . ARG A 1 448 ? 5.480 0.088 -30.880 1.00 97.38 448 ARG A N 1
ATOM 3331 C CA . ARG A 1 448 ? 5.752 -1.297 -31.320 1.00 97.38 448 ARG A CA 1
ATOM 3332 C C . ARG A 1 448 ? 6.538 -2.122 -30.301 1.00 97.38 448 ARG A C 1
ATOM 3334 O O . ARG A 1 448 ? 6.733 -3.313 -30.500 1.00 97.38 448 ARG A O 1
ATOM 3341 N N . VAL A 1 449 ? 7.042 -1.504 -29.234 1.00 97.62 449 VAL A N 1
ATOM 3342 C CA . VAL A 1 449 ? 7.626 -2.241 -28.105 1.00 97.62 449 VAL A CA 1
ATOM 3343 C C . VAL A 1 449 ? 6.529 -2.977 -27.329 1.00 97.62 449 VAL A C 1
ATOM 3345 O O . VAL A 1 449 ? 6.802 -4.022 -26.745 1.00 97.62 449 VAL A O 1
ATOM 3348 N N . PHE A 1 450 ? 5.300 -2.453 -27.338 1.00 97.50 450 PHE A N 1
ATOM 3349 C CA . PHE A 1 450 ? 4.184 -2.954 -26.534 1.00 97.50 450 PHE A CA 1
ATOM 3350 C C . PHE A 1 450 ? 3.105 -3.667 -27.353 1.00 97.50 450 PHE A C 1
ATOM 3352 O O . PHE A 1 450 ? 2.398 -4.508 -26.802 1.00 97.50 450 PHE A O 1
ATOM 3359 N N . ASP A 1 451 ? 2.973 -3.329 -28.641 1.00 95.69 451 ASP A N 1
ATOM 3360 C CA . ASP A 1 451 ? 1.904 -3.801 -29.539 1.00 95.69 451 ASP A CA 1
ATOM 3361 C C . ASP A 1 451 ? 0.477 -3.484 -29.031 1.00 95.69 451 ASP A C 1
ATOM 3363 O O . ASP A 1 451 ? -0.502 -4.124 -29.417 1.00 95.69 451 ASP A O 1
ATOM 3367 N N . GLN A 1 452 ? 0.360 -2.471 -28.169 1.00 96.31 452 GLN A N 1
ATOM 3368 C CA . GLN A 1 452 ? -0.873 -1.880 -27.641 1.00 96.31 452 GLN A CA 1
ATOM 3369 C C . GLN A 1 452 ? -0.568 -0.478 -27.083 1.00 96.31 452 GLN A C 1
ATOM 3371 O O . GLN A 1 452 ? 0.603 -0.101 -26.986 1.00 96.31 452 GLN A O 1
ATOM 3376 N N . ASP A 1 453 ? -1.606 0.273 -26.709 1.00 97.62 453 ASP A N 1
ATOM 3377 C CA . ASP A 1 453 ? -1.447 1.556 -26.013 1.00 97.62 453 ASP A CA 1
ATOM 3378 C C . ASP A 1 453 ? -0.716 1.358 -24.671 1.00 97.62 453 ASP A C 1
ATOM 3380 O O . ASP A 1 453 ? -0.791 0.285 -24.062 1.00 97.62 453 ASP A O 1
ATOM 3384 N N . SER A 1 454 ? 0.015 2.372 -24.214 1.00 98.12 454 SER A N 1
ATOM 3385 C CA . SER A 1 454 ? 0.810 2.315 -22.984 1.00 98.12 454 SER A CA 1
ATOM 3386 C C . SER A 1 454 ? 0.991 3.699 -22.371 1.00 98.12 454 SER A C 1
ATOM 3388 O O . SER A 1 454 ? 0.784 4.719 -23.025 1.00 98.12 454 SER A O 1
ATOM 3390 N N . ASP A 1 455 ? 1.448 3.742 -21.129 1.00 97.88 455 ASP A N 1
ATOM 3391 C CA . ASP A 1 455 ? 1.968 4.950 -20.486 1.00 97.88 455 ASP A CA 1
ATOM 3392 C C . ASP A 1 455 ? 3.439 5.243 -20.865 1.00 97.88 455 ASP A C 1
ATOM 3394 O O . ASP A 1 455 ? 4.132 5.938 -20.128 1.00 97.88 455 ASP A O 1
ATOM 3398 N N . SER A 1 456 ? 3.959 4.712 -21.981 1.00 96.81 456 SER A N 1
ATOM 3399 C CA . SER A 1 456 ? 5.383 4.636 -22.381 1.00 96.81 456 SER A CA 1
ATOM 3400 C C . SER A 1 456 ? 6.240 3.538 -21.727 1.00 96.81 456 SER A C 1
ATOM 3402 O O . SER A 1 456 ? 7.333 3.260 -22.231 1.00 96.81 456 SER A O 1
ATOM 3404 N N . ILE A 1 457 ? 5.798 2.883 -20.648 1.00 98.00 457 ILE A N 1
ATOM 3405 C CA . ILE A 1 457 ? 6.574 1.847 -19.932 1.00 98.00 457 ILE A CA 1
ATOM 3406 C C . ILE A 1 457 ? 5.749 0.587 -19.668 1.00 98.00 457 ILE A C 1
ATOM 3408 O O . ILE A 1 457 ? 6.280 -0.526 -19.768 1.00 98.00 457 ILE A O 1
ATOM 3412 N N . VAL A 1 458 ? 4.477 0.733 -19.332 1.00 98.62 458 VAL A N 1
ATOM 3413 C CA . VAL A 1 458 ? 3.533 -0.325 -19.011 1.00 98.62 458 VAL A CA 1
ATOM 3414 C C . VAL A 1 458 ? 2.401 -0.300 -20.038 1.00 98.62 458 VAL A C 1
ATOM 3416 O O . VAL A 1 458 ? 1.849 0.751 -20.332 1.00 98.62 458 VAL A O 1
ATOM 3419 N N . PRO A 1 459 ? 2.074 -1.446 -20.652 1.00 98.38 459 PRO A N 1
ATOM 3420 C CA . PRO A 1 459 ? 0.960 -1.516 -21.584 1.00 98.38 459 PRO A CA 1
ATOM 3421 C C . PRO A 1 459 ? -0.400 -1.454 -20.880 1.00 98.38 459 PRO A C 1
ATOM 3423 O O . PRO A 1 459 ? -0.583 -2.071 -19.827 1.00 98.38 459 PRO A O 1
ATOM 3426 N N . ALA A 1 460 ? -1.380 -0.849 -21.549 1.00 98.25 460 ALA A N 1
ATOM 3427 C CA . ALA A 1 460 ? -2.732 -0.594 -21.064 1.00 98.25 460 ALA A CA 1
ATOM 3428 C C . ALA A 1 460 ? -3.384 -1.812 -20.386 1.00 98.25 460 ALA A C 1
ATOM 3430 O O . ALA A 1 460 ? -3.862 -1.719 -19.255 1.00 98.25 460 ALA A O 1
ATOM 3431 N N . GLN A 1 461 ? -3.390 -2.983 -21.035 1.00 97.94 461 GLN A N 1
ATOM 3432 C CA . GLN A 1 461 ? -4.020 -4.180 -20.459 1.00 97.94 461 GLN A CA 1
ATOM 3433 C C . GLN A 1 461 ? -3.300 -4.698 -19.209 1.00 97.94 461 GLN A C 1
ATOM 3435 O O . GLN A 1 461 ? -3.935 -5.300 -18.341 1.00 97.94 461 GLN A O 1
ATOM 3440 N N . SER A 1 462 ? -1.993 -4.457 -19.100 1.00 98.38 462 SER A N 1
ATOM 3441 C CA . SER A 1 462 ? -1.211 -4.827 -17.923 1.00 98.38 462 SER A CA 1
ATOM 3442 C C . SER A 1 462 ? -1.507 -3.918 -16.739 1.00 98.38 462 SER A C 1
ATOM 3444 O O . SER A 1 462 ? -1.629 -4.426 -15.628 1.00 98.38 462 SER A O 1
ATOM 3446 N N . GLU A 1 463 ? -1.715 -2.618 -16.972 1.00 98.50 463 GLU A N 1
ATOM 3447 C CA . GLU A 1 463 ? -2.082 -1.654 -15.922 1.00 98.50 463 GLU A CA 1
ATOM 3448 C C . GLU A 1 463 ? -3.378 -2.018 -15.198 1.00 98.50 463 GLU A C 1
ATOM 3450 O O . GLU A 1 463 ? -3.518 -1.776 -14.002 1.00 98.50 463 GLU A O 1
ATOM 3455 N N . VAL A 1 464 ? -4.314 -2.647 -15.915 1.00 97.88 464 VAL A N 1
ATOM 3456 C CA . VAL A 1 464 ? -5.646 -2.993 -15.398 1.00 97.88 464 VAL A CA 1
ATOM 3457 C C . VAL A 1 464 ? -5.847 -4.494 -15.187 1.00 97.88 464 VAL A C 1
ATOM 3459 O O . VAL A 1 464 ? -6.953 -4.936 -14.890 1.00 97.88 464 VAL A O 1
ATOM 3462 N N . ALA A 1 465 ? -4.797 -5.304 -15.360 1.00 95.94 465 ALA A N 1
ATOM 3463 C CA . ALA A 1 465 ? -4.863 -6.768 -15.285 1.00 95.94 465 ALA A CA 1
ATOM 3464 C C . ALA A 1 465 ? -5.999 -7.383 -16.140 1.00 95.94 465 ALA A C 1
ATOM 3466 O O . ALA A 1 465 ? -6.645 -8.349 -15.724 1.00 95.94 465 ALA A O 1
ATOM 3467 N N . GLY A 1 466 ? -6.276 -6.784 -17.305 1.00 94.50 466 GLY A N 1
ATOM 3468 C CA . GLY A 1 466 ? -7.365 -7.155 -18.217 1.00 94.50 466 GLY A CA 1
ATOM 3469 C C . GLY A 1 466 ? -8.789 -6.970 -17.681 1.00 94.50 466 GLY A C 1
ATOM 3470 O O . GLY A 1 466 ? -9.724 -7.521 -18.264 1.00 94.50 466 GLY A O 1
ATOM 3471 N N . LEU A 1 467 ? -8.967 -6.240 -16.579 1.00 96.06 467 LEU A N 1
ATOM 3472 C CA . LEU A 1 467 ? -10.273 -5.930 -15.999 1.00 96.06 467 LEU A CA 1
ATOM 3473 C C . LEU A 1 467 ? -10.912 -4.709 -16.676 1.00 96.06 467 LEU A C 1
ATOM 3475 O O . LEU A 1 467 ? -10.242 -3.924 -17.345 1.00 96.06 467 LEU A O 1
ATOM 3479 N N . THR A 1 468 ? -12.228 -4.562 -16.512 1.00 94.69 468 THR A N 1
ATOM 3480 C CA . THR A 1 468 ? -13.025 -3.492 -17.141 1.00 94.69 468 THR A CA 1
ATOM 3481 C C . THR A 1 468 ? -13.366 -2.340 -16.203 1.00 94.69 468 THR A C 1
ATOM 3483 O O . THR A 1 468 ? -13.667 -1.251 -16.681 1.00 94.69 468 THR A O 1
ATOM 3486 N N . ASP A 1 469 ? -13.322 -2.570 -14.890 1.00 96.06 469 ASP A N 1
ATOM 3487 C CA . ASP A 1 469 ? -13.614 -1.556 -13.877 1.00 96.06 469 ASP A CA 1
ATOM 3488 C C . ASP A 1 469 ? -12.302 -0.891 -13.438 1.00 96.06 469 ASP A C 1
ATOM 3490 O O . ASP A 1 469 ? -11.542 -1.430 -12.631 1.00 96.06 469 ASP A O 1
ATOM 3494 N N . PHE A 1 470 ? -12.003 0.262 -14.034 1.00 97.44 470 PHE A N 1
ATOM 3495 C CA . PHE A 1 470 ? -10.808 1.060 -13.759 1.00 97.44 470 PHE A CA 1
ATOM 3496 C C . PHE A 1 470 ? -11.046 2.539 -14.093 1.00 97.44 470 PHE A C 1
ATOM 3498 O O . PHE A 1 470 ? -12.011 2.899 -14.768 1.00 97.44 470 PHE A O 1
ATOM 3505 N N . THR A 1 471 ? -10.149 3.409 -13.630 1.00 98.25 471 THR A N 1
ATOM 3506 C CA . THR A 1 471 ? -10.144 4.833 -13.984 1.00 98.25 471 THR A CA 1
ATOM 3507 C C . THR A 1 471 ? -9.099 5.104 -15.059 1.00 98.25 471 THR A C 1
ATOM 3509 O O . THR A 1 471 ? -7.920 4.852 -14.836 1.00 98.25 471 THR A O 1
ATOM 3512 N N . LEU A 1 472 ? -9.516 5.637 -16.209 1.00 97.81 472 LEU A N 1
ATOM 3513 C CA . LEU A 1 472 ? -8.614 6.031 -17.296 1.00 97.81 472 LEU A CA 1
ATOM 3514 C C . LEU A 1 472 ? -8.203 7.503 -17.178 1.00 97.81 472 LEU A C 1
ATOM 3516 O O . LEU A 1 472 ? -9.058 8.384 -17.068 1.00 97.81 472 LEU A O 1
ATOM 3520 N N . VAL A 1 473 ? -6.906 7.769 -17.311 1.00 97.88 473 VAL A N 1
ATOM 3521 C CA . VAL A 1 473 ? -6.321 9.104 -17.440 1.00 97.88 473 VAL A CA 1
ATOM 3522 C C . VAL A 1 473 ? -5.460 9.148 -18.703 1.00 97.88 473 VAL A C 1
ATOM 3524 O O . VAL A 1 473 ? -4.471 8.438 -18.826 1.00 97.88 473 VAL A O 1
ATOM 3527 N N . ASN A 1 474 ? -5.850 9.981 -19.668 1.00 97.00 474 ASN A N 1
ATOM 3528 C CA . ASN A 1 474 ? -5.139 10.119 -20.942 1.00 97.00 474 ASN A CA 1
ATOM 3529 C C . ASN A 1 474 ? -4.149 11.285 -20.920 1.00 97.00 474 ASN A C 1
ATOM 3531 O O . ASN A 1 474 ? -4.369 12.288 -20.241 1.00 97.00 474 ASN A O 1
ATOM 3535 N N . GLY A 1 475 ? -3.130 11.197 -21.772 1.00 96.62 475 GLY A N 1
ATOM 3536 C CA . GLY A 1 475 ? -2.134 12.244 -21.961 1.00 96.62 475 GLY A CA 1
ATOM 3537 C C . GLY A 1 475 ? -1.131 12.321 -20.816 1.00 96.62 475 GLY A C 1
ATOM 3538 O O . GLY A 1 475 ? -0.704 13.421 -20.479 1.00 96.62 475 GLY A O 1
ATOM 3539 N N . VAL A 1 476 ? -0.778 11.180 -20.226 1.00 97.69 476 VAL A N 1
ATOM 3540 C CA . VAL A 1 476 ? 0.232 11.063 -19.167 1.00 97.69 476 VAL A CA 1
ATOM 3541 C C . VAL A 1 476 ? 1.251 9.994 -19.546 1.00 97.69 476 VAL A C 1
ATOM 3543 O O . VAL A 1 476 ? 0.901 9.007 -20.184 1.00 97.69 476 VAL A O 1
ATOM 3546 N N . ILE A 1 477 ? 2.509 10.188 -19.164 1.00 98.06 477 ILE A N 1
ATOM 3547 C CA . ILE A 1 477 ? 3.544 9.150 -19.263 1.00 98.06 477 ILE A CA 1
ATOM 3548 C C . ILE A 1 477 ? 3.865 8.588 -17.882 1.00 98.06 477 ILE A C 1
ATOM 3550 O O . ILE A 1 477 ? 3.749 9.278 -16.879 1.00 98.06 477 ILE A O 1
ATOM 3554 N N . HIS A 1 478 ? 4.361 7.364 -17.819 1.00 98.19 478 HIS A N 1
ATOM 3555 C CA . HIS A 1 478 ? 4.602 6.610 -16.595 1.00 98.19 478 HIS A CA 1
ATOM 3556 C C . HIS A 1 478 ? 5.394 7.381 -15.535 1.00 98.19 478 HIS A C 1
ATOM 3558 O O . HIS A 1 478 ? 5.121 7.344 -14.343 1.00 98.19 478 HIS A O 1
ATOM 3564 N N . SER A 1 479 ? 6.452 8.089 -15.938 1.00 96.19 479 SER A N 1
ATOM 3565 C CA . SER A 1 479 ? 7.309 8.772 -14.969 1.00 96.19 479 SER A CA 1
ATOM 3566 C C . SER A 1 479 ? 8.056 9.951 -15.568 1.00 96.19 479 SER A C 1
ATOM 3568 O O . SER A 1 479 ? 8.440 9.924 -16.735 1.00 96.19 479 SER A O 1
ATOM 3570 N N . ALA A 1 480 ? 8.398 10.925 -14.723 1.00 93.81 480 ALA A N 1
ATOM 3571 C CA . ALA A 1 480 ? 9.227 12.066 -15.110 1.00 93.81 480 ALA A CA 1
ATOM 3572 C C . ALA A 1 480 ? 10.625 11.644 -15.616 1.00 93.81 480 ALA A C 1
ATOM 3574 O O . ALA A 1 480 ? 11.302 12.381 -16.325 1.00 93.81 480 ALA A O 1
ATOM 3575 N N . SER A 1 481 ? 11.085 10.429 -15.286 1.00 89.25 481 SER A N 1
ATOM 3576 C CA . SER A 1 481 ? 12.327 9.884 -15.848 1.00 89.25 481 SER A CA 1
ATOM 3577 C C . SER A 1 481 ? 12.214 9.542 -17.336 1.00 89.25 481 SER A C 1
ATOM 3579 O O . SER A 1 481 ? 13.226 9.595 -18.033 1.00 89.25 481 SER A O 1
ATOM 3581 N N . ALA A 1 482 ? 11.017 9.239 -17.846 1.00 93.25 482 ALA A N 1
ATOM 3582 C CA . ALA A 1 482 ? 10.800 9.077 -19.280 1.00 93.25 482 ALA A CA 1
ATOM 3583 C C . ALA A 1 482 ? 10.959 10.421 -20.018 1.00 93.25 482 ALA A C 1
ATOM 3585 O O . ALA A 1 482 ? 11.529 10.457 -21.106 1.00 93.25 482 ALA A O 1
ATOM 3586 N N . GLU A 1 483 ? 10.625 11.557 -19.400 1.00 94.25 483 GLU A N 1
ATOM 3587 C CA . GLU A 1 483 ? 10.875 12.880 -20.002 1.00 94.25 483 GLU A CA 1
ATOM 3588 C C . GLU A 1 483 ? 12.360 13.108 -20.314 1.00 94.25 483 GLU A C 1
ATOM 3590 O O . GLU A 1 483 ? 12.711 13.679 -21.347 1.00 94.25 483 GLU A O 1
ATOM 3595 N N . LEU A 1 484 ? 13.259 12.566 -19.481 1.00 92.25 484 LEU A N 1
ATOM 3596 C CA . LEU A 1 484 ? 14.707 12.629 -19.710 1.00 92.25 484 LEU A CA 1
ATOM 3597 C C . LEU A 1 484 ? 15.147 11.864 -20.967 1.00 92.25 484 LEU A C 1
ATOM 3599 O O . LEU A 1 484 ? 16.197 12.169 -21.532 1.00 92.25 484 LEU A O 1
ATOM 3603 N N . LEU A 1 485 ? 14.360 10.881 -21.415 1.00 93.12 485 LEU A N 1
ATOM 3604 C CA . LEU A 1 485 ? 14.572 10.168 -22.675 1.00 93.12 485 LEU A CA 1
ATOM 3605 C C . LEU A 1 485 ? 13.994 10.926 -23.876 1.00 93.12 485 LEU A C 1
ATOM 3607 O O . LEU A 1 485 ? 14.393 10.658 -25.008 1.00 93.12 485 LEU A O 1
ATOM 3611 N N . GLY A 1 486 ? 13.127 11.914 -23.647 1.00 95.62 486 GLY A N 1
ATOM 3612 C CA . GLY A 1 486 ? 12.517 12.741 -24.683 1.00 95.62 486 GLY A CA 1
ATOM 3613 C C . GLY A 1 486 ? 11.004 12.622 -24.803 1.00 95.62 486 GLY A C 1
ATOM 3614 O O . GLY A 1 486 ? 10.458 13.226 -25.717 1.00 95.62 486 GLY A O 1
ATOM 3615 N N . PHE A 1 487 ? 10.331 11.864 -23.937 1.00 97.38 487 PHE A N 1
ATOM 3616 C CA . PHE A 1 487 ? 8.869 11.863 -23.896 1.00 97.38 487 PHE A CA 1
ATOM 3617 C C . PHE A 1 487 ? 8.345 13.224 -23.417 1.00 97.38 487 PHE A C 1
ATOM 3619 O O . PHE A 1 487 ? 8.992 13.905 -22.621 1.00 97.38 487 PHE A O 1
ATOM 3626 N N . GLY A 1 488 ? 7.189 13.645 -23.921 1.00 96.56 488 GLY A N 1
ATOM 3627 C CA . GLY A 1 488 ? 6.540 14.875 -23.477 1.00 96.56 488 GLY A CA 1
ATOM 3628 C C . GLY A 1 488 ? 5.862 14.714 -22.107 1.00 96.56 488 GLY A C 1
ATOM 3629 O O . GLY A 1 488 ? 5.334 13.640 -21.828 1.00 96.56 488 GLY A O 1
ATOM 3630 N N . PRO A 1 489 ? 5.822 15.770 -21.274 1.00 95.75 489 PRO A N 1
ATOM 3631 C CA . PRO A 1 489 ? 5.074 15.777 -20.014 1.00 95.75 489 PRO A CA 1
ATOM 3632 C C . PRO A 1 489 ? 3.547 15.777 -20.253 1.00 95.75 489 PRO A C 1
ATOM 3634 O O . PRO A 1 489 ? 3.090 16.029 -21.379 1.00 95.75 489 PRO A O 1
ATOM 3637 N N . PRO A 1 490 ? 2.724 15.608 -19.202 1.00 96.81 490 PRO A N 1
ATOM 3638 C CA . PRO A 1 490 ? 3.089 15.317 -17.808 1.00 96.81 490 PRO A CA 1
ATOM 3639 C C . PRO A 1 490 ? 3.301 13.829 -17.520 1.00 96.81 490 PRO A C 1
ATOM 3641 O O . PRO A 1 490 ? 2.789 12.967 -18.236 1.00 96.81 490 PRO A O 1
ATOM 3644 N N . ALA A 1 491 ? 3.995 13.534 -16.424 1.00 97.19 491 ALA A N 1
ATOM 3645 C CA . ALA A 1 491 ? 4.069 12.195 -15.868 1.00 97.19 491 ALA A CA 1
ATOM 3646 C C . ALA A 1 491 ? 2.888 11.857 -14.935 1.00 97.19 491 ALA A C 1
ATOM 3648 O O . ALA A 1 491 ? 2.234 12.741 -14.382 1.00 97.19 491 ALA A O 1
ATOM 3649 N N . GLU A 1 492 ? 2.651 10.567 -14.689 1.00 98.06 492 GLU A N 1
ATOM 3650 C CA . GLU A 1 492 ? 1.574 10.064 -13.825 1.00 98.06 492 GLU A CA 1
ATOM 3651 C C . GLU A 1 492 ? 1.624 10.629 -12.397 1.00 98.06 492 GLU A C 1
ATOM 3653 O O . GLU A 1 492 ? 0.589 10.853 -11.766 1.00 98.06 492 GLU A O 1
ATOM 3658 N N . LEU A 1 493 ? 2.831 10.877 -11.880 1.00 97.44 493 LEU A N 1
ATOM 3659 C CA . LEU A 1 493 ? 3.037 11.416 -10.533 1.00 97.44 493 LEU A CA 1
ATOM 3660 C C . LEU A 1 493 ? 3.174 12.945 -10.481 1.00 97.44 493 LEU A C 1
ATOM 3662 O O . LEU A 1 493 ? 3.456 13.500 -9.414 1.00 97.44 493 LEU A O 1
ATOM 3666 N N . ASP A 1 494 ? 2.941 13.633 -11.598 1.00 94.81 494 ASP A N 1
ATOM 3667 C CA . ASP A 1 494 ? 2.934 15.090 -11.637 1.00 94.81 494 ASP A CA 1
ATOM 3668 C C . ASP A 1 494 ? 1.579 15.666 -11.219 1.00 94.81 494 ASP A C 1
ATOM 3670 O O . ASP A 1 494 ? 0.508 15.109 -11.476 1.00 94.81 494 ASP A O 1
ATOM 3674 N N . ASN A 1 495 ? 1.615 16.861 -10.629 1.00 91.94 495 ASN A N 1
ATOM 3675 C CA . ASN A 1 495 ? 0.409 17.609 -10.273 1.00 91.94 495 ASN A CA 1
ATOM 3676 C C . ASN A 1 495 ? -0.487 17.926 -11.484 1.00 91.94 495 ASN A C 1
ATOM 3678 O O . ASN A 1 495 ? -1.710 17.959 -11.357 1.00 91.94 495 ASN A O 1
ATOM 3682 N N . THR A 1 496 ? 0.101 18.152 -12.659 1.00 91.00 496 THR A N 1
ATOM 3683 C CA . THR A 1 496 ? -0.604 18.510 -13.895 1.00 91.00 496 THR A CA 1
ATOM 3684 C C . THR A 1 496 ? -1.229 17.312 -14.605 1.00 91.00 496 THR A C 1
ATOM 3686 O O . THR A 1 496 ? -2.062 17.522 -15.483 1.00 91.00 496 THR A O 1
ATOM 3689 N N . GLY A 1 497 ? -0.890 16.076 -14.215 1.00 89.00 497 GLY A N 1
ATOM 3690 C CA . GLY A 1 497 ? -1.448 14.852 -14.801 1.00 89.00 497 GLY A CA 1
ATOM 3691 C C . GLY A 1 497 ? -2.879 14.529 -14.350 1.00 89.00 497 GLY A C 1
ATOM 3692 O O . GLY A 1 497 ? -3.511 13.637 -14.902 1.00 89.00 497 GLY A O 1
ATOM 3693 N N . GLY A 1 498 ? -3.417 15.220 -13.336 1.00 94.00 498 GLY A N 1
ATOM 3694 C CA . GLY A 1 498 ? -4.788 15.016 -12.833 1.00 94.00 498 GLY A CA 1
ATOM 3695 C C . GLY A 1 498 ? -4.997 13.755 -11.976 1.00 94.00 498 GLY A C 1
ATOM 3696 O O . GLY A 1 498 ? -6.009 13.637 -11.275 1.00 94.00 498 GLY A O 1
ATOM 3697 N N . ILE A 1 499 ? -4.022 12.844 -11.945 1.00 98.25 499 ILE A N 1
ATOM 3698 C CA . ILE A 1 499 ? -4.043 11.634 -11.113 1.00 98.25 499 ILE A CA 1
ATOM 3699 C C . ILE A 1 499 ? -4.119 11.939 -9.603 1.00 98.25 499 ILE A C 1
ATOM 3701 O O . ILE A 1 499 ? -4.901 11.268 -8.928 1.00 98.25 499 ILE A O 1
ATOM 3705 N N . PRO A 1 500 ? -3.440 12.958 -9.032 1.00 97.88 500 PRO A N 1
ATOM 3706 C CA . PRO A 1 500 ? -3.565 13.247 -7.598 1.00 97.88 500 PRO A CA 1
ATOM 3707 C C . PRO A 1 500 ? -5.007 13.511 -7.135 1.00 97.88 500 PRO A C 1
ATOM 3709 O O . PRO A 1 500 ? -5.422 13.025 -6.083 1.00 97.88 500 PRO A O 1
ATOM 3712 N N . ALA A 1 501 ? -5.793 14.247 -7.929 1.00 96.88 501 ALA A N 1
ATOM 3713 C CA . ALA A 1 501 ? -7.207 14.498 -7.639 1.00 96.88 501 ALA A CA 1
ATOM 3714 C C . ALA A 1 501 ? -8.050 13.221 -7.790 1.00 96.88 501 ALA A C 1
ATOM 3716 O O . ALA A 1 501 ? -8.922 12.948 -6.968 1.00 96.88 501 ALA A O 1
ATOM 3717 N N . THR A 1 502 ? -7.740 12.407 -8.801 1.00 97.94 502 THR A N 1
ATOM 3718 C CA . THR A 1 502 ? -8.365 11.094 -9.012 1.00 97.94 502 THR A CA 1
ATOM 3719 C C . THR A 1 502 ? -8.150 10.172 -7.812 1.00 97.94 502 THR A C 1
ATOM 3721 O O . THR A 1 502 ? -9.099 9.569 -7.315 1.00 97.94 502 THR A O 1
ATOM 3724 N N . VAL A 1 503 ? -6.927 10.122 -7.279 1.00 98.56 503 VAL A N 1
ATOM 3725 C CA . VAL A 1 503 ? -6.599 9.342 -6.081 1.00 98.56 503 VAL A CA 1
ATOM 3726 C C . VAL A 1 503 ? -7.391 9.816 -4.865 1.00 98.56 503 VAL A C 1
ATOM 3728 O O . VAL A 1 503 ? -7.928 8.986 -4.140 1.00 98.56 503 VAL A O 1
ATOM 3731 N N . ILE A 1 504 ? -7.529 11.127 -4.648 1.00 98.00 504 ILE A N 1
ATOM 3732 C CA . ILE A 1 504 ? -8.356 11.661 -3.551 1.00 98.00 504 ILE A CA 1
ATOM 3733 C C . I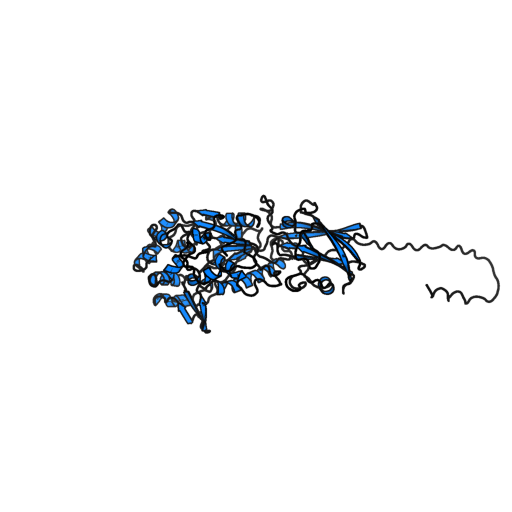LE A 1 504 ? -9.818 11.226 -3.694 1.00 98.00 504 ILE A C 1
ATOM 3735 O O . ILE A 1 504 ? -10.443 10.845 -2.704 1.00 98.00 504 ILE A O 1
ATOM 3739 N N . ASN A 1 505 ? -10.368 11.259 -4.909 1.00 97.12 505 ASN A N 1
ATOM 3740 C CA . ASN A 1 505 ? -11.742 10.820 -5.157 1.00 97.12 505 ASN A CA 1
ATOM 3741 C C . ASN A 1 505 ? -11.915 9.328 -4.843 1.00 97.12 505 ASN A C 1
ATOM 3743 O O . ASN A 1 505 ? -12.873 8.949 -4.173 1.00 97.12 505 ASN A O 1
ATOM 3747 N N . LEU A 1 506 ? -10.960 8.490 -5.249 1.00 98.00 506 LEU A N 1
ATOM 3748 C CA . LEU A 1 506 ? -10.970 7.053 -4.967 1.00 98.00 506 LEU A CA 1
ATOM 3749 C C . LEU A 1 506 ? -10.771 6.743 -3.476 1.00 98.00 506 LEU A C 1
ATOM 3751 O O . LEU A 1 506 ? -11.450 5.877 -2.935 1.00 98.00 506 LEU A O 1
ATOM 3755 N N . LEU A 1 507 ? -9.920 7.486 -2.763 1.00 98.06 507 LEU A N 1
ATOM 3756 C CA . LEU A 1 507 ? -9.794 7.368 -1.303 1.00 98.06 507 LEU A CA 1
ATOM 3757 C C . LEU A 1 507 ? -11.096 7.746 -0.577 1.00 98.06 507 LEU A C 1
ATOM 3759 O O . LEU A 1 507 ? -11.376 7.204 0.491 1.00 98.06 507 LEU A O 1
ATOM 3763 N N . ASN A 1 508 ? -11.898 8.635 -1.170 1.00 97.25 508 ASN A N 1
ATOM 3764 C CA . ASN A 1 508 ? -13.241 9.011 -0.721 1.00 97.25 508 ASN A CA 1
ATOM 3765 C C . ASN A 1 508 ? -14.366 8.139 -1.298 1.00 97.25 508 ASN A C 1
ATOM 3767 O O . ASN A 1 508 ? -15.535 8.387 -1.013 1.00 97.25 508 ASN A O 1
ATOM 3771 N N . THR A 1 509 ? -14.032 7.123 -2.091 1.00 96.25 509 THR A N 1
ATOM 3772 C CA . THR A 1 509 ? -15.000 6.148 -2.585 1.00 96.25 509 THR A CA 1
ATOM 3773 C C . THR A 1 509 ? -15.106 5.007 -1.566 1.00 96.25 509 THR A C 1
ATOM 3775 O O . THR A 1 509 ? -14.061 4.500 -1.131 1.00 96.25 509 THR A O 1
ATOM 3778 N N . PRO A 1 510 ? -16.326 4.606 -1.153 1.00 94.81 510 PRO A N 1
ATOM 3779 C CA . PRO A 1 510 ? -16.509 3.497 -0.222 1.00 94.81 510 PRO A CA 1
ATOM 3780 C C . PRO A 1 510 ? -15.914 2.194 -0.762 1.00 94.81 510 PRO A C 1
ATOM 3782 O O . PRO A 1 510 ? -16.074 1.879 -1.938 1.00 94.81 510 PRO A O 1
ATOM 3785 N N . LEU A 1 511 ? -15.307 1.388 0.109 1.00 94.88 511 LEU A N 1
ATOM 3786 C CA . LEU A 1 511 ? -14.727 0.081 -0.225 1.00 94.88 511 LEU A CA 1
ATOM 3787 C C . LEU A 1 511 ? -15.704 -0.888 -0.915 1.00 94.88 511 LEU A C 1
ATOM 3789 O O . LEU A 1 511 ? -15.287 -1.816 -1.603 1.00 94.88 511 LEU A O 1
ATOM 3793 N N . THR A 1 512 ? -17.007 -0.706 -0.700 1.00 92.62 512 THR A N 1
ATOM 3794 C CA . THR A 1 512 ? -18.075 -1.519 -1.297 1.00 92.62 512 THR A CA 1
ATOM 3795 C C . THR A 1 512 ? -18.400 -1.145 -2.743 1.00 92.62 512 THR A C 1
ATOM 3797 O O . THR A 1 512 ? -19.188 -1.851 -3.376 1.00 92.62 512 THR A O 1
ATOM 3800 N N . ASP A 1 513 ? -17.831 -0.056 -3.261 1.00 95.06 513 ASP A N 1
ATOM 3801 C CA . ASP A 1 513 ? -17.992 0.355 -4.650 1.00 95.06 513 ASP A CA 1
ATOM 3802 C C . ASP A 1 513 ? -17.334 -0.648 -5.612 1.00 95.06 513 ASP A C 1
ATOM 3804 O O . ASP A 1 513 ? -16.303 -1.255 -5.311 1.00 95.06 513 ASP A O 1
ATOM 3808 N N . ALA A 1 514 ? -17.931 -0.815 -6.793 1.00 94.81 514 ALA A N 1
ATOM 3809 C CA . ALA A 1 514 ? -17.461 -1.753 -7.807 1.00 94.81 514 ALA A CA 1
ATOM 3810 C C . ALA A 1 514 ? -16.067 -1.406 -8.363 1.00 94.81 514 ALA A C 1
ATOM 3812 O O . ALA A 1 514 ? -15.399 -2.296 -8.887 1.00 94.81 514 ALA A O 1
ATOM 3813 N N . ILE A 1 515 ? -15.602 -0.157 -8.215 1.00 96.50 515 ILE A N 1
ATOM 3814 C CA . ILE A 1 515 ? -14.252 0.251 -8.629 1.00 96.50 515 ILE A CA 1
ATOM 3815 C C . ILE A 1 515 ? -13.148 -0.489 -7.860 1.00 96.50 515 ILE A C 1
ATOM 3817 O O . ILE A 1 515 ? -12.032 -0.620 -8.363 1.00 96.50 515 ILE A O 1
ATOM 3821 N N . PHE A 1 516 ? -13.442 -0.992 -6.653 1.00 97.31 516 PHE A N 1
ATOM 3822 C CA . PHE A 1 516 ? -12.520 -1.811 -5.869 1.00 97.31 516 PHE A CA 1
ATOM 3823 C C . PHE A 1 516 ? -12.626 -3.280 -6.278 1.00 97.31 516 PHE A C 1
ATOM 3825 O O . PHE A 1 516 ? -13.303 -4.104 -5.657 1.00 97.31 516 PHE A O 1
ATOM 3832 N N . VAL A 1 517 ? -11.910 -3.618 -7.343 1.00 96.75 517 VAL A N 1
ATOM 3833 C CA . VAL A 1 517 ? -11.880 -4.962 -7.910 1.00 96.75 517 VAL A CA 1
ATOM 3834 C C . VAL A 1 517 ? -10.992 -5.911 -7.109 1.00 96.75 517 VAL A C 1
ATOM 3836 O O . VAL A 1 517 ? -10.143 -5.520 -6.303 1.00 96.75 517 VAL A O 1
ATOM 3839 N N . ARG A 1 518 ? -11.154 -7.209 -7.377 1.00 93.56 518 ARG A N 1
ATOM 3840 C CA . ARG A 1 518 ? -10.201 -8.241 -6.960 1.00 93.56 518 ARG A CA 1
ATOM 3841 C C . ARG A 1 518 ? -9.300 -8.566 -8.137 1.00 93.56 518 ARG A C 1
ATOM 3843 O O . ARG A 1 518 ? -9.782 -9.021 -9.172 1.00 93.56 518 ARG A O 1
ATOM 3850 N N . LEU A 1 519 ? -7.999 -8.362 -7.962 1.00 91.25 519 LEU A N 1
ATOM 3851 C CA . LEU A 1 519 ? -7.023 -8.715 -8.989 1.00 91.25 519 LEU A CA 1
ATOM 3852 C C . LEU A 1 519 ? -6.997 -10.232 -9.241 1.00 91.25 519 LEU A C 1
ATOM 3854 O O . LEU A 1 519 ? -7.284 -11.000 -8.315 1.00 91.25 519 LEU A O 1
ATOM 3858 N N . PRO A 1 520 ? -6.621 -10.667 -10.461 1.00 82.00 520 PRO A N 1
ATOM 3859 C CA . PRO A 1 520 ? -6.549 -12.077 -10.814 1.00 82.00 520 PRO A CA 1
ATOM 3860 C C . PRO A 1 520 ? -5.769 -12.935 -9.804 1.00 82.00 520 PRO A C 1
ATOM 3862 O O . PRO A 1 520 ? -4.598 -12.672 -9.513 1.00 82.00 520 PRO A O 1
ATOM 3865 N N . GLN A 1 521 ? -6.530 -13.934 -9.339 1.00 75.88 521 GLN A N 1
ATOM 3866 C CA . GLN A 1 521 ? -6.287 -15.107 -8.493 1.00 75.88 521 GLN A CA 1
ATOM 3867 C C . GLN A 1 521 ? -5.052 -15.929 -8.744 1.00 75.88 521 GLN A C 1
ATOM 3869 O O . GLN A 1 521 ? -5.084 -16.622 -9.782 1.00 75.88 521 GLN A O 1
#

Secondary structure (DSSP, 8-state):
--SSSSTTSS-------------------------PPPP--EEEE-TTTTEETTEE---HHHHHH--EE-SEEE-SSS-EEEEEEE-SSTT-EEEEEEE-TTSSBPS-HHHH-EEE-TT-S---BSEEEEE-B--BTB-EEEEEEEPPS-SSPGGGTTTT-SEEEEEEEEEETTT--EEEEEEEEEPPPEEEE--TT--GGGGTT-TTGGG-TTS-EEEE----B-GGGEEEEES---TTTGGGGGG-BGGGB-HHHHHHHHHHHHHHHHHHHHTT-STT----B---EEEEEETHHHHHHHTGGGSTTSS-GGGTTS-SEEEEEEES--TT-BHHHHHHHSGGGHHHHHHHHHTT----SEEEETTS-EEEBHHHHTB--SSS-S--HHHHHTTS--SSPPEEEEEEEE--HHHHTHHHH-HHHHHHHHHTTTSHHHHH-STTTGGGGTTS-BSSSSBHHHHTTT-S--EEEES-BS-HHHHTTTPPSPBTTSGGGSHHHHHHHHHTS-TTSTTSEEPP-

Radius of gyration: 32.22 Å; chains: 1; bounding box: 71×36×131 Å

Sequence (521 aa):
MSYFLNFLRTLKSDHGFSKLVIRIVVLCVPAWLVAQAPPQMTLLDPVPALLSGPMVTTDPNVLASKGRRVQGAGADGATELVLRVPANSAGEQFTFTVINDQGQQSNSAAEDGGLGAIGSATFTLSQLTVAAVNTSKGPMAFAIYGAPVDFPRPEAQDADVADRLVTLKVLAVDTGLSSSTMATILRPPLALIHGLWGSPGSWDNFTPLITDPRFGITRADYSALIGPQIQSYRPSYPGWATGSIKNAQANSLGFAYNAPVVLKQLATFINQFKSGTNPDGIPVAAIQVDIVSHSMGGDITRAFPLVKNFYHPYTFALGFVHKVLTIGTPHWGSPLAIHLLDSDNQCVRGVLAVSGSPSFTSVTFKNGVTTAGGVGDLKGDGFGGRLSSALQRLQTPIPHPLPTALIQGLESQSQLDGLDSSPVAQSIRVLCFSDYLAQHLTSKGWPRVFDQDSDSIVPAQSEVAGLTDFTLVNGVIHSASAELLGFGPPAELDNTGGIPATVINLLNTPLTDAIFVRLPQ